Protein AF-A0A6P3XPX1-F1 (afdb_monomer_lite)

Organism: Dinoponera quadriceps (NCBI:txid609295)

Radius of gyration: 33.04 Å; chains: 1; bounding box: 102×82×77 Å

Structure (mmCIF, N/CA/C/O backbone):
data_AF-A0A6P3XPX1-F1
#
_entry.id   AF-A0A6P3XPX1-F1
#
loop_
_atom_site.group_PDB
_atom_site.id
_atom_site.type_symbol
_atom_site.label_atom_id
_atom_site.label_alt_id
_atom_site.label_comp_id
_atom_site.label_asym_id
_atom_site.label_entity_id
_atom_site.label_seq_id
_atom_site.pdbx_PDB_ins_code
_atom_site.Cartn_x
_atom_site.Cartn_y
_atom_site.Cartn_z
_atom_site.occupancy
_atom_site.B_iso_or_equiv
_atom_site.auth_seq_id
_atom_site.auth_comp_id
_atom_site.auth_asym_id
_atom_site.auth_atom_id
_atom_site.pdbx_PDB_model_num
ATOM 1 N N . MET A 1 1 ? -64.086 57.656 3.649 1.00 39.84 1 MET A N 1
ATOM 2 C CA . MET A 1 1 ? -63.961 57.169 5.040 1.00 39.84 1 MET A CA 1
ATOM 3 C C . MET A 1 1 ? -63.906 55.656 4.953 1.00 39.84 1 MET A C 1
ATOM 5 O O . MET A 1 1 ? -64.552 55.124 4.067 1.00 39.84 1 MET A O 1
ATOM 9 N N . ALA A 1 2 ? -63.006 55.047 5.718 1.00 39.31 2 ALA A N 1
ATOM 10 C CA . ALA A 1 2 ? -62.364 53.764 5.439 1.00 39.31 2 ALA A CA 1
ATOM 11 C C . ALA A 1 2 ? -63.326 52.572 5.277 1.00 39.31 2 ALA A C 1
ATOM 13 O O . ALA A 1 2 ? -64.105 52.302 6.184 1.00 39.31 2 ALA A O 1
ATOM 14 N N . ASP A 1 3 ? -63.198 51.849 4.161 1.00 38.69 3 ASP A N 1
ATOM 15 C CA . ASP A 1 3 ? -63.634 50.455 4.053 1.00 38.69 3 ASP A CA 1
ATOM 16 C C . ASP A 1 3 ? -62.487 49.577 4.567 1.00 38.69 3 ASP A C 1
ATOM 18 O O . ASP A 1 3 ? -61.410 49.504 3.967 1.00 38.69 3 ASP A O 1
ATOM 22 N N . GLU A 1 4 ? -62.695 48.962 5.729 1.00 43.81 4 GLU A N 1
ATOM 23 C CA . GLU A 1 4 ? -61.809 47.948 6.292 1.00 43.81 4 GLU A CA 1
ATOM 24 C C . GLU A 1 4 ? -61.907 46.672 5.447 1.00 43.81 4 GLU A C 1
ATOM 26 O O . GLU A 1 4 ? -62.901 45.947 5.480 1.00 43.81 4 GLU A O 1
ATOM 31 N N . HIS A 1 5 ? -60.852 46.377 4.689 1.00 47.28 5 HIS A N 1
ATOM 32 C CA . HIS A 1 5 ? -60.633 45.042 4.145 1.00 47.28 5 HIS A CA 1
ATOM 33 C C . HIS A 1 5 ? -60.427 44.071 5.317 1.00 47.28 5 HIS A C 1
ATOM 35 O O . HIS A 1 5 ? -59.368 44.058 5.947 1.00 47.28 5 HIS A O 1
ATOM 41 N N . ILE A 1 6 ? -61.440 43.255 5.608 1.00 50.34 6 ILE A N 1
ATOM 42 C CA . ILE A 1 6 ? -61.325 42.100 6.500 1.00 50.34 6 ILE A CA 1
ATOM 43 C C . ILE A 1 6 ? -60.354 41.121 5.833 1.00 50.34 6 ILE A C 1
ATOM 45 O O . ILE A 1 6 ? -60.691 40.454 4.858 1.00 50.34 6 ILE A O 1
ATOM 49 N N . ILE A 1 7 ? -59.118 41.076 6.327 1.00 49.97 7 ILE A N 1
ATOM 50 C CA . ILE A 1 7 ? -58.171 40.013 6.000 1.00 49.97 7 ILE A CA 1
ATOM 51 C C . ILE A 1 7 ? -58.629 38.794 6.800 1.00 49.97 7 ILE A C 1
ATOM 53 O O . ILE A 1 7 ? -58.529 38.793 8.028 1.00 49.97 7 ILE A O 1
ATOM 57 N N . GLU A 1 8 ? -59.158 37.780 6.114 1.00 48.81 8 GLU A N 1
ATOM 58 C CA . GLU A 1 8 ? -59.407 36.462 6.697 1.00 48.81 8 GLU A CA 1
ATOM 59 C C . GLU A 1 8 ? -58.105 35.957 7.335 1.00 48.81 8 GLU A C 1
ATOM 61 O O . GLU A 1 8 ? -57.132 35.617 6.657 1.00 48.81 8 GLU A O 1
ATOM 66 N N . ARG A 1 9 ? -58.055 35.960 8.671 1.00 51.62 9 ARG A N 1
ATOM 67 C CA . ARG A 1 9 ? -57.012 35.256 9.412 1.00 51.62 9 ARG A CA 1
ATOM 68 C C . ARG A 1 9 ? -57.258 33.774 9.189 1.00 51.62 9 ARG A C 1
ATOM 70 O O . ARG A 1 9 ? -58.214 33.229 9.726 1.00 51.62 9 ARG A O 1
ATOM 77 N N . ASN A 1 10 ? -56.388 33.140 8.411 1.00 54.56 10 ASN A N 1
ATOM 78 C CA . ASN A 1 10 ? -56.278 31.688 8.379 1.00 54.56 10 ASN A CA 1
ATOM 79 C C . ASN A 1 10 ? -55.960 31.198 9.799 1.00 54.56 10 ASN A C 1
ATOM 81 O O . ASN A 1 10 ? -54.792 31.181 10.197 1.00 54.56 10 ASN A O 1
ATOM 85 N N . GLU A 1 11 ? -56.994 30.837 10.558 1.00 59.00 11 GLU A N 1
ATOM 86 C CA . GLU A 1 11 ? -56.885 30.107 11.818 1.00 59.00 11 GLU A CA 1
ATOM 87 C C . GLU A 1 11 ? -56.297 28.729 11.505 1.00 59.00 11 GLU A C 1
ATOM 89 O O . GLU A 1 11 ? -57.001 27.768 11.199 1.00 59.00 11 GLU A O 1
ATOM 94 N N . HIS A 1 12 ? -54.968 28.650 11.508 1.00 63.09 12 HIS A N 1
ATOM 95 C CA . HIS A 1 12 ? -54.285 27.371 11.528 1.00 63.09 12 HIS A CA 1
ATOM 96 C C . HIS A 1 12 ? -54.570 26.755 12.895 1.00 63.09 12 HIS A C 1
ATOM 98 O O . HIS A 1 12 ? -54.398 27.403 13.926 1.00 63.09 12 HIS A O 1
ATOM 104 N N . LEU A 1 13 ? -55.074 25.524 12.894 1.00 65.81 13 LEU A N 1
ATOM 105 C CA . LEU A 1 13 ? -55.293 24.753 14.106 1.00 65.81 13 LEU A CA 1
ATOM 106 C C . LEU A 1 13 ? -53.914 24.466 14.723 1.00 65.81 13 LEU A C 1
ATOM 108 O O . LEU A 1 13 ? -53.250 23.506 14.333 1.00 65.81 13 LEU A O 1
ATOM 112 N N . ASP A 1 14 ? -53.452 25.334 15.623 1.00 66.06 14 ASP A N 1
ATOM 113 C CA . ASP A 1 14 ? -52.188 25.134 16.323 1.00 66.06 14 ASP A CA 1
ATOM 114 C C . ASP A 1 14 ? -52.307 23.868 17.173 1.00 66.06 14 ASP A C 1
ATOM 116 O O . ASP A 1 14 ? -53.146 23.761 18.074 1.00 66.06 14 ASP A O 1
ATOM 120 N N . MET A 1 15 ? -51.483 22.873 16.844 1.00 73.50 15 MET A N 1
ATOM 121 C CA . MET A 1 15 ? -51.370 21.662 17.646 1.00 73.50 15 MET A CA 1
ATOM 122 C C . MET A 1 15 ? -51.019 22.062 19.085 1.00 73.50 15 MET A C 1
ATOM 124 O O . MET A 1 15 ? -50.100 22.863 19.282 1.00 73.50 15 MET A O 1
ATOM 128 N N . PRO A 1 16 ? -51.718 21.519 20.098 1.00 78.06 16 PRO A N 1
ATOM 129 C CA . PRO A 1 16 ? -51.411 21.829 21.484 1.00 78.06 16 PRO A CA 1
ATOM 130 C C . PRO A 1 16 ? -49.951 21.482 21.784 1.00 78.06 16 PRO A C 1
ATOM 132 O O . PRO A 1 16 ? -49.431 20.465 21.317 1.00 78.06 16 PRO A O 1
ATOM 135 N N . THR A 1 17 ? -49.293 22.336 22.568 1.00 71.62 17 THR A N 1
ATOM 136 C CA . THR A 1 17 ? -47.915 22.114 23.013 1.00 71.62 17 THR A CA 1
ATOM 137 C C . THR A 1 17 ? -47.796 20.746 23.672 1.00 71.62 17 THR A C 1
ATOM 139 O O . THR A 1 17 ? -48.606 20.397 24.533 1.00 71.62 17 THR A O 1
ATOM 142 N N . SER A 1 18 ? -46.790 19.978 23.249 1.00 78.94 18 SER A N 1
ATOM 143 C CA . SER A 1 18 ? -46.455 18.678 23.832 1.00 78.94 18 SER A CA 1
ATOM 144 C C . SER A 1 18 ? -46.413 18.774 25.359 1.00 78.94 18 SER A C 1
ATOM 146 O O . SER A 1 18 ? -45.805 19.686 25.910 1.00 78.94 18 SER A O 1
ATOM 148 N N . TYR A 1 19 ? -47.032 17.812 26.046 1.00 82.38 19 TYR A N 1
ATOM 149 C CA . TYR A 1 19 ? -46.936 17.681 27.507 1.00 82.38 19 TYR A CA 1
ATOM 150 C C . TYR A 1 19 ? -45.531 17.291 27.986 1.00 82.38 19 TYR A C 1
ATOM 152 O O . TYR A 1 19 ? -45.285 17.257 29.189 1.00 82.38 19 TYR A O 1
ATOM 160 N N . MET A 1 20 ? -44.644 16.938 27.056 1.00 79.50 20 MET A N 1
ATOM 161 C CA . MET A 1 20 ? -43.271 16.534 27.318 1.00 79.50 20 MET A CA 1
ATOM 162 C C . MET A 1 20 ? -42.318 17.584 26.762 1.00 79.50 20 MET A C 1
ATOM 164 O O . MET A 1 20 ? -42.453 17.976 25.596 1.00 79.50 20 MET A O 1
ATOM 168 N N . ASP A 1 21 ? -41.352 17.974 27.589 1.00 79.19 21 ASP A N 1
ATOM 169 C CA . ASP A 1 21 ? -40.189 18.748 27.170 1.00 79.19 21 ASP A CA 1
ATOM 170 C C . ASP A 1 21 ? -39.358 17.964 26.142 1.00 79.19 21 ASP A C 1
ATOM 172 O O . ASP A 1 21 ? -39.430 16.733 26.049 1.00 79.19 21 ASP A O 1
ATOM 176 N N . GLU A 1 22 ? -38.560 18.684 25.356 1.00 79.94 22 GLU A N 1
ATOM 177 C CA . GLU A 1 22 ? -37.653 18.080 24.383 1.00 79.94 22 GLU A CA 1
ATOM 178 C C . GLU A 1 22 ? -36.675 17.123 25.083 1.00 79.94 22 GLU A C 1
ATOM 180 O O . GLU A 1 22 ? -35.972 17.495 26.025 1.00 79.94 22 GLU A O 1
ATOM 185 N N . ILE A 1 23 ? -36.626 15.869 24.623 1.00 81.69 23 ILE A N 1
ATOM 186 C CA . ILE A 1 23 ? -35.702 14.869 25.162 1.00 81.69 23 ILE A CA 1
ATOM 187 C C . ILE A 1 23 ? -34.288 15.237 24.705 1.00 81.69 23 ILE A C 1
ATOM 189 O O . ILE A 1 23 ? -33.912 14.985 23.562 1.00 81.69 23 ILE A O 1
ATOM 193 N N . GLN A 1 24 ? -33.494 15.801 25.612 1.00 77.38 24 GLN A N 1
ATOM 194 C CA . GLN A 1 24 ? -32.088 16.107 25.363 1.00 77.38 24 GLN A CA 1
ATOM 195 C C . GLN A 1 24 ? -31.200 14.970 25.870 1.00 77.38 24 GLN A C 1
ATOM 197 O O . GLN A 1 24 ? -31.033 14.775 27.074 1.00 77.38 24 GLN A O 1
ATOM 202 N N . ILE A 1 25 ? -30.624 14.209 24.941 1.00 76.00 25 ILE A N 1
ATOM 203 C CA . ILE A 1 25 ? -29.586 13.217 25.233 1.00 76.00 25 ILE A CA 1
ATOM 204 C C . ILE A 1 25 ? -28.253 13.849 24.841 1.00 76.00 25 ILE A C 1
ATOM 206 O O . ILE A 1 25 ? -28.073 14.219 23.685 1.00 76.00 25 ILE A O 1
ATOM 210 N N . ARG A 1 26 ? -27.329 13.986 25.797 1.00 69.31 26 ARG A N 1
ATOM 211 C CA . ARG A 1 26 ? -25.966 14.461 25.512 1.00 69.31 26 ARG A CA 1
ATOM 212 C C . ARG A 1 26 ? -25.208 13.410 24.706 1.00 69.31 26 ARG A C 1
ATOM 214 O O . ARG A 1 26 ? -25.363 12.217 24.971 1.00 69.31 26 ARG A O 1
ATOM 221 N N . ASP A 1 27 ? -24.337 13.839 23.798 1.00 69.50 27 ASP A N 1
ATOM 222 C CA . ASP A 1 27 ? -23.566 12.933 22.934 1.00 69.50 27 ASP A CA 1
ATOM 223 C C . ASP A 1 27 ? -22.726 11.944 23.759 1.00 69.50 27 ASP A C 1
ATOM 225 O O . ASP A 1 27 ? -22.711 10.741 23.494 1.00 69.50 27 ASP A O 1
ATOM 229 N N . ILE A 1 28 ? -22.125 12.419 24.856 1.00 69.88 28 ILE A N 1
ATOM 230 C CA . ILE A 1 28 ? -21.372 11.580 25.799 1.00 69.88 28 ILE A CA 1
ATOM 231 C C . ILE A 1 28 ? -22.252 10.483 26.420 1.00 69.88 28 ILE A C 1
ATOM 233 O O . ILE A 1 28 ? -21.803 9.345 26.574 1.00 69.88 28 ILE A O 1
ATOM 237 N N . ASP A 1 29 ? -23.492 10.811 26.789 1.00 73.31 29 ASP A N 1
ATOM 238 C CA . ASP A 1 29 ? -24.417 9.861 27.414 1.00 73.31 29 ASP A CA 1
ATOM 239 C C . ASP A 1 29 ? -24.940 8.848 26.381 1.00 73.31 29 ASP A C 1
ATOM 241 O O . ASP A 1 29 ? -25.078 7.664 26.694 1.00 73.31 29 ASP A O 1
ATOM 245 N N . PHE A 1 30 ? -25.154 9.282 25.134 1.00 73.75 30 PHE A N 1
ATOM 246 C CA . PHE A 1 30 ? -25.526 8.403 24.024 1.00 73.75 30 PHE A CA 1
ATOM 247 C C . PHE A 1 30 ? -24.414 7.412 23.663 1.00 73.75 30 PHE A C 1
ATOM 249 O O . PHE A 1 30 ? -24.690 6.244 23.387 1.00 73.75 30 PHE A O 1
ATOM 256 N N . GLU A 1 31 ? -23.154 7.846 23.677 1.00 69.69 31 GLU A N 1
ATOM 257 C CA . GLU A 1 31 ? -22.021 6.987 23.334 1.00 69.69 31 GLU A CA 1
ATOM 258 C C . GLU A 1 31 ? -21.627 6.020 24.456 1.00 69.69 31 GLU A C 1
ATOM 260 O O . GLU A 1 31 ? -21.132 4.923 24.182 1.00 69.69 31 GLU A O 1
ATOM 265 N N . ARG A 1 32 ? -21.906 6.362 25.721 1.00 72.44 32 ARG A N 1
ATOM 266 C CA . ARG A 1 32 ? -21.713 5.496 26.899 1.00 72.44 32 ARG A CA 1
ATOM 267 C C . ARG A 1 32 ? -22.773 4.388 27.007 1.00 72.44 32 ARG A C 1
ATOM 269 O O . ARG A 1 32 ? -23.221 4.054 28.100 1.00 72.44 32 ARG A O 1
ATOM 276 N N . GLN A 1 33 ? -23.126 3.744 25.892 1.00 69.12 33 GLN A N 1
ATOM 277 C CA . GLN A 1 33 ? -24.101 2.641 25.851 1.00 69.12 33 GLN A CA 1
ATOM 278 C C . GLN A 1 33 ? -23.725 1.471 26.779 1.00 69.12 33 GLN A C 1
ATOM 280 O O . GLN A 1 33 ? -24.601 0.761 27.272 1.00 69.12 33 GLN A O 1
ATOM 285 N N . TYR A 1 34 ? -22.421 1.263 27.018 1.00 74.00 34 TYR A N 1
ATOM 286 C CA . TYR A 1 34 ? -21.875 0.150 27.805 1.00 74.00 34 TYR A CA 1
ATOM 287 C C . TYR A 1 34 ? -20.809 0.634 28.809 1.00 74.00 34 TYR A C 1
ATOM 289 O O . TYR A 1 34 ? -19.623 0.424 28.570 1.00 74.00 34 TYR A O 1
ATOM 297 N N . PRO A 1 35 ? -21.172 1.266 29.939 1.00 65.56 35 PRO A N 1
ATOM 298 C CA . PRO A 1 35 ? -20.222 1.974 30.811 1.00 65.56 35 PRO A CA 1
ATOM 299 C C . PRO A 1 35 ? -19.035 1.133 31.320 1.00 65.56 35 PRO A C 1
ATOM 301 O O . PRO A 1 35 ? -17.958 1.683 31.515 1.00 65.56 35 PRO A O 1
ATOM 304 N N . ASN A 1 36 ? -19.197 -0.190 31.455 1.00 69.75 36 ASN A N 1
ATOM 305 C CA . ASN A 1 36 ? -18.133 -1.128 31.854 1.00 69.75 36 ASN A CA 1
ATOM 306 C C . ASN A 1 36 ? -17.762 -2.133 30.740 1.00 69.75 36 ASN A C 1
ATOM 308 O O . ASN A 1 36 ? -17.168 -3.176 31.011 1.00 69.75 36 ASN A O 1
ATOM 312 N N . GLY A 1 37 ? -18.159 -1.849 29.497 1.00 78.69 37 GLY A N 1
ATOM 313 C CA . GLY A 1 37 ? -18.156 -2.805 28.393 1.00 78.69 37 GLY A CA 1
ATOM 314 C C . GLY A 1 37 ? -19.297 -3.827 28.480 1.00 78.69 37 GLY A C 1
ATOM 315 O O . GLY A 1 37 ? -19.957 -3.986 29.509 1.00 78.69 37 GLY A O 1
ATOM 316 N N . LYS A 1 38 ? -19.575 -4.510 27.367 1.00 89.19 38 LYS A N 1
ATOM 317 C CA . LYS A 1 38 ? -20.595 -5.566 27.281 1.00 89.19 38 LYS A CA 1
ATOM 318 C C . LYS A 1 38 ? -20.023 -6.796 26.597 1.00 89.19 38 LYS A C 1
ATOM 320 O O . LYS A 1 38 ? -19.534 -6.704 25.476 1.00 89.19 38 LYS A O 1
ATOM 325 N N . THR A 1 39 ? -20.173 -7.951 27.234 1.00 92.94 39 THR A N 1
ATOM 326 C CA . THR A 1 39 ? -19.769 -9.244 26.670 1.00 92.94 39 THR A CA 1
ATOM 327 C C . THR A 1 39 ? -20.997 -10.041 26.259 1.00 92.94 39 THR A C 1
ATOM 329 O O . THR A 1 39 ? -21.948 -10.175 27.028 1.00 92.94 39 THR A O 1
ATOM 332 N N . ILE A 1 40 ? -20.985 -10.568 25.039 1.00 93.81 40 ILE A N 1
ATOM 333 C CA . ILE A 1 40 ? -22.057 -11.371 24.455 1.00 93.81 40 ILE A CA 1
ATOM 334 C C . ILE A 1 40 ? -21.445 -12.670 23.938 1.00 93.81 40 ILE A C 1
ATOM 336 O O . ILE A 1 40 ? -20.470 -12.649 23.187 1.00 93.81 40 ILE A O 1
ATOM 340 N N . PHE A 1 41 ? -22.028 -13.799 24.328 1.00 94.88 41 PHE A N 1
ATOM 341 C CA . PHE A 1 41 ? -21.611 -15.118 23.868 1.00 94.88 41 PHE A CA 1
ATOM 342 C C . PHE A 1 41 ? -22.549 -15.606 22.764 1.00 94.88 41 PHE A C 1
ATOM 344 O O . PHE A 1 41 ? -23.766 -15.642 22.930 1.00 94.88 41 PHE A O 1
ATOM 351 N N . TYR A 1 42 ? -21.960 -15.992 21.639 1.00 94.12 42 TYR A N 1
ATOM 352 C CA . TYR A 1 42 ? -22.603 -16.681 20.527 1.00 94.12 42 TYR A CA 1
ATOM 353 C C . TYR A 1 42 ? -21.978 -18.063 20.375 1.00 94.12 42 TYR A C 1
ATOM 355 O O . TYR A 1 42 ? -20.918 -18.337 20.939 1.00 94.12 42 TYR A O 1
ATOM 363 N N . LYS A 1 43 ? -22.589 -18.940 19.577 1.00 92.69 43 LYS A N 1
ATOM 364 C CA . LYS A 1 43 ? -22.000 -20.247 19.269 1.00 92.69 43 LYS A CA 1
ATOM 365 C C . LYS A 1 43 ? -20.567 -20.068 18.742 1.00 92.69 43 LYS A C 1
ATOM 367 O O . LYS A 1 43 ? -20.385 -19.450 17.696 1.00 92.69 43 LYS A O 1
ATOM 372 N N . LYS A 1 44 ? -19.581 -20.583 19.488 1.00 93.62 44 LYS A N 1
ATOM 373 C CA . LYS A 1 44 ? -18.137 -20.488 19.200 1.00 93.62 44 LYS A CA 1
ATOM 374 C C . LYS A 1 44 ? -17.559 -19.073 19.059 1.00 93.62 44 LYS A C 1
ATOM 376 O O . LYS A 1 44 ? -16.468 -18.907 18.522 1.00 93.62 44 LYS A O 1
ATOM 381 N N . ALA A 1 45 ? -18.254 -18.035 19.519 1.00 95.94 45 ALA A N 1
ATOM 382 C CA . ALA A 1 45 ? -17.742 -16.670 19.454 1.00 95.94 45 ALA A CA 1
ATOM 383 C C . ALA A 1 45 ? -18.060 -15.873 20.720 1.00 95.94 45 ALA A C 1
ATOM 385 O O . ALA A 1 45 ? -19.181 -15.895 21.225 1.00 95.94 45 ALA A O 1
ATOM 386 N N . LYS A 1 46 ? -17.073 -15.126 21.210 1.00 96.69 46 LYS A N 1
ATOM 387 C CA . LYS A 1 46 ? -17.211 -14.159 22.301 1.00 96.69 46 LYS A CA 1
ATOM 388 C C . LYS A 1 46 ? -17.056 -12.759 21.719 1.00 96.69 46 LYS A C 1
ATOM 390 O O . LYS A 1 46 ? -16.036 -12.464 21.105 1.00 96.69 46 LYS A O 1
ATOM 395 N N . VAL A 1 47 ? -18.058 -11.907 21.904 1.00 96.19 47 VAL A N 1
ATOM 396 C CA . VAL A 1 47 ? -18.057 -10.517 21.436 1.00 96.19 47 VAL A CA 1
ATOM 397 C C . VAL A 1 47 ? -17.990 -9.592 22.639 1.00 96.19 47 VAL A C 1
ATOM 399 O O . VAL A 1 47 ? -18.874 -9.618 23.488 1.00 96.19 47 VAL A O 1
ATOM 402 N N . GLU A 1 48 ? -16.959 -8.765 22.696 1.00 93.62 48 GLU A N 1
ATOM 403 C CA . GLU A 1 48 ? -16.764 -7.719 23.694 1.00 93.62 48 GLU A CA 1
ATOM 404 C C . GLU A 1 48 ? -16.970 -6.366 23.010 1.00 93.62 48 GLU A C 1
ATOM 406 O O . GLU A 1 48 ? -16.381 -6.095 21.963 1.00 93.62 48 GLU A O 1
ATOM 411 N N . LEU A 1 49 ? -17.848 -5.538 23.568 1.00 91.12 49 LEU A N 1
ATOM 412 C CA . LEU A 1 49 ? -18.174 -4.200 23.085 1.00 91.12 49 LEU A CA 1
ATOM 413 C C . LEU A 1 49 ? -17.695 -3.176 24.105 1.00 91.12 49 LEU A C 1
ATOM 415 O O . LEU A 1 49 ? -17.998 -3.301 25.293 1.00 91.12 49 LEU A O 1
ATOM 419 N N . PHE A 1 50 ? -16.999 -2.156 23.625 1.00 87.75 50 PHE A N 1
ATOM 420 C CA . PHE A 1 50 ? -16.464 -1.063 24.422 1.00 87.75 50 PHE A CA 1
ATOM 421 C C . PHE A 1 50 ? -17.013 0.261 23.879 1.00 87.75 50 PHE A C 1
ATOM 423 O O . PHE A 1 50 ? -17.116 0.421 22.659 1.00 87.75 50 PHE A O 1
ATOM 430 N N . PRO A 1 51 ? -17.400 1.211 24.742 1.00 82.44 51 PRO A N 1
ATOM 431 C CA . PRO A 1 51 ? -17.790 2.536 24.284 1.00 82.44 51 PRO A CA 1
ATOM 432 C C . PRO A 1 51 ? -16.625 3.291 23.651 1.00 82.44 51 PRO A C 1
ATOM 434 O O . PRO A 1 51 ? -15.467 3.143 24.052 1.00 82.44 51 PRO A O 1
ATOM 437 N N . SER A 1 52 ? -16.956 4.162 22.703 1.00 82.25 52 SER A N 1
ATOM 438 C CA . SER A 1 52 ? -15.996 5.054 22.059 1.00 82.25 52 SER A CA 1
ATOM 439 C C . SER A 1 52 ? -15.244 5.905 23.092 1.00 82.25 52 SER A C 1
ATOM 441 O O . SER A 1 52 ? -15.833 6.392 24.059 1.00 82.25 52 SER A O 1
ATOM 443 N N . TYR A 1 53 ? -13.940 6.100 22.867 1.00 76.44 53 TYR A N 1
ATOM 444 C CA . TYR A 1 53 ? -13.035 6.921 23.690 1.00 76.44 53 TYR A CA 1
ATOM 445 C C . TYR A 1 53 ? -12.781 6.443 25.131 1.00 76.44 53 TYR A C 1
ATOM 447 O O . TYR A 1 53 ? -12.052 7.112 25.858 1.00 76.44 53 TYR A O 1
ATOM 455 N N . ILE A 1 54 ? -13.333 5.301 25.560 1.00 78.31 54 ILE A N 1
ATOM 456 C CA . ILE A 1 54 ? -12.997 4.720 26.874 1.00 78.31 54 ILE A CA 1
ATOM 457 C C . ILE A 1 54 ? -11.657 3.991 26.815 1.00 78.31 54 ILE A C 1
ATOM 459 O O . ILE A 1 54 ? -10.817 4.148 27.700 1.00 78.31 54 ILE A O 1
ATOM 463 N N . CYS A 1 55 ? -11.446 3.194 25.771 1.00 80.88 55 CYS A N 1
ATOM 464 C CA . CYS A 1 55 ? -10.174 2.529 25.551 1.00 80.88 55 CYS A CA 1
ATOM 465 C C . CYS A 1 55 ? -9.199 3.515 24.897 1.00 80.88 55 CYS A C 1
ATOM 467 O O . CYS A 1 55 ? -9.497 4.076 23.841 1.00 80.88 55 CYS A O 1
ATOM 469 N N . SER A 1 56 ? -8.034 3.728 25.516 1.00 81.62 56 SER A N 1
ATOM 470 C CA . SER A 1 56 ? -7.001 4.650 25.016 1.00 81.62 56 SER A CA 1
ATOM 471 C C . SER A 1 56 ? -6.454 4.255 23.643 1.00 81.62 56 SER A C 1
ATOM 473 O O . SER A 1 56 ? -5.940 5.101 22.917 1.00 81.62 56 SER A O 1
ATOM 475 N N . ASP A 1 57 ? -6.598 2.983 23.271 1.00 84.62 57 ASP A N 1
ATOM 476 C CA . ASP A 1 57 ? -6.214 2.433 21.974 1.00 84.62 57 ASP A CA 1
ATOM 477 C C . ASP A 1 57 ? -7.300 2.550 20.886 1.00 84.62 57 ASP A C 1
ATOM 479 O O . ASP A 1 57 ? -7.083 2.153 19.735 1.00 84.62 57 ASP A O 1
ATOM 483 N N . GLY A 1 58 ? -8.466 3.098 21.241 1.00 87.62 58 GLY A N 1
ATOM 484 C CA . GLY A 1 58 ? -9.610 3.270 20.351 1.00 87.62 58 GLY A CA 1
ATOM 485 C C . GLY A 1 58 ? -10.399 1.989 20.095 1.00 87.62 58 GLY A C 1
ATOM 486 O O . GLY A 1 58 ? -11.228 1.976 19.185 1.00 87.62 58 GLY A O 1
ATOM 487 N N . LEU A 1 59 ? -10.153 0.907 20.844 1.00 91.56 59 LEU A N 1
ATOM 488 C CA . LEU A 1 59 ? -10.880 -0.353 20.694 1.00 91.56 59 LEU A CA 1
ATOM 489 C C . LEU A 1 59 ? -12.357 -0.163 21.055 1.00 91.56 59 LEU A C 1
ATOM 491 O O . LEU A 1 59 ? -12.688 0.269 22.154 1.00 91.56 59 LEU A O 1
ATOM 495 N N . VAL A 1 60 ? -13.251 -0.534 20.138 1.00 91.88 60 VAL A N 1
ATOM 496 C CA . VAL A 1 60 ? -14.710 -0.479 20.361 1.00 91.88 60 VAL A CA 1
ATOM 497 C C . VAL A 1 60 ? -15.370 -1.848 20.300 1.00 91.88 60 VAL A C 1
ATOM 499 O O . VAL A 1 60 ? -16.471 -2.050 20.814 1.00 91.88 60 VAL A O 1
ATOM 502 N N . ARG A 1 61 ? -14.712 -2.823 19.670 1.00 94.00 61 ARG A N 1
ATOM 503 C CA . ARG A 1 61 ? -15.218 -4.190 19.590 1.00 94.00 61 ARG A CA 1
ATOM 504 C C . ARG A 1 61 ? -14.080 -5.184 19.450 1.00 94.00 61 ARG A C 1
ATOM 506 O O . ARG A 1 61 ? -13.254 -5.031 18.560 1.00 94.00 61 ARG A O 1
ATOM 513 N N . ARG A 1 62 ? -14.115 -6.255 20.236 1.00 95.81 62 ARG A N 1
ATOM 514 C CA . ARG A 1 62 ? -13.273 -7.442 20.066 1.00 95.81 62 ARG A CA 1
ATOM 515 C C . ARG A 1 62 ? -14.159 -8.664 19.867 1.00 95.81 62 ARG A C 1
ATOM 517 O O . ARG A 1 62 ? -15.119 -8.869 20.602 1.00 95.81 62 ARG A O 1
ATOM 524 N N . ILE A 1 63 ? -13.854 -9.468 18.860 1.00 97.19 63 ILE A N 1
ATOM 525 C CA . ILE A 1 63 ? -14.509 -10.747 18.597 1.00 97.19 63 ILE A CA 1
ATOM 526 C C . ILE A 1 63 ? -13.443 -11.829 18.688 1.00 97.19 63 ILE A C 1
ATOM 528 O O . ILE A 1 63 ? -12.495 -11.823 17.907 1.00 97.19 63 ILE A O 1
ATOM 532 N N . THR A 1 64 ? -13.621 -12.764 19.612 1.00 96.88 64 THR A N 1
ATOM 533 C CA . THR A 1 64 ? -12.798 -13.970 19.710 1.00 96.88 64 THR A CA 1
ATOM 534 C C . THR A 1 64 ? -13.598 -15.149 19.188 1.00 96.88 64 THR A C 1
ATOM 536 O O . THR A 1 64 ? -14.677 -15.441 19.706 1.00 96.88 64 THR A O 1
ATOM 539 N N . ILE A 1 65 ? -13.081 -15.812 18.162 1.00 96.19 65 ILE A N 1
ATOM 540 C CA . ILE A 1 65 ? -13.656 -17.026 17.581 1.00 96.19 65 ILE A CA 1
ATOM 541 C C . ILE A 1 65 ? -12.908 -18.223 18.159 1.00 96.19 65 ILE A C 1
ATOM 543 O O . ILE A 1 65 ? -11.679 -18.204 18.218 1.00 96.19 65 ILE A O 1
ATOM 547 N N . TYR A 1 66 ? -13.650 -19.247 18.566 1.00 96.25 66 TYR A N 1
ATOM 548 C CA . TYR A 1 66 ? -13.138 -20.454 19.204 1.00 96.25 66 TYR A CA 1
ATOM 549 C C . TYR A 1 66 ? -13.404 -21.689 18.347 1.00 96.25 66 TYR A C 1
ATOM 551 O O . TYR A 1 66 ? -14.346 -21.727 17.553 1.00 96.25 66 TYR A O 1
ATOM 559 N N . GLU A 1 67 ? -12.585 -22.718 18.520 1.00 94.56 67 GLU A N 1
ATOM 560 C CA . GLU A 1 67 ? -12.802 -24.018 17.885 1.00 94.56 67 GLU A CA 1
ATOM 561 C C . GLU A 1 67 ? -13.983 -24.759 18.516 1.00 94.56 67 GLU A C 1
ATOM 563 O O . GLU A 1 67 ? -14.780 -25.417 17.837 1.00 94.56 67 GLU A O 1
ATOM 568 N N . ASP A 1 68 ? -14.107 -24.623 19.830 1.00 91.88 68 ASP A N 1
ATOM 569 C CA . ASP A 1 68 ? -15.000 -25.373 20.688 1.00 91.88 68 ASP A CA 1
ATOM 570 C C . ASP A 1 68 ? -16.174 -24.524 21.192 1.00 91.88 68 ASP A C 1
ATOM 572 O O . ASP A 1 68 ? -16.113 -23.299 21.295 1.00 91.88 68 ASP A O 1
ATOM 576 N N . ASP A 1 69 ? -17.272 -25.195 21.546 1.00 90.69 69 ASP A N 1
ATOM 577 C CA . ASP A 1 69 ? -18.444 -24.532 22.130 1.00 90.69 69 ASP A CA 1
ATOM 578 C C . ASP A 1 69 ? -18.220 -24.138 23.609 1.00 90.69 69 ASP A C 1
ATOM 580 O O . ASP A 1 69 ? -19.046 -23.423 24.174 1.00 90.69 69 ASP A O 1
ATOM 584 N N . GLN A 1 70 ? -17.122 -24.585 24.242 1.00 91.19 70 GLN A N 1
ATOM 585 C CA . GLN A 1 70 ? -16.763 -24.239 25.627 1.00 91.19 70 GLN A CA 1
ATOM 586 C C . GLN A 1 70 ? -15.853 -23.002 25.732 1.00 91.19 70 GLN A C 1
ATOM 588 O O . GLN A 1 70 ? -15.539 -22.583 26.846 1.00 91.19 70 GLN A O 1
ATOM 593 N N . TYR A 1 71 ? -15.492 -22.374 24.606 1.00 90.94 71 TYR A N 1
ATOM 594 C CA . TYR A 1 71 ? -14.646 -21.177 24.543 1.00 90.94 71 TYR A CA 1
ATOM 595 C C . TYR A 1 71 ? -13.242 -21.373 25.147 1.00 90.94 71 TYR A C 1
ATOM 597 O O . TYR A 1 71 ? -12.713 -20.476 25.808 1.00 90.94 71 TYR A O 1
ATOM 605 N N . THR A 1 72 ? -12.636 -22.543 24.936 1.00 90.88 72 THR A N 1
ATOM 606 C CA . THR A 1 72 ? -11.314 -22.887 25.484 1.00 90.88 72 THR A CA 1
ATOM 607 C C . THR A 1 72 ? -10.177 -22.641 24.496 1.00 90.88 72 THR A C 1
ATOM 609 O O . THR A 1 72 ? -9.134 -22.127 24.902 1.00 90.88 72 THR A O 1
ATOM 612 N N . THR A 1 73 ? -10.387 -22.911 23.205 1.00 93.06 73 THR A N 1
ATOM 613 C CA . THR A 1 73 ? -9.342 -22.819 22.173 1.00 93.06 73 THR A CA 1
ATOM 614 C C . THR A 1 73 ? -9.657 -21.688 21.194 1.00 93.06 73 THR A C 1
ATOM 616 O O . THR A 1 73 ? -10.472 -21.879 20.287 1.00 93.06 73 THR A O 1
ATOM 619 N N . PRO A 1 74 ? -9.078 -20.482 21.359 1.00 94.50 74 PRO A N 1
ATOM 620 C CA . PRO A 1 74 ? -9.272 -19.396 20.406 1.00 94.50 74 PRO A CA 1
ATOM 621 C C . PRO A 1 74 ? -8.523 -19.693 19.098 1.00 94.50 74 PRO A C 1
ATOM 623 O O . PRO A 1 74 ? -7.371 -20.112 19.132 1.00 94.50 74 PRO A O 1
ATOM 626 N N . ILE A 1 75 ? -9.163 -19.418 17.960 1.00 95.81 75 ILE A N 1
ATOM 627 C CA . ILE A 1 75 ? -8.577 -19.543 16.611 1.00 95.81 75 ILE A CA 1
ATOM 628 C C . ILE A 1 75 ? -8.299 -18.161 16.010 1.00 95.81 75 ILE A C 1
ATOM 630 O O . ILE A 1 75 ? -7.334 -17.964 15.279 1.00 95.81 75 ILE A O 1
ATOM 634 N N . ARG A 1 76 ? -9.145 -17.164 16.298 1.00 96.12 76 ARG A N 1
ATOM 635 C CA . ARG A 1 76 ? -9.044 -15.854 15.643 1.00 96.12 76 ARG A CA 1
ATOM 636 C C . ARG A 1 76 ? -9.531 -14.721 16.530 1.00 96.12 76 ARG A C 1
ATOM 638 O O . ARG A 1 76 ? -10.594 -14.819 17.142 1.00 96.12 76 ARG A O 1
ATOM 645 N N . TYR A 1 77 ? -8.792 -13.619 16.518 1.00 96.06 77 TYR A N 1
ATOM 646 C CA . TYR A 1 77 ? -9.193 -12.344 17.103 1.00 96.06 77 TYR A CA 1
ATOM 647 C C . TYR A 1 77 ? -9.530 -11.354 15.990 1.00 96.06 77 TYR A C 1
ATOM 649 O O . TYR A 1 77 ? -8.762 -11.204 15.045 1.00 96.06 77 TYR A O 1
ATOM 657 N N . CYS A 1 78 ? -10.670 -10.676 16.092 1.00 97.00 78 CYS A N 1
ATOM 658 C CA . CYS A 1 78 ? -11.031 -9.555 15.224 1.00 97.00 78 CYS A CA 1
ATOM 659 C C . CYS A 1 78 ? -11.323 -8.339 16.101 1.00 97.00 78 CYS A C 1
ATOM 661 O O . CYS A 1 78 ? -12.292 -8.330 16.862 1.00 97.00 78 CYS A O 1
ATOM 663 N N . GLU A 1 79 ? -10.486 -7.321 16.003 1.00 97.19 79 GLU A N 1
ATOM 664 C CA . GLU A 1 79 ? -10.584 -6.080 16.757 1.00 97.19 79 GLU A CA 1
ATOM 665 C C . GLU A 1 79 ? -10.999 -4.955 15.821 1.00 97.19 79 GLU A C 1
ATOM 667 O O . GLU A 1 79 ? -10.447 -4.806 14.736 1.00 97.19 79 GLU A O 1
ATOM 672 N N . LYS A 1 80 ? -11.988 -4.167 16.235 1.00 96.50 80 LYS A N 1
ATOM 673 C CA . LYS A 1 80 ? -12.429 -2.973 15.525 1.00 96.50 80 LYS A CA 1
ATOM 674 C C . LYS A 1 80 ? -12.113 -1.756 16.371 1.00 96.50 80 LYS A C 1
ATOM 676 O O . LYS A 1 80 ? -12.471 -1.713 17.553 1.00 96.50 80 LYS A O 1
ATOM 681 N N . TYR A 1 81 ? -11.520 -0.766 15.730 1.00 94.75 81 TYR A N 1
ATOM 682 C CA . TYR A 1 81 ? -11.142 0.490 16.343 1.00 94.75 81 TYR A CA 1
ATOM 683 C C . TYR A 1 81 ? -11.902 1.648 15.710 1.00 94.75 81 TYR A C 1
ATOM 685 O O . TYR A 1 81 ? -12.362 1.566 14.568 1.00 94.75 81 TYR A O 1
ATOM 693 N N . LEU A 1 82 ? -12.035 2.728 16.469 1.00 90.69 82 LEU A N 1
ATOM 694 C CA . LEU A 1 82 ? -12.557 3.997 15.990 1.00 90.69 82 LEU A CA 1
ATOM 695 C C . LEU A 1 82 ? -11.663 5.135 16.455 1.00 90.69 82 LEU A C 1
ATOM 697 O O . LEU A 1 82 ? -10.981 5.043 17.475 1.00 90.69 82 LEU A O 1
ATOM 701 N N . ASN A 1 83 ? -11.725 6.230 15.701 1.00 87.69 83 ASN A N 1
ATOM 702 C CA . ASN A 1 83 ? -11.151 7.513 16.075 1.00 87.69 83 ASN A CA 1
ATOM 703 C C . ASN A 1 83 ? -9.632 7.498 16.248 1.00 87.69 83 ASN A C 1
ATOM 705 O O . ASN A 1 83 ? -9.103 8.402 16.877 1.00 87.69 83 ASN A O 1
ATOM 709 N N . ARG A 1 84 ? -8.899 6.529 15.701 1.00 90.75 84 ARG A N 1
ATOM 710 C CA . ARG A 1 84 ? -7.435 6.520 15.784 1.00 90.75 84 ARG A CA 1
ATOM 711 C C . ARG A 1 84 ? -6.820 7.479 14.765 1.00 90.75 84 ARG A C 1
ATOM 713 O O . ARG A 1 84 ? -7.236 7.507 13.609 1.00 90.75 84 ARG A O 1
ATOM 720 N N . ASN A 1 85 ? -5.801 8.232 15.174 1.00 88.94 85 ASN A N 1
ATOM 721 C CA . ASN A 1 85 ? -5.051 9.136 14.291 1.00 88.94 85 ASN A CA 1
ATOM 722 C C . ASN A 1 85 ? -4.312 8.409 13.154 1.00 88.94 85 ASN A C 1
ATOM 724 O O . ASN A 1 85 ? -4.067 8.999 12.104 1.00 88.94 85 ASN A O 1
ATOM 728 N N . ASP A 1 86 ? -3.987 7.131 13.353 1.00 91.00 86 ASP A N 1
ATOM 729 C CA . ASP A 1 86 ? -3.377 6.253 12.360 1.00 91.00 86 ASP A CA 1
ATOM 730 C C . ASP A 1 86 ? -4.404 5.632 11.396 1.00 91.00 86 ASP A C 1
ATOM 732 O O . ASP A 1 86 ? -4.035 4.822 10.551 1.00 91.00 86 ASP A O 1
ATOM 736 N N . TYR A 1 87 ? -5.688 5.996 11.470 1.00 92.56 87 TYR A N 1
ATOM 737 C CA . TYR A 1 87 ? -6.743 5.471 10.593 1.00 92.56 87 TYR A CA 1
ATOM 738 C C . TYR A 1 87 ? -6.869 3.934 10.606 1.00 92.56 87 TYR A C 1
ATOM 740 O O . TYR A 1 87 ? -7.434 3.361 9.672 1.00 92.56 87 TYR A O 1
ATOM 748 N N . LEU A 1 88 ? -6.338 3.236 11.618 1.00 95.25 88 LEU A N 1
ATOM 749 C CA . LEU A 1 88 ? -6.554 1.799 11.772 1.00 95.25 88 LEU A CA 1
ATOM 750 C C . LEU A 1 88 ? -8.014 1.566 12.174 1.00 95.25 88 LEU A C 1
ATOM 752 O O . LEU A 1 88 ? -8.470 2.084 13.192 1.00 95.25 88 LEU A O 1
ATOM 756 N N . VAL A 1 89 ? -8.740 0.776 11.385 1.00 95.88 89 VAL A N 1
ATOM 757 C CA . VAL A 1 89 ? -10.172 0.506 11.611 1.00 95.88 89 VAL A CA 1
ATOM 758 C C . VAL A 1 89 ? -10.398 -0.911 12.105 1.00 95.88 89 VAL A C 1
ATOM 760 O O . VAL A 1 89 ? -11.282 -1.154 12.923 1.00 95.88 89 VAL A O 1
ATOM 763 N N . GLU A 1 90 ? -9.609 -1.863 11.619 1.00 96.94 90 GLU A N 1
ATOM 764 C CA . GLU A 1 90 ? -9.755 -3.269 11.973 1.00 96.94 90 GLU A CA 1
ATOM 765 C C . GLU A 1 90 ? -8.386 -3.939 12.028 1.00 96.94 90 GLU A C 1
ATOM 767 O O . GLU A 1 90 ? -7.555 -3.722 11.150 1.00 96.94 90 GLU A O 1
ATOM 772 N N . SER A 1 91 ? -8.156 -4.767 13.043 1.00 97.12 91 SER A N 1
ATOM 773 C CA . SER A 1 91 ? -7.023 -5.686 13.090 1.00 97.12 91 SER A CA 1
ATOM 774 C C . SER A 1 91 ? -7.544 -7.095 13.317 1.00 97.12 91 SER A C 1
ATOM 776 O O . SER A 1 91 ? -8.338 -7.353 14.221 1.00 97.12 91 SER A O 1
ATOM 778 N N . THR A 1 92 ? -7.134 -8.020 12.461 1.00 97.19 92 THR A N 1
ATOM 779 C CA . THR A 1 92 ? -7.446 -9.439 12.610 1.00 97.19 92 THR A CA 1
ATOM 780 C C . THR A 1 92 ? -6.170 -10.202 12.902 1.00 97.19 92 THR A C 1
ATOM 782 O O . THR A 1 92 ? -5.222 -10.089 12.133 1.00 97.19 92 THR A O 1
ATOM 785 N N . ARG A 1 93 ? -6.171 -11.047 13.932 1.00 96.75 93 ARG A N 1
ATOM 786 C CA . ARG A 1 93 ? -5.108 -12.020 14.183 1.00 96.75 93 ARG A CA 1
ATOM 787 C C . ARG A 1 93 ? -5.645 -13.434 14.030 1.00 96.75 93 ARG A C 1
ATOM 789 O O . ARG A 1 93 ? -6.547 -13.829 14.766 1.00 96.75 93 ARG A O 1
ATOM 796 N N . ASP A 1 94 ? -5.083 -14.168 13.086 1.00 95.31 94 ASP A N 1
ATOM 797 C CA . ASP A 1 94 ? -5.265 -15.610 12.950 1.00 95.31 94 ASP A CA 1
ATOM 798 C C . ASP A 1 94 ? -4.222 -16.315 13.826 1.00 95.31 94 ASP A C 1
ATOM 800 O O . ASP A 1 94 ? -3.043 -15.979 13.741 1.00 95.31 94 ASP A O 1
ATOM 804 N N . LEU A 1 95 ? -4.644 -17.214 14.716 1.00 93.44 95 LEU A N 1
ATOM 805 C CA . LEU A 1 95 ? -3.751 -17.897 15.656 1.00 93.44 95 LEU A CA 1
ATOM 806 C C . LEU A 1 95 ? -3.150 -19.178 15.086 1.00 93.44 95 LEU A C 1
ATOM 808 O O . LEU A 1 95 ? -2.100 -19.593 15.571 1.00 93.44 95 LEU A O 1
ATOM 812 N N . ASP A 1 96 ? -3.756 -19.761 14.051 1.00 90.81 96 ASP A N 1
ATOM 813 C CA . ASP A 1 96 ? -3.220 -20.962 13.409 1.00 90.81 96 ASP A CA 1
ATOM 814 C C . ASP A 1 96 ? -1.996 -20.607 12.557 1.00 90.81 96 ASP A C 1
ATOM 816 O O . ASP A 1 96 ? -0.987 -21.313 12.565 1.00 90.81 96 ASP A O 1
ATOM 820 N N . THR A 1 97 ? -2.064 -19.478 11.842 1.00 91.50 97 THR A N 1
ATOM 821 C CA . THR A 1 97 ? -0.962 -18.970 11.007 1.00 91.50 97 THR A CA 1
ATOM 822 C C . THR A 1 97 ? -0.151 -17.854 11.672 1.00 91.50 97 THR A C 1
ATOM 824 O O . THR A 1 97 ? 0.764 -17.314 11.053 1.00 91.50 97 THR A O 1
ATOM 827 N N . ASP A 1 98 ? -0.522 -17.458 12.893 1.00 93.38 98 ASP A N 1
ATOM 828 C CA . ASP A 1 98 ? 0.004 -16.301 13.637 1.00 93.38 98 ASP A CA 1
ATOM 829 C C . ASP A 1 98 ? 0.110 -15.012 12.797 1.00 93.38 98 ASP A C 1
ATOM 831 O O . ASP A 1 98 ? 1.024 -14.199 12.945 1.00 93.38 98 ASP A O 1
ATOM 835 N N . THR A 1 99 ? -0.825 -14.828 11.863 1.00 95.19 99 THR A N 1
ATOM 836 C CA . THR A 1 99 ? -0.820 -13.713 10.911 1.00 95.19 99 THR A CA 1
ATOM 837 C C . THR A 1 99 ? -1.723 -12.593 11.404 1.00 95.19 99 THR A C 1
ATOM 839 O O . THR A 1 99 ? -2.901 -12.808 11.695 1.00 95.19 99 THR A O 1
ATOM 842 N N . ILE A 1 100 ? -1.190 -11.374 11.441 1.00 96.81 100 ILE A N 1
ATOM 843 C CA . ILE A 1 100 ? -1.936 -10.152 11.737 1.00 96.81 100 ILE A CA 1
ATOM 844 C C . ILE A 1 100 ? -2.258 -9.440 10.426 1.00 96.81 100 ILE A C 1
ATOM 846 O O . ILE A 1 100 ? -1.398 -9.301 9.562 1.00 96.81 100 ILE A O 1
ATOM 850 N N . THR A 1 101 ? -3.500 -8.989 10.275 1.00 97.31 101 THR A N 1
ATOM 851 C CA . THR A 1 101 ? -3.981 -8.161 9.167 1.00 97.31 101 THR A CA 1
ATOM 852 C C . THR A 1 101 ? -4.566 -6.872 9.724 1.00 97.31 101 THR A C 1
ATOM 854 O O . THR A 1 101 ? -5.697 -6.865 10.208 1.00 97.31 101 THR A O 1
ATOM 857 N N . ASP A 1 102 ? -3.807 -5.789 9.617 1.00 96.94 102 ASP A N 1
ATOM 858 C CA . ASP A 1 102 ? -4.247 -4.435 9.944 1.00 96.94 102 ASP A CA 1
ATOM 859 C C . ASP A 1 102 ? -4.899 -3.803 8.711 1.00 96.94 102 ASP A C 1
ATOM 861 O O . ASP A 1 102 ? -4.295 -3.792 7.641 1.00 96.94 102 ASP A O 1
ATOM 865 N N . SER A 1 103 ? -6.110 -3.267 8.843 1.00 97.50 103 SER A N 1
ATOM 866 C CA . SER A 1 103 ? -6.862 -2.599 7.775 1.00 97.50 103 SER A CA 1
ATOM 867 C C . SER A 1 103 ? -7.098 -1.130 8.106 1.00 97.50 103 SER A C 1
ATOM 869 O O . SER A 1 103 ? -7.574 -0.789 9.193 1.00 97.50 103 SER A O 1
ATOM 871 N N . PHE A 1 104 ? -6.801 -0.264 7.140 1.00 95.88 104 PHE A N 1
ATOM 872 C CA . PHE A 1 104 ? -6.793 1.184 7.301 1.00 95.88 104 PHE A CA 1
ATOM 873 C C . PHE A 1 104 ? -7.842 1.877 6.431 1.00 95.88 104 PHE A C 1
ATOM 875 O O . PHE A 1 104 ? -8.146 1.470 5.299 1.00 95.88 104 PHE A O 1
ATOM 882 N N . GLU A 1 105 ? -8.378 2.972 6.959 1.00 92.25 105 GLU A N 1
ATOM 883 C CA . GLU A 1 105 ? -9.277 3.851 6.226 1.00 92.25 105 GLU A CA 1
ATOM 884 C C . GLU A 1 105 ? -8.530 4.699 5.184 1.00 92.25 105 GLU A C 1
ATOM 886 O O . GLU A 1 105 ? -7.315 4.902 5.235 1.00 92.25 105 GLU A O 1
ATOM 891 N N . LYS A 1 106 ? -9.276 5.209 4.202 1.00 89.69 106 LYS A N 1
ATOM 892 C CA . LYS A 1 106 ? -8.754 6.175 3.231 1.00 89.69 106 LYS A CA 1
ATOM 893 C C . LYS A 1 106 ? -8.422 7.492 3.936 1.00 89.69 106 LYS A C 1
ATOM 895 O O . LYS A 1 106 ? -9.187 7.951 4.772 1.00 89.69 106 LYS A O 1
ATOM 900 N N . GLY A 1 107 ? -7.335 8.139 3.521 1.00 83.94 107 GLY A N 1
ATOM 901 C CA . GLY A 1 107 ? -6.906 9.436 4.064 1.00 83.94 107 GLY A CA 1
ATOM 902 C C . GLY A 1 107 ? -5.488 9.426 4.629 1.00 83.94 107 GLY A C 1
ATOM 903 O O . GLY A 1 107 ? -4.890 10.488 4.778 1.00 83.94 107 GLY A O 1
ATOM 904 N N . ARG A 1 108 ? -4.911 8.238 4.857 1.00 86.31 108 ARG A N 1
ATOM 905 C CA . ARG A 1 108 ? -3.488 8.107 5.180 1.00 86.31 108 ARG A CA 1
ATOM 906 C C . ARG A 1 108 ? -2.609 8.652 4.053 1.00 86.31 108 ARG A C 1
ATOM 908 O O . ARG A 1 108 ? -2.874 8.409 2.875 1.00 86.31 108 ARG A O 1
ATOM 915 N N . SER A 1 109 ? -1.527 9.329 4.428 1.00 87.06 109 SER A N 1
ATOM 916 C CA . SER A 1 109 ? -0.550 9.903 3.494 1.00 87.06 109 SER A CA 1
ATOM 917 C C . SER A 1 109 ? 0.247 8.853 2.714 1.00 87.06 109 SER A C 1
ATOM 919 O O . SER A 1 109 ? 0.737 9.147 1.631 1.00 87.06 109 SER A O 1
ATOM 921 N N . ASP A 1 110 ? 0.360 7.634 3.247 1.00 88.06 110 ASP A N 1
ATOM 922 C CA . ASP A 1 110 ? 1.029 6.495 2.608 1.00 88.06 110 ASP A CA 1
ATOM 923 C C . ASP A 1 110 ? 0.081 5.612 1.779 1.00 88.06 110 ASP A C 1
ATOM 925 O O . ASP A 1 110 ? 0.508 4.600 1.228 1.00 88.06 110 ASP A O 1
ATOM 929 N N . TYR A 1 111 ? -1.203 5.982 1.682 1.00 91.12 111 TYR A N 1
ATOM 930 C CA . TYR A 1 111 ? -2.235 5.273 0.913 1.00 91.12 111 TYR A CA 1
ATOM 931 C C . TYR A 1 111 ? -2.405 3.788 1.276 1.00 91.12 111 TYR A C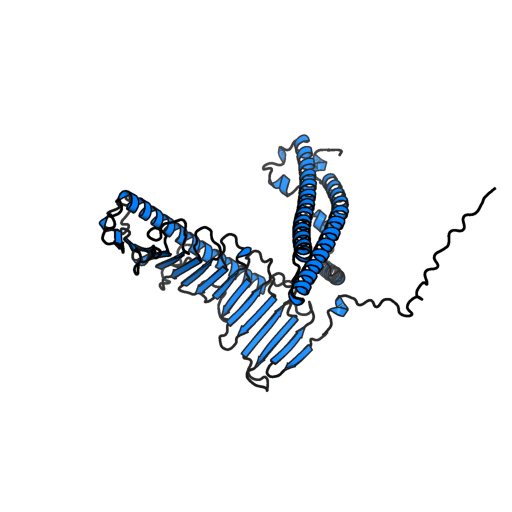 1
ATOM 933 O O . TYR A 1 111 ? -3.025 3.034 0.513 1.00 91.12 111 TYR A O 1
ATOM 941 N N . CYS A 1 112 ? -1.876 3.362 2.427 1.00 94.56 112 CYS A N 1
ATOM 942 C CA . CYS A 1 112 ? -1.967 1.990 2.897 1.00 94.56 112 CYS A CA 1
ATOM 943 C C . CYS A 1 112 ? -3.433 1.632 3.158 1.00 94.56 112 CYS A C 1
ATOM 945 O O . CYS A 1 112 ? -4.167 2.370 3.814 1.00 94.56 112 CYS A O 1
ATOM 947 N N . LYS A 1 113 ? -3.858 0.495 2.614 1.00 95.69 113 LYS A N 1
ATOM 948 C CA . LYS A 1 113 ? -5.186 -0.090 2.794 1.00 95.69 113 LYS A CA 1
ATOM 949 C C . LYS A 1 113 ? -5.138 -1.242 3.784 1.00 95.69 113 LYS A C 1
ATOM 951 O O . LYS A 1 113 ? -6.016 -1.338 4.634 1.00 95.69 113 LYS A O 1
ATOM 956 N N . ALA A 1 114 ? -4.155 -2.129 3.652 1.00 97.38 114 ALA A N 1
ATOM 957 C CA . ALA A 1 114 ? -3.971 -3.225 4.589 1.00 97.38 114 ALA A CA 1
ATOM 958 C C . ALA A 1 114 ? -2.497 -3.609 4.719 1.00 97.38 114 ALA A C 1
ATOM 960 O O . ALA A 1 114 ? -1.759 -3.580 3.739 1.00 97.38 114 ALA A O 1
ATOM 961 N N . HIS A 1 115 ? -2.082 -4.007 5.916 1.00 97.19 115 HIS A N 1
ATOM 962 C CA . HIS A 1 115 ? -0.749 -4.523 6.205 1.00 97.19 115 HIS A CA 1
ATOM 963 C C . HIS A 1 115 ? -0.878 -5.890 6.875 1.00 97.19 115 HIS A C 1
ATOM 965 O O . HIS A 1 115 ? -1.455 -6.009 7.955 1.00 97.19 115 HIS A O 1
ATOM 971 N N . ARG A 1 116 ? -0.350 -6.922 6.216 1.00 96.94 116 ARG A N 1
ATOM 972 C CA . ARG A 1 116 ? -0.342 -8.309 6.684 1.00 96.94 116 ARG A CA 1
ATOM 973 C C . ARG A 1 116 ? 1.070 -8.742 7.019 1.00 96.94 116 ARG A C 1
ATOM 975 O O . ARG A 1 116 ? 1.941 -8.590 6.169 1.00 96.94 116 ARG A O 1
ATOM 982 N N . TYR A 1 117 ? 1.286 -9.263 8.217 1.00 95.62 117 TYR A N 1
ATOM 983 C CA . TYR A 1 117 ? 2.604 -9.647 8.728 1.00 95.62 117 TYR A CA 1
ATOM 984 C C . TYR A 1 117 ? 2.461 -10.707 9.829 1.00 95.62 117 TYR A C 1
ATOM 986 O O . TYR A 1 117 ? 1.368 -10.882 10.375 1.00 95.62 117 TYR A O 1
ATOM 994 N N . LEU A 1 118 ? 3.534 -11.427 10.162 1.00 93.50 118 LEU A N 1
ATOM 995 C CA . LEU A 1 118 ? 3.501 -12.424 11.239 1.00 93.50 118 LEU A CA 1
ATOM 996 C C . LEU A 1 118 ? 3.645 -11.737 12.601 1.00 93.50 118 LEU A C 1
ATOM 998 O O . LEU A 1 118 ? 4.398 -10.777 12.744 1.00 93.50 118 LEU A O 1
ATOM 1002 N N . ALA A 1 119 ? 2.941 -12.207 13.630 1.00 88.56 119 ALA A N 1
ATOM 1003 C CA . ALA A 1 119 ? 2.895 -11.504 14.914 1.00 88.56 119 ALA A CA 1
ATOM 1004 C C . ALA A 1 119 ? 4.259 -11.424 15.625 1.00 88.56 119 ALA A C 1
ATOM 1006 O O . ALA A 1 119 ? 4.496 -10.488 16.388 1.00 88.56 119 ALA A O 1
ATOM 1007 N N . TYR A 1 120 ? 5.149 -12.388 15.374 1.00 85.50 120 TYR A N 1
ATOM 1008 C CA . TYR A 1 120 ? 6.514 -12.413 15.904 1.00 85.50 120 TYR A CA 1
ATOM 1009 C C . TYR A 1 120 ? 7.537 -11.678 15.025 1.00 85.50 120 TYR A C 1
ATOM 1011 O O . TYR A 1 120 ? 8.711 -11.592 15.405 1.00 85.50 120 TYR A O 1
ATOM 1019 N N . ASP A 1 121 ? 7.131 -11.170 13.857 1.00 83.38 121 ASP A N 1
ATOM 1020 C CA . ASP A 1 121 ? 8.040 -10.453 12.974 1.00 83.38 121 ASP A CA 1
ATOM 1021 C C . ASP A 1 121 ? 8.487 -9.135 13.595 1.00 83.38 121 ASP A C 1
ATOM 1023 O O . ASP A 1 121 ? 7.734 -8.402 14.237 1.00 83.38 121 ASP A O 1
ATOM 1027 N N . LYS A 1 122 ? 9.753 -8.809 13.350 1.00 78.50 122 LYS A N 1
ATOM 1028 C CA . LYS A 1 122 ? 10.284 -7.486 13.656 1.00 78.50 122 LYS A CA 1
ATOM 1029 C C . LYS A 1 122 ? 9.812 -6.510 12.582 1.00 78.50 122 LYS A C 1
ATOM 1031 O O . LYS A 1 122 ? 9.560 -6.892 11.437 1.00 78.50 122 LYS A O 1
ATOM 1036 N N . ASP A 1 123 ? 9.773 -5.225 12.913 1.00 81.38 123 ASP A N 1
ATOM 1037 C CA . ASP A 1 123 ? 9.493 -4.143 11.959 1.00 81.38 123 ASP A CA 1
ATOM 1038 C C . ASP A 1 123 ? 10.705 -3.879 11.033 1.00 81.38 123 ASP A C 1
ATOM 1040 O O . ASP A 1 123 ? 11.199 -2.764 10.899 1.00 81.38 123 ASP A O 1
ATOM 1044 N N . THR A 1 124 ? 11.217 -4.942 10.404 1.00 84.12 124 THR A N 1
ATOM 1045 C CA . THR A 1 124 ? 12.357 -4.955 9.481 1.00 84.12 124 THR A CA 1
ATOM 1046 C C . THR A 1 124 ? 11.947 -5.435 8.090 1.00 84.12 124 THR A C 1
ATOM 1048 O O . THR A 1 124 ? 11.027 -6.239 7.939 1.00 84.12 124 THR A O 1
ATOM 1051 N N . ILE A 1 125 ? 12.676 -4.985 7.068 1.00 84.81 125 ILE A N 1
ATOM 1052 C CA . ILE A 1 125 ? 12.402 -5.256 5.643 1.00 84.81 125 ILE A CA 1
ATOM 1053 C C . ILE A 1 125 ? 12.558 -6.751 5.286 1.00 84.81 125 ILE A C 1
ATOM 1055 O O . ILE A 1 125 ? 11.953 -7.230 4.333 1.00 84.81 125 ILE A O 1
ATOM 1059 N N . ASP A 1 126 ? 13.333 -7.504 6.071 1.00 85.06 126 ASP A N 1
ATOM 1060 C CA . ASP A 1 126 ? 13.636 -8.921 5.816 1.00 85.06 126 ASP A CA 1
ATOM 1061 C C . ASP A 1 126 ? 12.519 -9.897 6.228 1.00 85.06 126 ASP A C 1
ATOM 1063 O O . ASP A 1 126 ? 12.655 -11.103 6.026 1.00 85.06 126 ASP A O 1
ATOM 1067 N N . CYS A 1 127 ? 11.439 -9.403 6.830 1.00 88.94 127 CYS A N 1
ATOM 1068 C CA . CYS A 1 127 ? 10.315 -10.221 7.287 1.00 88.94 127 CYS A CA 1
ATOM 1069 C C . CYS A 1 127 ? 9.236 -10.359 6.210 1.00 88.94 127 CYS A C 1
ATOM 1071 O O . CYS A 1 127 ? 9.057 -9.463 5.380 1.00 88.94 127 CYS A O 1
ATOM 1073 N N . GLU A 1 128 ? 8.498 -11.468 6.254 1.00 93.25 128 GLU A N 1
ATOM 1074 C CA . GLU A 1 128 ? 7.402 -11.715 5.321 1.00 93.25 128 GLU A CA 1
ATOM 1075 C C . GLU A 1 128 ? 6.220 -10.794 5.617 1.00 93.25 128 GLU A C 1
ATOM 1077 O O . GLU A 1 128 ? 5.638 -10.807 6.701 1.00 93.25 128 GLU A O 1
ATOM 1082 N N . ARG A 1 129 ? 5.848 -9.970 4.638 1.00 95.19 129 ARG A N 1
ATOM 1083 C CA . ARG A 1 129 ? 4.692 -9.085 4.766 1.00 95.19 129 ARG A CA 1
ATOM 1084 C C . ARG A 1 129 ? 4.079 -8.736 3.425 1.00 95.19 129 ARG A C 1
ATOM 1086 O O . ARG A 1 129 ? 4.739 -8.726 2.386 1.00 95.19 129 ARG A O 1
ATOM 1093 N N . VAL A 1 130 ? 2.801 -8.386 3.472 1.00 97.31 130 VAL A N 1
ATOM 1094 C CA . VAL A 1 130 ? 2.050 -7.885 2.324 1.00 97.31 130 VAL A CA 1
ATOM 1095 C C . VAL A 1 130 ? 1.416 -6.553 2.683 1.00 97.31 130 VAL A C 1
ATOM 1097 O O . VAL A 1 130 ? 0.707 -6.451 3.681 1.00 97.31 130 VAL A O 1
ATOM 1100 N N . ILE A 1 131 ? 1.654 -5.540 1.857 1.00 96.81 131 ILE A N 1
ATOM 1101 C CA . ILE A 1 131 ? 1.078 -4.206 1.996 1.00 96.81 131 ILE A CA 1
ATOM 1102 C C . ILE A 1 131 ? 0.189 -3.955 0.781 1.00 96.81 131 ILE A C 1
ATOM 1104 O O . ILE A 1 131 ? 0.663 -3.922 -0.352 1.00 96.81 131 ILE A O 1
ATOM 1108 N N . ASP A 1 132 ? -1.107 -3.805 1.019 1.00 96.94 132 ASP A N 1
ATOM 1109 C CA . ASP A 1 132 ? -2.100 -3.423 0.022 1.00 96.94 132 ASP A CA 1
ATOM 1110 C C . ASP A 1 132 ? -2.311 -1.908 0.062 1.00 96.94 132 ASP A C 1
ATOM 1112 O O . ASP A 1 132 ? -2.413 -1.321 1.139 1.00 96.94 132 ASP A O 1
ATOM 1116 N N . PHE A 1 133 ? -2.456 -1.283 -1.104 1.00 95.12 133 PHE A N 1
ATOM 1117 C CA . PHE A 1 133 ? -2.622 0.161 -1.258 1.00 95.12 133 PHE A CA 1
ATOM 1118 C C . PHE A 1 133 ? -3.938 0.510 -1.955 1.00 95.12 133 PHE A C 1
ATOM 1120 O O . PHE A 1 133 ? -4.484 -0.249 -2.765 1.00 95.12 133 PHE A O 1
ATOM 1127 N N . TYR A 1 134 ? -4.448 1.709 -1.686 1.00 90.69 134 TYR A N 1
ATOM 1128 C CA . TYR A 1 134 ? -5.511 2.303 -2.492 1.00 90.69 134 TYR A CA 1
ATOM 1129 C C . TYR A 1 134 ? -4.937 2.809 -3.826 1.00 90.69 134 TYR A C 1
ATOM 1131 O O . TYR A 1 134 ? -4.642 3.992 -3.964 1.00 90.69 134 TYR A O 1
ATOM 1139 N N . TYR A 1 135 ? -4.819 1.923 -4.822 1.00 85.38 135 TYR A N 1
ATOM 1140 C CA . TYR A 1 135 ? -4.139 2.204 -6.101 1.00 85.38 135 TYR A CA 1
ATOM 1141 C C . TYR A 1 135 ? -4.597 3.491 -6.812 1.00 85.38 135 TYR A C 1
ATOM 1143 O O . TYR A 1 135 ? -3.775 4.192 -7.381 1.00 85.38 135 TYR A O 1
ATOM 1151 N N . LYS A 1 136 ? -5.884 3.864 -6.721 1.00 81.44 136 LYS A N 1
ATOM 1152 C CA . LYS A 1 136 ? -6.418 5.109 -7.316 1.00 81.44 136 LYS A CA 1
ATOM 1153 C C . LYS A 1 136 ? -5.871 6.393 -6.686 1.00 81.44 136 LYS A C 1
ATOM 1155 O O . LYS A 1 136 ? -5.972 7.452 -7.293 1.00 81.44 136 LYS A O 1
ATOM 1160 N N . ALA A 1 137 ? -5.380 6.317 -5.452 1.00 77.12 137 ALA A N 1
ATOM 1161 C CA . ALA A 1 137 ? -4.755 7.441 -4.763 1.00 77.12 137 ALA A CA 1
ATOM 1162 C C . ALA A 1 137 ? -3.238 7.493 -5.012 1.00 77.12 137 ALA A C 1
ATOM 1164 O O . ALA A 1 137 ? -2.623 8.538 -4.817 1.00 77.12 137 ALA A O 1
ATOM 1165 N N . HIS A 1 138 ? -2.645 6.384 -5.462 1.00 74.06 138 HIS A N 1
ATOM 1166 C CA . HIS A 1 138 ? -1.221 6.275 -5.736 1.00 74.06 138 HIS A CA 1
ATOM 1167 C C . HIS A 1 138 ? -0.927 6.683 -7.187 1.00 74.06 138 HIS A C 1
ATOM 1169 O O . HIS A 1 138 ? -1.402 6.041 -8.119 1.00 74.06 138 HIS A O 1
ATOM 1175 N N . PHE A 1 139 ? -0.102 7.712 -7.397 1.00 75.00 139 PHE A N 1
ATOM 1176 C CA . PHE A 1 139 ? 0.180 8.251 -8.739 1.00 75.00 139 PHE A CA 1
ATOM 1177 C C . PHE A 1 139 ? 0.749 7.204 -9.719 1.00 75.00 139 PHE A C 1
ATOM 1179 O O . PHE A 1 139 ? 0.420 7.207 -10.895 1.00 75.00 139 PHE A O 1
ATOM 1186 N N . ASP A 1 140 ? 1.572 6.279 -9.217 1.00 81.44 140 ASP A N 1
ATOM 1187 C CA . ASP A 1 140 ? 2.236 5.228 -10.014 1.00 81.44 140 ASP A CA 1
ATOM 1188 C C . ASP A 1 140 ? 1.402 3.931 -10.173 1.00 81.44 140 ASP A C 1
ATOM 1190 O O . ASP A 1 140 ? 1.925 2.892 -10.574 1.00 81.44 140 ASP A O 1
ATOM 1194 N N . GLY A 1 141 ? 0.127 3.931 -9.758 1.00 84.44 141 GLY A N 1
ATOM 1195 C CA . GLY A 1 141 ? -0.762 2.764 -9.878 1.00 84.44 141 GLY A CA 1
ATOM 1196 C C . GLY A 1 141 ? -0.385 1.553 -9.009 1.00 84.44 141 GLY A C 1
ATOM 1197 O O . GLY A 1 141 ? -0.886 0.449 -9.229 1.00 84.44 141 GLY A O 1
ATOM 1198 N N . LEU A 1 142 ? 0.506 1.715 -8.022 1.00 92.56 142 LEU A N 1
ATOM 1199 C CA . LEU A 1 142 ? 0.921 0.642 -7.116 1.00 92.56 142 LEU A CA 1
ATOM 1200 C C . LEU A 1 142 ? -0.268 0.175 -6.266 1.00 92.56 142 LEU A C 1
ATOM 1202 O O . LEU A 1 142 ? -0.907 0.959 -5.566 1.00 92.56 142 LEU A O 1
ATOM 1206 N N . SER A 1 143 ? -0.554 -1.123 -6.327 1.00 94.38 143 SER A N 1
ATOM 1207 C CA . SER A 1 143 ? -1.707 -1.738 -5.660 1.00 94.38 143 SER A CA 1
ATOM 1208 C C . SER A 1 143 ? -1.311 -2.651 -4.507 1.00 94.38 143 SER A C 1
ATOM 1210 O O . SER A 1 143 ? -2.031 -2.722 -3.512 1.00 94.38 143 SER A O 1
ATOM 1212 N N . ARG A 1 144 ? -0.168 -3.334 -4.622 1.00 97.12 144 ARG A N 1
ATOM 1213 C CA . ARG A 1 144 ? 0.319 -4.272 -3.613 1.00 97.12 144 ARG A CA 1
ATOM 1214 C C . ARG A 1 144 ? 1.835 -4.402 -3.661 1.00 97.12 144 ARG A C 1
ATOM 1216 O O . ARG A 1 144 ? 2.416 -4.484 -4.743 1.00 97.12 144 ARG A O 1
ATOM 1223 N N . ILE A 1 145 ? 2.441 -4.498 -2.483 1.00 97.12 145 ILE A N 1
ATOM 1224 C CA . ILE A 1 145 ? 3.805 -4.978 -2.274 1.00 97.12 145 ILE A CA 1
ATOM 1225 C C . ILE A 1 145 ? 3.739 -6.276 -1.471 1.00 97.12 145 ILE A C 1
ATOM 1227 O O . ILE A 1 145 ? 3.116 -6.317 -0.415 1.00 97.12 145 ILE A O 1
ATOM 1231 N N . GLU A 1 146 ? 4.405 -7.319 -1.948 1.00 96.81 146 GLU A N 1
ATOM 1232 C CA . GLU A 1 146 ? 4.693 -8.537 -1.190 1.00 96.81 146 GLU A CA 1
ATOM 1233 C C . GLU A 1 146 ? 6.203 -8.591 -0.991 1.00 96.81 146 GLU A C 1
ATOM 1235 O O . GLU A 1 146 ? 6.961 -8.408 -1.941 1.00 96.81 146 GLU A O 1
ATOM 1240 N N . MET A 1 147 ? 6.666 -8.789 0.233 1.00 93.94 147 MET A N 1
ATOM 1241 C CA . MET A 1 147 ? 8.094 -8.857 0.506 1.00 93.94 147 MET A CA 1
ATOM 1242 C C . MET A 1 147 ? 8.406 -9.967 1.486 1.00 93.94 147 MET A C 1
ATOM 1244 O O . MET A 1 147 ? 7.586 -10.324 2.327 1.00 93.94 147 MET A O 1
ATOM 1248 N N . GLY A 1 148 ? 9.630 -10.456 1.390 1.00 91.81 148 GLY A N 1
ATOM 1249 C CA . GLY A 1 148 ? 10.230 -11.355 2.354 1.00 91.81 148 GLY A CA 1
ATOM 1250 C C . GLY A 1 148 ? 11.748 -11.197 2.337 1.00 91.81 148 GLY A C 1
ATOM 1251 O O . GLY A 1 148 ? 12.267 -10.269 1.710 1.00 91.81 148 GLY A O 1
ATOM 1252 N N . PRO A 1 149 ? 12.491 -12.115 2.969 1.00 90.38 149 PRO A N 1
ATOM 1253 C CA . PRO A 1 149 ? 13.946 -12.002 3.091 1.00 90.38 149 PRO A CA 1
ATOM 1254 C C . PRO A 1 149 ? 14.669 -12.052 1.740 1.00 90.38 149 PRO A C 1
ATOM 1256 O O . PRO A 1 149 ? 15.689 -11.393 1.557 1.00 90.38 149 PRO A O 1
ATOM 1259 N N . PHE A 1 150 ? 14.128 -12.812 0.784 1.00 92.19 150 PHE A N 1
ATOM 1260 C CA . PHE A 1 150 ? 14.777 -13.091 -0.502 1.00 92.19 150 PHE A CA 1
ATOM 1261 C C . PHE A 1 150 ? 14.013 -12.553 -1.708 1.00 92.19 150 PHE A C 1
ATOM 1263 O O . PHE A 1 150 ? 14.452 -12.762 -2.837 1.00 92.19 150 PHE A O 1
ATOM 1270 N N . HIS A 1 151 ? 12.879 -11.880 -1.497 1.00 94.50 151 HIS A N 1
ATOM 1271 C CA . HIS A 1 151 ? 12.076 -11.377 -2.601 1.00 94.50 151 HIS A CA 1
ATOM 1272 C C . HIS A 1 151 ? 11.342 -10.073 -2.283 1.00 94.50 151 HIS A C 1
ATOM 1274 O O . HIS A 1 151 ? 11.022 -9.774 -1.132 1.00 94.50 151 HIS A O 1
ATOM 1280 N N . LEU A 1 152 ? 11.049 -9.319 -3.339 1.00 96.25 152 LEU A N 1
ATOM 1281 C CA . LEU A 1 152 ? 10.156 -8.164 -3.341 1.00 96.25 152 LEU A CA 1
ATOM 1282 C C . LEU A 1 152 ? 9.313 -8.219 -4.615 1.00 96.25 152 LEU A C 1
ATOM 1284 O O . LEU A 1 152 ? 9.847 -8.177 -5.720 1.00 96.25 152 LEU A O 1
ATOM 1288 N N . THR A 1 153 ? 8.000 -8.284 -4.469 1.00 97.88 153 THR A N 1
ATOM 1289 C CA . THR A 1 153 ? 7.036 -8.296 -5.567 1.00 97.88 153 THR A CA 1
ATOM 1290 C C . THR A 1 153 ? 6.168 -7.049 -5.492 1.00 97.88 153 THR A C 1
ATOM 1292 O O . THR A 1 153 ? 5.620 -6.726 -4.443 1.00 97.88 153 THR A O 1
ATOM 1295 N N . GLN A 1 154 ? 6.019 -6.351 -6.611 1.00 97.25 154 GLN A N 1
ATOM 1296 C CA . GLN A 1 154 ? 5.189 -5.161 -6.758 1.00 97.25 154 GLN A CA 1
ATOM 1297 C C . GLN A 1 154 ? 4.119 -5.434 -7.816 1.00 97.25 154 GLN A C 1
ATOM 1299 O O . GLN A 1 154 ? 4.427 -5.876 -8.927 1.00 97.25 154 GLN A O 1
ATOM 1304 N N . HIS A 1 155 ? 2.865 -5.154 -7.475 1.00 97.44 155 HIS A N 1
ATOM 1305 C CA . HIS A 1 155 ? 1.725 -5.260 -8.378 1.00 97.44 155 HIS A CA 1
ATOM 1306 C C . HIS A 1 155 ? 1.186 -3.874 -8.703 1.00 97.44 155 HIS A C 1
ATOM 1308 O O . HIS A 1 155 ? 0.876 -3.090 -7.800 1.00 97.44 155 HIS A O 1
ATOM 1314 N N . TYR A 1 156 ? 0.998 -3.606 -9.988 1.00 95.12 156 TYR A N 1
ATOM 1315 C CA . TYR A 1 156 ? 0.531 -2.322 -10.493 1.00 95.12 156 TYR A CA 1
ATOM 1316 C C . TYR A 1 156 ? -0.779 -2.481 -11.263 1.00 95.12 156 TYR A C 1
ATOM 1318 O O . TYR A 1 156 ? -1.047 -3.530 -11.849 1.00 95.12 156 TYR A O 1
ATOM 1326 N N . VAL A 1 157 ? -1.586 -1.427 -11.247 1.00 91.56 157 VAL A N 1
ATOM 1327 C CA . VAL A 1 157 ? -2.876 -1.330 -11.929 1.00 91.56 157 VAL A CA 1
ATOM 1328 C C . VAL A 1 157 ? -2.909 -0.007 -12.691 1.00 91.56 157 VAL A C 1
ATOM 1330 O O . VAL A 1 157 ? -2.496 1.015 -12.152 1.00 91.56 157 VAL A O 1
ATOM 1333 N N . ASP A 1 158 ? -3.405 -0.037 -13.929 1.00 86.81 158 ASP A N 1
ATOM 1334 C CA . ASP A 1 158 ? -3.647 1.144 -14.773 1.00 86.81 158 ASP A CA 1
ATOM 1335 C C . ASP A 1 158 ? -2.414 2.042 -15.027 1.00 86.81 158 ASP A C 1
ATOM 1337 O O . ASP A 1 158 ? -2.534 3.262 -15.103 1.00 86.81 158 ASP A O 1
ATOM 1341 N N . ARG A 1 159 ? -1.217 1.456 -15.186 1.00 86.81 159 ARG A N 1
ATOM 1342 C CA . ARG A 1 159 ? -0.017 2.204 -15.601 1.00 86.81 159 ARG A CA 1
ATOM 1343 C C . ARG A 1 159 ? 0.021 2.465 -17.107 1.00 86.81 159 ARG A C 1
ATOM 1345 O O . ARG A 1 159 ? -0.254 1.570 -17.907 1.00 86.81 159 ARG A O 1
ATOM 1352 N N . ASP A 1 160 ? 0.498 3.650 -17.484 1.00 87.19 160 ASP A N 1
ATOM 1353 C CA . ASP A 1 160 ? 0.649 4.078 -18.884 1.00 87.19 160 ASP A CA 1
ATOM 1354 C C . ASP A 1 160 ? 1.665 3.241 -19.679 1.00 87.19 160 ASP A C 1
ATOM 1356 O O . ASP A 1 160 ? 1.535 3.068 -20.892 1.00 87.19 160 ASP A O 1
ATOM 1360 N N . ASP A 1 161 ? 2.684 2.710 -19.001 1.00 88.50 161 ASP A N 1
ATOM 1361 C CA . ASP A 1 161 ? 3.713 1.846 -19.587 1.00 88.50 161 ASP A CA 1
ATOM 1362 C C . ASP A 1 161 ? 3.318 0.361 -19.619 1.00 88.50 161 ASP A C 1
ATOM 1364 O O . ASP A 1 161 ? 4.126 -0.477 -20.017 1.00 88.50 161 ASP A O 1
ATOM 1368 N N . PHE A 1 162 ? 2.078 0.032 -19.234 1.00 91.25 162 PHE A N 1
ATOM 1369 C CA . PHE A 1 162 ? 1.519 -1.321 -19.188 1.00 91.25 162 PHE A CA 1
ATOM 1370 C C . PHE A 1 162 ? 2.230 -2.289 -18.227 1.00 91.25 162 PHE A C 1
ATOM 1372 O O . PHE A 1 162 ? 1.902 -3.480 -18.224 1.00 91.25 162 PHE A O 1
ATOM 1379 N N . LEU A 1 163 ? 3.169 -1.827 -17.392 1.00 94.12 163 LEU A N 1
ATOM 1380 C CA . LEU A 1 163 ? 3.781 -2.653 -16.352 1.00 94.12 163 LEU A CA 1
ATOM 1381 C C . LEU A 1 163 ? 2.719 -3.000 -15.304 1.00 94.12 163 LEU A C 1
ATOM 1383 O O . LEU A 1 163 ? 2.108 -2.111 -14.721 1.00 94.12 163 LEU A O 1
ATOM 1387 N N . TYR A 1 164 ? 2.516 -4.288 -15.029 1.00 95.12 164 TYR A N 1
ATOM 1388 C CA . TYR A 1 164 ? 1.552 -4.730 -14.007 1.00 95.12 164 TYR A CA 1
ATOM 1389 C C . TYR A 1 164 ? 2.191 -5.554 -12.893 1.00 95.12 164 TYR A C 1
ATOM 1391 O O . TYR A 1 164 ? 1.587 -5.773 -11.842 1.00 95.12 164 TYR A O 1
ATOM 1399 N N . TYR A 1 165 ? 3.413 -6.036 -13.111 1.00 97.69 165 TYR A N 1
ATOM 1400 C CA . TYR A 1 165 ? 4.089 -6.926 -12.182 1.00 97.69 165 TYR A CA 1
ATOM 1401 C C . TYR A 1 165 ? 5.598 -6.748 -12.273 1.00 97.69 165 TYR A C 1
ATOM 1403 O O . TYR A 1 165 ? 6.176 -6.879 -13.355 1.00 97.69 165 TYR A O 1
ATOM 1411 N N . ARG A 1 166 ? 6.235 -6.536 -11.124 1.00 97.50 166 ARG A N 1
ATOM 1412 C CA . ARG A 1 166 ? 7.687 -6.599 -10.956 1.00 97.50 166 ARG A CA 1
ATOM 1413 C C . ARG A 1 166 ? 8.011 -7.542 -9.809 1.00 97.50 166 ARG A C 1
ATOM 1415 O O . ARG A 1 166 ? 7.400 -7.452 -8.754 1.00 97.50 166 ARG A O 1
ATOM 1422 N N . HIS A 1 167 ? 8.971 -8.430 -10.006 1.00 97.88 167 HIS A N 1
ATOM 1423 C CA . HIS A 1 167 ? 9.460 -9.334 -8.978 1.00 97.88 167 HIS A CA 1
ATOM 1424 C C . HIS A 1 167 ? 10.974 -9.303 -8.934 1.00 97.88 167 HIS A C 1
ATOM 1426 O O . HIS A 1 167 ? 11.633 -9.511 -9.947 1.00 97.88 167 HIS A O 1
ATOM 1432 N N . THR A 1 168 ? 11.507 -9.073 -7.751 1.00 96.81 168 THR A N 1
ATOM 1433 C CA . THR A 1 168 ? 12.930 -8.971 -7.486 1.00 96.81 168 THR A CA 1
ATOM 1434 C C . THR A 1 168 ? 13.331 -10.100 -6.562 1.00 96.81 168 THR A C 1
ATOM 1436 O O . THR A 1 168 ? 12.673 -10.327 -5.549 1.00 96.81 168 THR A O 1
ATOM 1439 N N . GLU A 1 169 ? 14.424 -10.772 -6.893 1.00 95.56 169 GLU A N 1
ATOM 1440 C CA . GLU A 1 169 ? 15.079 -11.763 -6.048 1.00 95.56 169 GLU A CA 1
ATOM 1441 C C . GLU A 1 169 ? 16.364 -11.155 -5.474 1.00 95.56 169 GLU A C 1
ATOM 1443 O O . GLU A 1 169 ? 17.113 -10.457 -6.170 1.00 95.56 169 GLU A O 1
ATOM 1448 N N . PHE A 1 170 ? 16.621 -11.424 -4.197 1.00 92.94 170 PHE A N 1
ATOM 1449 C CA . PHE A 1 170 ? 17.812 -10.966 -3.487 1.00 92.94 170 PHE A CA 1
ATOM 1450 C C . PHE A 1 170 ? 18.762 -12.122 -3.182 1.00 92.94 170 PHE A C 1
ATOM 1452 O O . PHE A 1 170 ? 18.374 -13.290 -3.142 1.00 92.94 170 PHE A O 1
ATOM 1459 N N . SER A 1 171 ? 20.031 -11.788 -2.963 1.00 88.88 171 SER A N 1
ATOM 1460 C CA . SER A 1 171 ? 21.059 -12.760 -2.602 1.00 88.88 171 SER A CA 1
ATOM 1461 C C . SER A 1 171 ? 20.855 -13.270 -1.179 1.00 88.88 171 SER A C 1
ATOM 1463 O O . SER A 1 171 ? 20.484 -12.518 -0.278 1.00 88.88 171 SER A O 1
ATOM 1465 N N . THR A 1 172 ? 21.168 -14.545 -0.964 1.00 77.75 172 THR A N 1
ATOM 1466 C CA . THR A 1 172 ? 21.214 -15.164 0.365 1.00 77.75 172 THR A CA 1
ATOM 1467 C C . THR A 1 172 ? 22.452 -14.752 1.168 1.00 77.75 172 THR A C 1
ATOM 1469 O O . THR A 1 172 ? 22.457 -14.894 2.391 1.00 77.75 172 THR A O 1
ATOM 1472 N N . ASP A 1 173 ? 23.495 -14.235 0.506 1.00 67.00 173 ASP A N 1
ATOM 1473 C CA . ASP A 1 173 ? 24.755 -13.858 1.152 1.00 67.00 173 ASP A CA 1
ATOM 1474 C C . ASP A 1 173 ? 24.641 -12.518 1.886 1.00 67.00 173 ASP A C 1
ATOM 1476 O O . ASP A 1 173 ? 24.661 -11.437 1.296 1.00 67.00 173 ASP A O 1
ATOM 1480 N N . LYS A 1 174 ? 24.591 -12.594 3.218 1.00 57.91 174 LYS A N 1
ATOM 1481 C CA . LYS A 1 174 ? 24.584 -11.439 4.132 1.00 57.91 174 LYS A CA 1
ATOM 1482 C C . LYS A 1 174 ? 25.968 -10.791 4.324 1.00 57.91 174 LYS A C 1
ATOM 1484 O O . LYS A 1 174 ? 26.119 -9.940 5.195 1.00 57.91 174 LYS A O 1
ATOM 1489 N N . SER A 1 175 ? 26.999 -11.193 3.571 1.00 47.91 175 SER A N 1
ATOM 1490 C CA . SER A 1 175 ? 28.396 -10.844 3.885 1.00 47.91 175 SER A CA 1
ATOM 1491 C C . SER A 1 175 ? 28.806 -9.411 3.528 1.00 47.91 175 SER A C 1
ATOM 1493 O O . SER A 1 175 ? 29.828 -8.951 4.027 1.00 47.91 175 SER A O 1
ATOM 1495 N N . ASN A 1 176 ? 28.041 -8.694 2.695 1.00 45.44 176 ASN A N 1
ATOM 1496 C CA . ASN A 1 176 ? 28.486 -7.415 2.118 1.00 45.44 176 ASN A CA 1
ATOM 1497 C C . ASN A 1 176 ? 27.582 -6.210 2.452 1.00 45.44 176 ASN A C 1
ATOM 1499 O O . ASN A 1 176 ? 27.797 -5.126 1.919 1.00 45.44 176 ASN A O 1
ATOM 1503 N N . SER A 1 177 ? 26.571 -6.358 3.315 1.00 47.31 177 SER A N 1
ATOM 1504 C CA . SER A 1 177 ? 25.531 -5.333 3.531 1.00 47.31 177 SER A CA 1
ATOM 1505 C C . SER A 1 177 ? 25.864 -4.261 4.584 1.00 47.31 177 SER A C 1
ATOM 1507 O O . SER A 1 177 ? 24.959 -3.581 5.063 1.00 47.31 177 SER A O 1
ATOM 1509 N N . THR A 1 178 ? 27.128 -4.112 4.989 1.00 43.88 178 THR A N 1
ATOM 1510 C CA . THR A 1 178 ? 27.557 -3.159 6.039 1.00 43.88 178 THR A CA 1
ATOM 1511 C C . THR A 1 178 ? 28.510 -2.070 5.556 1.00 43.88 178 THR A C 1
ATOM 1513 O O . THR A 1 178 ? 29.083 -1.346 6.369 1.00 43.88 178 THR A O 1
ATOM 1516 N N . THR A 1 179 ? 28.653 -1.873 4.247 1.00 43.00 179 THR A N 1
ATOM 1517 C CA . THR A 1 179 ? 29.297 -0.669 3.718 1.00 43.00 179 THR A CA 1
ATOM 1518 C C . THR A 1 179 ? 28.218 0.369 3.405 1.00 43.00 179 THR A C 1
ATOM 1520 O O . THR A 1 179 ? 27.526 0.285 2.399 1.00 43.00 179 THR A O 1
ATOM 1523 N N . ASN A 1 180 ? 28.090 1.366 4.290 1.00 39.00 180 ASN A N 1
ATOM 1524 C CA . ASN A 1 180 ? 27.323 2.614 4.117 1.00 39.00 180 ASN A CA 1
ATOM 1525 C C . ASN A 1 180 ? 25.872 2.655 4.621 1.00 39.00 180 ASN A C 1
ATOM 1527 O O . ASN A 1 180 ? 25.042 3.194 3.910 1.00 39.00 180 ASN A O 1
ATOM 1531 N N . ASN A 1 181 ? 25.562 2.190 5.841 1.00 43.84 181 ASN A N 1
ATOM 1532 C CA . ASN A 1 181 ? 24.370 2.598 6.634 1.00 43.84 181 ASN A CA 1
ATOM 1533 C C . ASN A 1 181 ? 22.974 2.565 5.949 1.00 43.84 181 ASN A C 1
ATOM 1535 O O . ASN A 1 181 ? 21.991 3.027 6.523 1.00 43.84 181 ASN A O 1
ATOM 1539 N N . ILE A 1 182 ? 22.878 2.009 4.746 1.00 52.09 182 ILE A N 1
ATOM 1540 C CA . ILE A 1 182 ? 21.699 1.846 3.911 1.00 52.09 182 ILE A CA 1
ATOM 1541 C C . ILE A 1 182 ? 21.641 0.344 3.688 1.00 52.09 182 ILE A C 1
ATOM 1543 O O . ILE A 1 182 ? 22.476 -0.225 2.986 1.00 52.09 182 ILE A O 1
ATOM 1547 N N . HIS A 1 183 ? 20.696 -0.315 4.349 1.00 56.41 183 HIS A N 1
ATOM 1548 C CA . HIS A 1 183 ? 20.449 -1.742 4.188 1.00 56.41 183 HIS A CA 1
ATOM 1549 C C . HIS A 1 183 ? 19.862 -2.016 2.793 1.00 56.41 183 HIS A C 1
ATOM 1551 O O . HIS A 1 183 ? 18.675 -2.285 2.672 1.00 56.41 183 HIS A O 1
ATOM 1557 N N . SER A 1 184 ? 20.664 -1.914 1.728 1.00 67.25 184 SER A N 1
ATOM 1558 C CA . SER A 1 184 ? 20.241 -2.321 0.385 1.00 67.25 184 SER A CA 1
ATOM 1559 C C . SER A 1 184 ? 20.656 -3.766 0.145 1.00 67.25 184 SER A C 1
ATOM 1561 O O . SER A 1 184 ? 21.854 -4.078 0.156 1.00 67.25 184 SER A O 1
ATOM 1563 N N . ARG A 1 185 ? 19.685 -4.651 -0.076 1.00 85.56 185 ARG A N 1
ATOM 1564 C CA . ARG A 1 185 ? 19.960 -6.061 -0.371 1.00 85.56 185 ARG A CA 1
ATOM 1565 C C . ARG A 1 185 ? 20.546 -6.197 -1.773 1.00 85.56 185 ARG A C 1
ATOM 1567 O O . ARG A 1 185 ? 20.188 -5.464 -2.694 1.00 85.56 185 ARG A O 1
ATOM 1574 N N . HIS A 1 186 ? 21.469 -7.141 -1.948 1.00 88.81 186 HIS A N 1
ATOM 1575 C CA . HIS A 1 186 ? 22.065 -7.386 -3.259 1.00 88.81 186 HIS A CA 1
ATOM 1576 C C . HIS A 1 186 ? 21.038 -8.055 -4.179 1.00 88.81 186 HIS A C 1
ATOM 1578 O O . HIS A 1 186 ? 20.629 -9.189 -3.926 1.00 88.81 186 HIS A O 1
ATOM 1584 N N . ILE A 1 187 ? 20.642 -7.367 -5.247 1.00 92.75 187 ILE A N 1
ATOM 1585 C CA . ILE A 1 187 ? 19.671 -7.866 -6.223 1.00 92.75 187 ILE A CA 1
ATOM 1586 C C . ILE A 1 187 ? 20.347 -8.890 -7.133 1.00 92.75 187 ILE A C 1
ATOM 1588 O O . ILE A 1 187 ? 21.397 -8.618 -7.711 1.00 92.75 187 ILE A O 1
ATOM 1592 N N . THR A 1 188 ? 19.745 -10.067 -7.275 1.00 94.31 188 THR A N 1
ATOM 1593 C CA . THR A 1 188 ? 20.261 -11.136 -8.142 1.00 94.31 188 THR A CA 1
ATOM 1594 C C . THR A 1 188 ? 19.525 -11.196 -9.469 1.00 94.31 188 THR A C 1
ATOM 1596 O O . THR A 1 188 ? 20.132 -11.464 -10.513 1.00 94.31 188 THR A O 1
ATOM 1599 N N . LYS A 1 189 ? 18.215 -10.943 -9.431 1.00 96.31 189 LYS A N 1
ATOM 1600 C CA . LYS A 1 189 ? 17.328 -11.048 -10.581 1.00 96.31 189 LYS A CA 1
ATOM 1601 C C . LYS A 1 189 ? 16.124 -10.123 -10.440 1.00 96.31 189 LYS A C 1
ATOM 1603 O O . LYS A 1 189 ? 15.583 -9.970 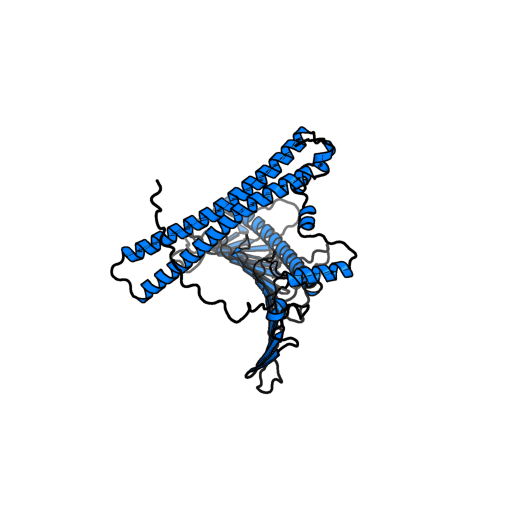-9.351 1.00 96.31 189 LYS A O 1
ATOM 1608 N N . ILE A 1 190 ? 15.690 -9.544 -11.555 1.00 97.44 190 ILE A N 1
ATOM 1609 C CA . ILE A 1 190 ? 14.480 -8.722 -11.657 1.00 97.44 190 ILE A CA 1
ATOM 1610 C C . ILE A 1 190 ? 13.648 -9.252 -12.826 1.00 97.44 190 ILE A C 1
ATOM 1612 O O . ILE A 1 190 ? 14.143 -9.353 -13.943 1.00 97.44 190 ILE A O 1
ATOM 1616 N N . ASP A 1 191 ? 12.388 -9.581 -12.580 1.00 97.50 191 ASP A N 1
ATOM 1617 C CA . ASP A 1 191 ? 11.402 -10.023 -13.560 1.00 97.50 191 ASP A CA 1
ATOM 1618 C C . ASP A 1 191 ? 10.279 -8.978 -13.666 1.00 97.50 191 ASP A C 1
ATOM 1620 O O . ASP A 1 191 ? 9.521 -8.774 -12.721 1.00 97.50 191 ASP A O 1
ATOM 1624 N N . GLU A 1 192 ? 10.108 -8.371 -14.833 1.00 97.81 192 GLU A N 1
ATOM 1625 C CA . GLU A 1 192 ? 9.015 -7.448 -15.145 1.00 97.81 192 GLU A CA 1
ATOM 1626 C C . GLU A 1 192 ? 8.054 -8.068 -16.156 1.00 97.81 192 GLU A C 1
ATOM 1628 O O . GLU A 1 192 ? 8.477 -8.740 -17.104 1.00 97.81 192 GLU A O 1
ATOM 1633 N N . LYS A 1 193 ? 6.752 -7.846 -15.972 1.00 97.44 193 LYS A N 1
ATOM 1634 C CA . LYS A 1 193 ? 5.711 -8.302 -16.897 1.00 97.44 193 LYS A CA 1
ATOM 1635 C C . LYS A 1 193 ? 4.778 -7.157 -17.263 1.00 97.44 193 LYS A C 1
ATOM 1637 O O . LYS A 1 193 ? 4.357 -6.383 -16.402 1.00 97.44 193 LYS A O 1
ATOM 1642 N N . TYR A 1 194 ? 4.418 -7.129 -18.536 1.00 96.50 194 TYR A N 1
ATOM 1643 C CA . TYR A 1 194 ? 3.683 -6.040 -19.160 1.00 96.50 194 TYR A CA 1
ATOM 1644 C C . TYR A 1 194 ? 2.405 -6.556 -19.835 1.00 96.50 194 TYR A C 1
ATOM 1646 O O . TYR A 1 194 ? 2.330 -7.711 -20.276 1.00 96.50 194 TYR A O 1
ATOM 1654 N N . HIS A 1 195 ? 1.371 -5.720 -19.866 1.00 94.25 195 HIS A N 1
ATOM 1655 C CA . HIS A 1 195 ? 0.152 -5.972 -20.628 1.00 94.25 195 HIS A CA 1
ATOM 1656 C C . HIS A 1 195 ? 0.366 -5.674 -22.117 1.00 94.25 195 HIS A C 1
ATOM 1658 O O . HIS A 1 195 ? 1.204 -4.859 -22.489 1.00 94.25 195 HIS A O 1
ATOM 1664 N N . ARG A 1 196 ? -0.430 -6.328 -22.973 1.00 92.31 196 ARG A N 1
ATOM 1665 C CA . ARG A 1 196 ? -0.350 -6.166 -24.428 1.00 92.31 196 ARG A CA 1
ATOM 1666 C C . ARG A 1 196 ? -0.745 -4.745 -24.827 1.00 92.31 196 ARG A C 1
ATOM 1668 O O . ARG A 1 196 ? -1.876 -4.333 -24.582 1.00 92.31 196 ARG A O 1
ATOM 1675 N N . ASN A 1 197 ? 0.132 -4.060 -25.552 1.00 92.25 197 ASN A N 1
ATOM 1676 C CA . ASN A 1 197 ? -0.172 -2.783 -26.180 1.00 92.25 197 ASN A CA 1
ATOM 1677 C C . ASN A 1 197 ? -0.539 -2.973 -27.658 1.00 92.25 197 ASN A C 1
ATOM 1679 O O . ASN A 1 197 ? 0.326 -3.111 -28.525 1.00 92.25 197 ASN A O 1
ATOM 1683 N N . GLU A 1 198 ? -1.832 -2.919 -27.979 1.00 90.56 198 GLU A N 1
ATOM 1684 C CA . GLU A 1 198 ? -2.333 -3.142 -29.345 1.00 90.56 198 GLU A CA 1
ATOM 1685 C C . GLU A 1 198 ? -1.799 -2.150 -30.394 1.00 90.56 198 GLU A C 1
ATOM 1687 O O . GLU A 1 198 ? -1.830 -2.455 -31.586 1.00 90.56 198 GLU A O 1
ATOM 1692 N N . LYS A 1 199 ? -1.257 -0.996 -29.977 1.00 90.38 199 LYS A N 1
ATOM 1693 C CA . LYS A 1 199 ? -0.665 0.003 -30.884 1.00 90.38 199 LYS A CA 1
ATOM 1694 C C . LYS A 1 199 ? 0.687 -0.438 -31.457 1.00 90.38 199 LYS A C 1
ATOM 1696 O O . LYS A 1 199 ? 1.107 0.080 -32.489 1.00 90.38 199 LYS A O 1
ATOM 1701 N N . VAL A 1 200 ? 1.377 -1.368 -30.795 1.00 88.81 200 VAL A N 1
ATOM 1702 C CA . VAL A 1 200 ? 2.694 -1.887 -31.199 1.00 88.81 200 VAL A CA 1
ATOM 1703 C C . VAL A 1 200 ? 2.531 -3.290 -31.779 1.00 88.81 200 VAL A C 1
ATOM 1705 O O . VAL A 1 200 ? 1.664 -4.051 -31.353 1.00 88.81 200 VAL A O 1
ATOM 1708 N N . LEU A 1 201 ? 3.359 -3.668 -32.754 1.00 87.69 201 LEU A N 1
ATOM 1709 C CA . LEU A 1 201 ? 3.372 -5.034 -33.291 1.00 87.69 201 LEU A CA 1
ATOM 1710 C C . LEU A 1 201 ? 3.793 -6.034 -32.206 1.00 87.69 201 LEU A C 1
ATOM 1712 O O . LEU A 1 201 ? 4.725 -5.767 -31.454 1.00 87.69 201 LEU A O 1
ATOM 1716 N N . ALA A 1 202 ? 3.147 -7.200 -32.148 1.00 88.25 202 ALA A N 1
ATOM 1717 C CA . ALA A 1 202 ? 3.349 -8.162 -31.060 1.00 88.25 202 ALA A CA 1
ATOM 1718 C C . ALA A 1 202 ? 4.810 -8.619 -30.913 1.00 88.25 202 ALA A C 1
ATOM 1720 O O . ALA A 1 202 ? 5.308 -8.723 -29.799 1.00 88.25 202 ALA A O 1
ATOM 1721 N N . HIS A 1 203 ? 5.522 -8.791 -32.031 1.00 84.88 203 HIS A N 1
ATOM 1722 C CA . HIS A 1 203 ? 6.934 -9.180 -32.048 1.00 84.88 203 HIS A CA 1
ATOM 1723 C C . HIS A 1 203 ? 7.906 -8.087 -31.561 1.00 84.88 203 HIS A C 1
ATOM 1725 O O . HIS A 1 203 ? 9.080 -8.380 -31.364 1.00 84.88 203 HIS A O 1
ATOM 1731 N N . ARG A 1 204 ? 7.437 -6.843 -31.372 1.00 86.56 204 ARG A N 1
ATOM 1732 C CA . ARG A 1 204 ? 8.198 -5.720 -30.784 1.00 86.56 204 ARG A CA 1
ATOM 1733 C C . ARG A 1 204 ? 7.660 -5.271 -29.430 1.00 86.56 204 ARG A C 1
ATOM 1735 O O . ARG A 1 204 ? 8.277 -4.436 -28.777 1.00 86.56 204 ARG A O 1
ATOM 1742 N N . ASP A 1 205 ? 6.517 -5.803 -29.017 1.00 92.50 205 ASP A N 1
ATOM 1743 C CA . ASP A 1 205 ? 5.877 -5.459 -27.757 1.00 92.50 205 ASP A CA 1
ATOM 1744 C C . ASP A 1 205 ? 6.359 -6.396 -26.651 1.00 92.50 205 ASP A C 1
ATOM 1746 O O . ASP A 1 205 ? 6.206 -7.617 -26.743 1.00 92.50 205 ASP A O 1
ATOM 1750 N N . ILE A 1 206 ? 6.998 -5.838 -25.629 1.00 94.25 206 ILE A N 1
ATOM 1751 C CA . ILE A 1 206 ? 7.659 -6.613 -24.578 1.00 94.25 206 ILE A CA 1
ATOM 1752 C C . ILE A 1 206 ? 6.588 -7.162 -23.644 1.00 94.25 206 ILE A C 1
ATOM 1754 O O . ILE A 1 206 ? 5.886 -6.393 -23.012 1.00 94.25 206 ILE A O 1
ATOM 1758 N N . ALA A 1 207 ? 6.506 -8.485 -23.508 1.00 95.56 207 ALA A N 1
ATOM 1759 C CA . ALA A 1 207 ? 5.599 -9.128 -22.559 1.00 95.56 207 ALA A CA 1
ATOM 1760 C C . ALA A 1 207 ? 6.273 -9.389 -21.213 1.00 95.56 207 ALA A C 1
ATOM 1762 O O . ALA A 1 207 ? 5.666 -9.251 -20.152 1.00 95.56 207 ALA A O 1
ATOM 1763 N N . VAL A 1 208 ? 7.530 -9.835 -21.259 1.00 96.81 208 VAL A N 1
ATOM 1764 C CA . VAL A 1 208 ? 8.327 -10.146 -20.075 1.00 96.81 208 VAL A CA 1
ATOM 1765 C C . VAL A 1 208 ? 9.753 -9.691 -20.309 1.00 96.81 208 VAL A C 1
ATOM 1767 O O . VAL A 1 208 ? 10.358 -10.037 -21.326 1.00 96.81 208 VAL A O 1
ATOM 1770 N N . ARG A 1 209 ? 10.305 -8.982 -19.333 1.00 96.88 209 ARG A N 1
ATOM 1771 C CA . ARG A 1 209 ? 11.710 -8.594 -19.290 1.00 96.88 209 ARG A CA 1
ATOM 1772 C C . ARG A 1 209 ? 12.340 -9.169 -18.033 1.00 96.88 209 ARG A C 1
ATOM 1774 O O . ARG A 1 209 ? 11.748 -9.089 -16.965 1.00 96.88 209 ARG A O 1
ATOM 1781 N N . LYS A 1 210 ? 13.505 -9.789 -18.164 1.00 97.31 210 LYS A N 1
ATOM 1782 C CA . LYS A 1 210 ? 14.229 -10.391 -17.046 1.00 97.31 210 LYS A CA 1
ATOM 1783 C C . LYS A 1 210 ? 15.659 -9.890 -17.044 1.00 97.31 210 LYS A C 1
ATOM 1785 O O . LYS A 1 210 ? 16.388 -10.140 -17.999 1.00 97.31 210 LYS A O 1
ATOM 1790 N N . PHE A 1 211 ? 16.060 -9.235 -15.971 1.00 96.19 211 PHE A N 1
ATOM 1791 C CA . PHE A 1 211 ? 17.440 -8.855 -15.717 1.00 96.19 211 PHE A CA 1
ATOM 1792 C C . PHE A 1 211 ? 18.047 -9.895 -14.781 1.00 96.19 211 PHE A C 1
ATOM 1794 O O . PHE A 1 211 ? 17.629 -10.012 -13.632 1.00 96.19 211 PHE A O 1
ATOM 1801 N N . ILE A 1 212 ? 18.994 -10.693 -15.271 1.00 94.62 212 ILE A N 1
ATOM 1802 C CA . ILE A 1 212 ? 19.725 -11.682 -14.475 1.00 94.62 212 ILE A CA 1
ATOM 1803 C C . ILE A 1 212 ? 21.093 -11.079 -14.162 1.00 94.62 212 ILE A C 1
ATOM 1805 O O . ILE A 1 212 ? 22.077 -11.325 -14.863 1.00 94.62 212 ILE A O 1
ATOM 1809 N N . ILE A 1 213 ? 21.140 -10.271 -13.102 1.00 91.12 213 ILE A N 1
ATOM 1810 C CA . ILE A 1 213 ? 22.308 -9.461 -12.734 1.00 91.12 213 ILE A CA 1
ATOM 1811 C C . ILE A 1 213 ? 23.513 -10.361 -12.444 1.00 91.12 213 ILE A C 1
ATOM 1813 O O . ILE A 1 213 ? 24.588 -10.141 -12.989 1.00 91.12 213 ILE A O 1
ATOM 1817 N N . ASN A 1 214 ? 23.316 -11.456 -11.704 1.00 88.38 214 ASN A N 1
ATOM 1818 C CA . ASN A 1 214 ? 24.399 -12.387 -11.354 1.00 88.38 214 ASN A CA 1
ATOM 1819 C C . ASN A 1 214 ? 25.073 -13.054 -12.563 1.00 88.38 214 ASN A C 1
ATOM 1821 O O . ASN A 1 214 ? 26.227 -13.464 -12.468 1.00 88.38 214 ASN A O 1
ATOM 1825 N N . LYS A 1 215 ? 24.347 -13.219 -13.675 1.00 89.19 215 LYS A N 1
ATOM 1826 C CA . LYS A 1 215 ? 24.873 -13.825 -14.909 1.00 89.19 215 LYS A CA 1
ATOM 1827 C C . LYS A 1 215 ? 25.221 -12.791 -15.971 1.00 89.19 215 LYS A C 1
ATOM 1829 O O . LYS A 1 215 ? 25.694 -13.169 -17.035 1.00 89.19 215 LYS A O 1
ATOM 1834 N N . ASN A 1 216 ? 24.997 -11.507 -15.691 1.00 90.12 216 ASN A N 1
ATOM 1835 C CA . ASN A 1 216 ? 25.140 -10.439 -16.666 1.00 90.12 216 ASN A CA 1
ATOM 1836 C C . ASN A 1 216 ? 24.280 -10.658 -17.927 1.00 90.12 216 ASN A C 1
ATOM 1838 O O . ASN A 1 216 ? 24.700 -10.322 -19.026 1.00 90.12 216 ASN A O 1
ATOM 1842 N N . GLU A 1 217 ? 23.060 -11.184 -17.784 1.00 93.56 217 GLU A N 1
ATOM 1843 C CA . GLU A 1 217 ? 22.166 -11.468 -18.921 1.00 93.56 217 GLU A CA 1
ATOM 1844 C C . GLU A 1 217 ? 20.866 -10.664 -18.837 1.00 93.56 217 GLU A C 1
ATOM 1846 O O . GLU A 1 217 ? 20.304 -10.482 -17.755 1.00 93.56 217 GLU A O 1
ATOM 1851 N N . ILE A 1 218 ? 20.338 -10.249 -19.988 1.00 95.06 218 ILE A N 1
ATOM 1852 C CA . ILE A 1 218 ? 19.007 -9.643 -20.112 1.00 95.06 218 ILE A CA 1
ATOM 1853 C C . ILE A 1 218 ? 18.175 -10.514 -21.046 1.00 95.06 218 ILE A C 1
ATOM 1855 O O . ILE A 1 218 ? 18.519 -10.667 -22.215 1.00 95.06 218 ILE A O 1
ATOM 1859 N N . HIS A 1 219 ? 17.086 -11.102 -20.550 1.00 96.19 219 HIS A N 1
ATOM 1860 C CA . HIS A 1 219 ? 16.174 -11.922 -21.354 1.00 96.19 219 HIS A CA 1
ATOM 1861 C C . HIS A 1 219 ? 14.874 -11.176 -21.604 1.00 96.19 219 HIS A C 1
ATOM 1863 O O . HIS A 1 219 ? 14.188 -10.745 -20.677 1.00 96.19 219 HIS A O 1
ATOM 1869 N N . ILE A 1 220 ? 14.479 -11.110 -22.863 1.00 96.25 220 ILE A N 1
ATOM 1870 C CA . ILE A 1 220 ? 13.282 -10.418 -23.317 1.00 96.25 220 ILE A CA 1
ATOM 1871 C C . ILE A 1 220 ? 12.405 -11.415 -24.046 1.00 96.25 220 ILE A C 1
ATOM 1873 O O . ILE A 1 220 ? 12.850 -12.166 -24.916 1.00 96.25 220 ILE A O 1
ATOM 1877 N N . LYS A 1 221 ? 11.133 -11.431 -23.670 1.00 95.50 221 LYS A N 1
ATOM 1878 C CA . LYS A 1 221 ? 10.098 -12.211 -24.335 1.00 95.50 221 LYS A CA 1
ATOM 1879 C C . LYS A 1 221 ? 9.024 -11.246 -24.791 1.00 95.50 221 LYS A C 1
ATOM 1881 O O . LYS A 1 221 ? 8.445 -10.539 -23.968 1.00 95.50 221 LYS A O 1
ATOM 1886 N N . TYR A 1 222 ? 8.753 -11.243 -26.084 1.00 94.50 222 TYR A N 1
ATOM 1887 C CA . TYR A 1 222 ? 7.722 -10.397 -26.666 1.00 94.50 222 TYR A CA 1
ATOM 1888 C C . TYR A 1 222 ? 6.348 -11.079 -26.591 1.00 94.50 222 TYR A C 1
ATOM 1890 O O . TYR A 1 222 ? 6.236 -12.260 -26.225 1.00 94.50 222 TYR A O 1
ATOM 1898 N N . HIS A 1 223 ? 5.291 -10.329 -26.888 1.00 93.88 223 HIS A N 1
ATOM 1899 C CA . HIS A 1 223 ? 3.934 -10.859 -26.958 1.00 93.88 223 HIS A CA 1
ATOM 1900 C C . HIS A 1 223 ? 3.760 -11.824 -28.142 1.00 93.88 223 HIS A C 1
ATOM 1902 O O . HIS A 1 223 ? 4.480 -11.772 -29.137 1.00 93.88 223 HIS A O 1
ATOM 1908 N N . TYR A 1 224 ? 2.787 -12.731 -28.025 1.00 89.25 224 TYR A N 1
ATOM 1909 C CA . TYR A 1 224 ? 2.431 -13.641 -29.113 1.00 89.25 224 TYR A CA 1
ATOM 1910 C C . TYR A 1 224 ? 1.821 -12.868 -30.278 1.00 89.25 224 TYR A C 1
ATOM 1912 O O . TYR A 1 224 ? 0.925 -12.043 -30.082 1.00 89.25 224 TYR A O 1
ATOM 1920 N N . ASP A 1 225 ? 2.289 -13.169 -31.485 1.00 85.25 225 ASP A N 1
ATOM 1921 C CA . ASP A 1 225 ? 1.689 -12.647 -32.705 1.00 85.25 225 ASP A CA 1
ATOM 1922 C C . ASP A 1 225 ? 0.456 -13.472 -33.104 1.00 85.25 225 ASP A C 1
ATOM 1924 O O . ASP A 1 225 ? 0.318 -14.646 -32.740 1.00 85.25 225 ASP A O 1
ATOM 1928 N N . LYS A 1 226 ? -0.472 -12.859 -33.842 1.00 83.50 226 LYS A N 1
ATOM 1929 C CA . LYS A 1 226 ? -1.722 -13.521 -34.236 1.00 83.50 226 LYS A CA 1
ATOM 1930 C C . LYS A 1 226 ? -1.410 -14.739 -35.112 1.00 83.50 226 LYS A C 1
ATOM 1932 O O . LYS A 1 226 ? -0.778 -14.617 -36.155 1.00 83.50 226 LYS A O 1
ATOM 1937 N N . GLY A 1 227 ? -1.890 -15.911 -34.693 1.00 81.25 227 GLY A N 1
ATOM 1938 C CA . GLY A 1 227 ? -1.713 -17.168 -35.427 1.00 81.25 227 GLY A CA 1
ATOM 1939 C C . GLY A 1 227 ? -0.372 -17.874 -35.202 1.00 81.25 227 GLY A C 1
ATOM 1940 O O . GLY A 1 227 ? -0.117 -18.875 -35.866 1.00 81.25 227 GLY A O 1
ATOM 1941 N N . GLN A 1 228 ? 0.469 -17.402 -34.274 1.00 80.25 228 GLN A N 1
ATOM 1942 C CA . GLN A 1 228 ? 1.757 -18.030 -33.964 1.00 80.25 228 GLN A CA 1
ATOM 1943 C C . GLN A 1 228 ? 1.733 -18.765 -32.621 1.00 80.25 228 GLN A C 1
ATOM 1945 O O . GLN A 1 228 ? 1.282 -18.231 -31.610 1.00 80.25 228 GLN A O 1
ATOM 1950 N N . SER A 1 229 ? 2.239 -20.002 -32.603 1.00 82.75 229 SER A N 1
ATOM 1951 C CA . SER A 1 229 ? 2.322 -20.821 -31.382 1.00 82.75 229 SER A CA 1
ATOM 1952 C C . SER A 1 229 ? 3.537 -20.485 -30.512 1.00 82.75 229 SER A C 1
ATOM 1954 O O . SER A 1 229 ? 3.529 -20.763 -29.314 1.00 82.75 229 SER A O 1
ATOM 1956 N N . THR A 1 230 ? 4.582 -19.890 -31.094 1.00 88.12 230 THR A N 1
ATOM 1957 C CA . THR A 1 230 ? 5.782 -19.434 -30.383 1.00 88.12 230 THR A CA 1
ATOM 1958 C C . THR A 1 230 ? 5.893 -17.911 -30.434 1.00 88.12 230 THR A C 1
ATOM 1960 O O . THR A 1 230 ? 5.253 -17.244 -31.245 1.00 88.12 230 THR A O 1
ATOM 1963 N N . ARG A 1 231 ? 6.682 -17.347 -29.517 1.00 90.12 231 ARG A N 1
ATOM 1964 C CA . ARG A 1 231 ? 6.906 -15.901 -29.379 1.00 90.12 231 ARG A CA 1
ATOM 1965 C C . ARG A 1 231 ? 8.349 -15.549 -29.686 1.00 90.12 231 ARG A C 1
ATOM 1967 O O . ARG A 1 231 ? 9.238 -16.374 -29.473 1.00 90.12 231 ARG A O 1
ATOM 1974 N N . ASN A 1 232 ? 8.575 -14.310 -30.098 1.00 91.00 232 ASN A N 1
ATOM 1975 C CA . ASN A 1 232 ? 9.917 -13.776 -30.249 1.00 91.00 232 ASN A CA 1
ATOM 1976 C C . ASN A 1 232 ? 10.613 -13.713 -28.889 1.00 91.00 232 ASN A C 1
ATOM 1978 O O . ASN A 1 232 ? 10.006 -13.346 -27.873 1.00 91.00 232 ASN A O 1
ATOM 1982 N N . THR A 1 233 ? 11.899 -14.047 -28.877 1.00 92.88 233 THR A N 1
ATOM 1983 C CA . THR A 1 233 ? 12.740 -13.898 -27.690 1.00 92.88 233 THR A CA 1
ATOM 1984 C C . THR A 1 233 ? 14.086 -13.320 -28.066 1.00 92.88 233 THR A C 1
ATOM 1986 O O . THR A 1 233 ? 14.642 -13.673 -29.104 1.00 92.88 233 THR A O 1
ATOM 1989 N N . ARG A 1 234 ? 14.620 -12.471 -27.195 1.00 92.88 234 ARG A N 1
ATOM 1990 C CA . ARG A 1 234 ? 15.932 -11.858 -27.357 1.00 92.88 234 ARG A CA 1
ATOM 1991 C C . ARG A 1 234 ? 16.694 -11.943 -26.048 1.00 92.88 234 ARG A C 1
ATOM 1993 O O . ARG A 1 234 ? 16.148 -11.614 -24.999 1.00 92.88 234 ARG A O 1
ATOM 2000 N N . THR A 1 235 ? 17.939 -12.380 -26.120 1.00 93.69 235 THR A N 1
ATOM 2001 C CA . THR A 1 235 ? 18.849 -12.441 -24.983 1.00 93.69 235 THR A CA 1
ATOM 2002 C C . THR A 1 235 ? 20.065 -11.589 -25.283 1.00 93.69 235 THR A C 1
ATOM 2004 O O . THR A 1 235 ? 20.687 -11.758 -26.329 1.00 93.69 235 THR A O 1
ATOM 2007 N N . PHE A 1 236 ? 20.397 -10.693 -24.362 1.00 91.69 236 PHE A N 1
ATOM 2008 C CA . PHE A 1 236 ? 21.621 -9.908 -24.397 1.00 91.69 236 PHE A CA 1
ATOM 2009 C C . PHE A 1 236 ? 22.585 -10.402 -23.322 1.00 91.69 236 PHE A C 1
ATOM 2011 O O . PHE A 1 236 ? 22.206 -10.512 -22.154 1.00 91.69 236 PHE A O 1
ATOM 2018 N N . MET A 1 237 ? 23.827 -10.660 -23.715 1.00 89.94 237 MET A N 1
ATOM 2019 C CA . MET A 1 237 ? 24.935 -10.981 -22.820 1.00 89.94 237 MET A CA 1
ATOM 2020 C C . MET A 1 237 ? 25.737 -9.703 -22.562 1.00 89.94 237 MET A C 1
ATOM 2022 O O . MET A 1 237 ? 26.327 -9.144 -23.486 1.00 89.94 237 MET A O 1
ATOM 2026 N N . LYS A 1 238 ? 25.761 -9.209 -21.323 1.00 86.38 238 LYS A N 1
ATOM 2027 C CA . LYS A 1 238 ? 26.551 -8.027 -20.966 1.00 86.38 238 LYS A CA 1
ATOM 2028 C C . LYS A 1 238 ? 28.028 -8.425 -20.848 1.00 86.38 238 LYS A C 1
ATOM 2030 O O . LYS A 1 238 ? 28.329 -9.433 -20.202 1.00 86.38 238 LYS A O 1
ATOM 2035 N N . PRO A 1 239 ? 28.961 -7.653 -21.430 1.00 76.94 239 PRO A N 1
ATOM 2036 C CA . PRO A 1 239 ? 30.381 -7.926 -21.273 1.00 76.94 239 PRO A CA 1
ATOM 2037 C C . PRO A 1 239 ? 30.780 -7.779 -19.801 1.00 76.94 239 PRO A C 1
ATOM 2039 O O . PRO A 1 239 ? 30.327 -6.867 -19.106 1.00 76.94 239 PRO A O 1
ATOM 2042 N N . THR A 1 240 ? 31.632 -8.677 -19.310 1.00 66.31 240 THR A N 1
ATOM 2043 C CA . THR A 1 240 ? 32.224 -8.562 -17.976 1.00 66.31 240 THR A CA 1
ATOM 2044 C C . THR A 1 240 ? 33.059 -7.285 -17.939 1.00 66.31 240 THR A C 1
ATOM 2046 O O . THR A 1 240 ? 34.021 -7.150 -18.691 1.00 66.31 240 THR A O 1
ATOM 2049 N N . ALA A 1 241 ? 32.652 -6.321 -17.112 1.00 56.75 241 ALA A N 1
ATOM 2050 C CA . ALA A 1 241 ? 33.274 -5.007 -17.025 1.00 56.75 241 ALA A CA 1
ATOM 2051 C C . ALA A 1 241 ? 34.669 -5.082 -16.380 1.00 56.75 241 ALA A C 1
ATOM 2053 O O . ALA A 1 241 ? 34.847 -4.724 -15.217 1.00 56.75 241 ALA A O 1
ATOM 2054 N N . ASP A 1 242 ? 35.678 -5.511 -17.136 1.00 46.34 242 ASP A N 1
ATOM 2055 C CA . ASP A 1 242 ? 37.069 -5.239 -16.789 1.00 46.34 242 ASP A CA 1
ATOM 2056 C C . ASP A 1 242 ? 37.402 -3.799 -17.213 1.00 46.34 242 ASP A C 1
ATOM 2058 O O . ASP A 1 242 ? 37.869 -3.520 -18.309 1.00 46.34 242 ASP A O 1
ATOM 2062 N N . ARG A 1 243 ? 37.094 -2.876 -16.293 1.00 40.16 243 ARG A N 1
ATOM 2063 C CA . ARG A 1 243 ? 37.716 -1.554 -16.107 1.00 40.16 243 ARG A CA 1
ATOM 2064 C C . ARG A 1 243 ? 37.695 -0.587 -17.307 1.00 40.16 243 ARG A C 1
ATOM 2066 O O . ARG A 1 243 ? 38.607 -0.540 -18.118 1.00 40.16 243 ARG A O 1
ATOM 2073 N N . GLY A 1 244 ? 36.748 0.351 -17.265 1.00 44.84 244 GLY A N 1
ATOM 2074 C CA . GLY A 1 244 ? 36.998 1.751 -17.643 1.00 44.84 244 GLY A CA 1
ATOM 2075 C C . GLY A 1 244 ? 36.896 2.151 -19.118 1.00 44.84 244 GLY A C 1
ATOM 2076 O O . GLY A 1 244 ? 36.874 3.352 -19.377 1.00 44.84 244 GLY A O 1
ATOM 2077 N N . ASP A 1 245 ? 36.765 1.217 -20.058 1.00 47.88 245 ASP A N 1
ATOM 2078 C CA . ASP A 1 245 ? 36.680 1.536 -21.488 1.00 47.88 245 ASP A CA 1
ATOM 2079 C C . ASP A 1 245 ? 35.287 1.285 -22.085 1.00 47.88 245 ASP A C 1
ATOM 2081 O O . ASP A 1 245 ? 34.531 0.417 -21.654 1.00 47.88 245 ASP A O 1
ATOM 2085 N N . ARG A 1 246 ? 34.937 2.123 -23.068 1.00 56.25 246 ARG A N 1
ATOM 2086 C CA . ARG A 1 246 ? 33.647 2.188 -23.781 1.00 56.25 246 ARG A CA 1
ATOM 2087 C C . ARG A 1 246 ? 33.077 0.788 -24.056 1.00 56.25 246 ARG A C 1
ATOM 2089 O O . ARG A 1 246 ? 33.763 -0.021 -24.669 1.00 56.25 246 ARG A O 1
ATOM 2096 N N . LEU A 1 247 ? 31.816 0.542 -23.676 1.00 62.91 247 LEU A N 1
ATOM 2097 C CA . LEU A 1 247 ? 31.067 -0.674 -24.030 1.00 62.91 247 LEU A CA 1
ATOM 2098 C C . LEU A 1 247 ? 31.190 -0.944 -25.540 1.00 62.91 247 LEU A C 1
ATOM 2100 O O . LEU A 1 247 ? 30.584 -0.245 -26.354 1.00 62.91 247 LEU A O 1
ATOM 2104 N N . VAL A 1 248 ? 31.994 -1.941 -25.918 1.00 68.75 248 VAL A N 1
ATOM 2105 C CA . VAL A 1 248 ? 32.107 -2.393 -27.307 1.00 68.75 248 VAL A CA 1
ATOM 2106 C C . VAL A 1 248 ? 31.004 -3.414 -27.542 1.00 68.75 248 VAL A C 1
ATOM 2108 O O . VAL A 1 248 ? 31.046 -4.519 -27.010 1.00 68.75 248 VAL A O 1
ATOM 2111 N N . PHE A 1 249 ? 29.992 -3.023 -28.314 1.00 75.81 249 PHE A N 1
ATOM 2112 C CA . PHE A 1 249 ? 28.905 -3.916 -28.695 1.00 75.81 249 PHE A CA 1
ATOM 2113 C C . PHE A 1 249 ? 29.352 -4.856 -29.812 1.00 75.81 249 PHE A C 1
ATOM 2115 O O . PHE A 1 249 ? 29.717 -4.408 -30.901 1.00 75.81 249 PHE A O 1
ATOM 2122 N N . ASP A 1 250 ? 29.279 -6.155 -29.543 1.00 80.12 250 ASP A N 1
ATOM 2123 C CA . ASP A 1 250 ? 29.506 -7.209 -30.523 1.00 80.12 250 ASP A CA 1
ATOM 2124 C C . ASP A 1 250 ? 28.166 -7.911 -30.821 1.00 80.12 250 ASP A C 1
ATOM 2126 O O . ASP A 1 250 ? 27.492 -8.347 -29.885 1.00 80.12 250 ASP A O 1
ATOM 2130 N N . PRO A 1 251 ? 27.753 -8.056 -32.096 1.00 80.06 251 PRO A N 1
ATOM 2131 C CA . PRO A 1 251 ? 26.543 -8.794 -32.461 1.00 80.06 251 PRO A CA 1
ATOM 2132 C C . PRO A 1 251 ? 26.473 -10.226 -31.907 1.00 80.06 251 PRO A C 1
ATOM 2134 O O . PRO A 1 251 ? 25.375 -10.740 -31.708 1.00 80.06 251 PRO A O 1
ATOM 2137 N N . SER A 1 252 ? 27.610 -10.871 -31.622 1.00 82.50 252 SER A N 1
ATOM 2138 C CA . SER A 1 252 ? 27.658 -12.203 -30.997 1.00 82.50 252 SER A CA 1
ATOM 2139 C C . SER A 1 252 ? 27.113 -12.241 -29.563 1.00 82.50 252 SER A C 1
ATOM 2141 O O . SER A 1 252 ? 26.753 -13.312 -29.078 1.00 82.50 252 SER A O 1
ATOM 2143 N N . MET A 1 253 ? 26.990 -11.083 -28.904 1.00 83.75 253 MET A N 1
ATOM 2144 C CA . MET A 1 253 ? 26.395 -10.935 -27.571 1.00 83.75 253 MET A CA 1
ATOM 2145 C C . MET A 1 253 ? 24.863 -11.004 -27.584 1.00 83.75 253 MET A C 1
ATOM 2147 O O . MET A 1 253 ? 24.242 -11.005 -26.519 1.00 83.75 253 MET A O 1
ATOM 2151 N N . VAL A 1 254 ? 24.242 -11.031 -28.767 1.00 87.69 254 VAL A N 1
ATOM 2152 C CA . VAL A 1 254 ? 22.788 -11.069 -28.924 1.00 87.69 254 VAL A CA 1
ATOM 2153 C C . VAL A 1 254 ? 22.359 -12.422 -29.471 1.00 87.69 254 VAL A C 1
ATOM 2155 O O . VAL A 1 254 ? 22.805 -12.872 -30.525 1.00 87.69 254 VAL A O 1
ATOM 2158 N N . HIS A 1 255 ? 21.436 -13.067 -28.768 1.00 88.38 255 HIS A N 1
ATOM 2159 C CA . HIS A 1 255 ? 20.763 -14.269 -29.240 1.00 88.38 255 HIS A CA 1
ATOM 2160 C C . HIS A 1 255 ? 19.292 -13.958 -29.475 1.00 88.38 255 HIS A C 1
ATOM 2162 O O . HIS A 1 255 ? 18.544 -13.677 -28.539 1.00 88.38 255 HIS A O 1
ATOM 2168 N N . GLU A 1 256 ? 18.877 -14.001 -30.738 1.00 88.06 256 GLU A N 1
ATOM 2169 C CA . GLU A 1 256 ? 17.507 -13.729 -31.154 1.00 88.06 256 GLU A CA 1
ATOM 2170 C C . GLU A 1 256 ? 16.851 -14.991 -31.714 1.00 88.06 256 GLU A C 1
ATOM 2172 O O . GLU A 1 256 ? 17.441 -15.739 -32.492 1.00 88.06 256 GLU A O 1
ATOM 2177 N N . TYR A 1 257 ? 15.601 -15.211 -31.322 1.00 88.62 257 TYR A N 1
ATOM 2178 C CA . TYR A 1 257 ? 14.729 -16.216 -31.905 1.00 88.62 257 TYR A CA 1
ATOM 2179 C C . TYR A 1 257 ? 13.486 -15.530 -32.461 1.00 88.62 257 TYR A C 1
ATOM 2181 O O . TYR A 1 257 ? 12.740 -14.870 -31.728 1.00 88.62 257 TYR A O 1
ATOM 2189 N N . HIS A 1 258 ? 13.258 -15.732 -33.757 1.00 85.19 258 HIS A N 1
ATOM 2190 C CA . HIS A 1 258 ? 12.076 -15.268 -34.462 1.00 85.19 258 HIS A CA 1
ATOM 2191 C C . HIS A 1 258 ? 11.225 -16.483 -34.889 1.00 85.19 258 HIS A C 1
ATOM 2193 O O . HIS A 1 258 ? 11.735 -17.365 -35.580 1.00 85.19 258 HIS A O 1
ATOM 2199 N N . PRO A 1 259 ? 9.932 -16.548 -34.520 1.00 84.62 259 PRO A N 1
ATOM 2200 C CA . PRO A 1 259 ? 9.018 -17.621 -34.919 1.00 84.62 259 PRO A CA 1
ATOM 2201 C C . PRO A 1 259 ? 8.876 -17.802 -36.437 1.00 84.62 259 PRO A C 1
ATOM 2203 O O . PRO A 1 259 ? 8.804 -18.925 -36.929 1.00 84.62 259 PRO A O 1
ATOM 2206 N N . ASN A 1 260 ? 8.869 -16.698 -37.192 1.00 81.94 260 ASN A N 1
ATOM 2207 C CA . ASN A 1 260 ? 8.942 -16.737 -38.654 1.00 81.94 260 ASN A CA 1
ATOM 2208 C C . ASN A 1 260 ? 10.399 -16.964 -39.114 1.00 81.94 260 ASN A C 1
ATOM 2210 O O . ASN A 1 260 ? 11.206 -16.049 -38.933 1.00 81.94 260 ASN A O 1
ATOM 2214 N N . PRO A 1 261 ? 10.729 -18.101 -39.756 1.00 78.62 261 PRO A N 1
ATOM 2215 C CA . PRO A 1 261 ? 12.085 -18.405 -40.223 1.00 78.62 261 PRO A CA 1
ATOM 2216 C C . PRO A 1 261 ? 12.542 -17.526 -41.398 1.00 78.62 261 PRO A C 1
ATOM 2218 O O . PRO A 1 261 ? 13.730 -17.479 -41.697 1.00 78.62 261 PRO A O 1
ATOM 2221 N N . MET A 1 262 ? 11.616 -16.827 -42.063 1.00 80.88 262 MET A N 1
ATOM 2222 C CA . MET A 1 262 ? 11.902 -15.912 -43.176 1.00 80.88 262 MET A CA 1
ATOM 2223 C C . MET A 1 262 ? 12.057 -14.451 -42.726 1.00 80.88 262 MET A C 1
ATOM 2225 O O . MET A 1 262 ? 12.171 -13.559 -43.567 1.00 80.88 262 MET A O 1
ATOM 2229 N N . ALA A 1 263 ? 12.002 -14.175 -41.419 1.00 79.06 263 ALA A N 1
ATOM 2230 C CA . ALA A 1 263 ? 12.187 -12.823 -40.910 1.00 79.06 263 ALA A CA 1
ATOM 2231 C C . ALA A 1 263 ? 13.620 -12.339 -41.169 1.00 79.06 263 ALA A C 1
ATOM 2233 O O . ALA A 1 263 ? 14.591 -13.057 -40.935 1.00 79.06 263 ALA A O 1
ATOM 2234 N N . LEU A 1 264 ? 13.745 -11.106 -41.663 1.00 77.31 264 LEU A N 1
ATOM 2235 C CA . LEU A 1 264 ? 15.044 -10.482 -41.886 1.00 77.31 264 LEU A CA 1
ATOM 2236 C C . LEU A 1 264 ? 15.695 -10.165 -40.531 1.00 77.31 264 LEU A C 1
ATOM 2238 O O . LEU A 1 264 ? 15.013 -9.601 -39.671 1.00 77.31 264 LEU A O 1
ATOM 2242 N N . PRO A 1 265 ? 16.992 -10.472 -40.345 1.00 76.25 265 PRO A N 1
ATOM 2243 C CA . PRO A 1 265 ? 17.699 -10.106 -39.125 1.00 76.25 265 PRO A CA 1
ATOM 2244 C C . PRO A 1 265 ? 17.712 -8.584 -38.955 1.00 76.25 265 PRO A C 1
ATOM 2246 O O . PRO A 1 265 ? 17.846 -7.831 -39.929 1.00 76.25 265 PRO A O 1
ATOM 2249 N N . GLU A 1 266 ? 17.561 -8.117 -37.716 1.00 78.19 266 GLU A N 1
ATOM 2250 C CA . GLU A 1 266 ? 17.603 -6.686 -37.427 1.00 78.19 266 GLU A CA 1
ATOM 2251 C C . GLU A 1 266 ? 18.995 -6.102 -37.693 1.00 78.19 266 GLU A C 1
ATOM 2253 O O . GLU A 1 266 ? 20.023 -6.764 -37.553 1.00 78.19 266 GLU A O 1
ATOM 2258 N N . LYS A 1 267 ? 19.050 -4.824 -38.094 1.00 83.12 267 LYS A N 1
ATOM 2259 C CA . LYS A 1 267 ? 20.342 -4.160 -38.317 1.00 83.12 267 LYS A CA 1
ATOM 2260 C C . LYS A 1 267 ? 21.062 -3.993 -36.979 1.00 83.12 267 LYS A C 1
ATOM 2262 O O . LYS A 1 267 ? 20.466 -3.489 -36.029 1.00 83.12 267 LYS A O 1
ATOM 2267 N N . ASN A 1 268 ? 22.367 -4.267 -36.957 1.00 83.50 268 ASN A N 1
ATOM 2268 C CA . ASN A 1 268 ? 23.217 -4.162 -35.761 1.00 83.50 268 ASN A CA 1
ATOM 2269 C C . ASN A 1 268 ? 23.075 -2.830 -35.005 1.00 83.50 268 ASN A C 1
ATOM 2271 O O . ASN A 1 268 ? 23.127 -2.813 -33.782 1.00 83.50 268 ASN A O 1
ATOM 2275 N N . ILE A 1 269 ? 22.854 -1.716 -35.713 1.00 84.69 269 ILE A N 1
ATOM 2276 C CA . ILE A 1 269 ? 22.686 -0.402 -35.080 1.00 84.69 269 ILE A CA 1
ATOM 2277 C C . ILE A 1 269 ? 21.422 -0.322 -34.210 1.00 84.69 269 ILE A C 1
ATOM 2279 O O . ILE A 1 269 ? 21.446 0.293 -33.151 1.00 84.69 269 ILE A O 1
ATOM 2283 N N . TYR A 1 270 ? 20.326 -0.968 -34.624 1.00 85.62 270 TYR A N 1
ATOM 2284 C CA . TYR A 1 270 ? 19.092 -1.005 -33.840 1.00 85.62 270 TYR A CA 1
ATOM 2285 C C . TYR A 1 270 ? 19.240 -1.924 -32.631 1.00 85.62 270 TYR A C 1
ATOM 2287 O O . TYR A 1 270 ? 18.792 -1.556 -31.552 1.00 85.62 270 TYR A O 1
ATOM 2295 N N . LEU A 1 271 ? 19.937 -3.056 -32.789 1.00 85.88 271 LEU A N 1
ATOM 2296 C CA . LEU A 1 271 ? 20.263 -3.950 -31.676 1.00 85.88 271 LEU A CA 1
ATOM 2297 C C . LEU A 1 271 ? 21.117 -3.244 -30.615 1.00 85.88 271 LEU A C 1
ATOM 2299 O O . LEU A 1 271 ? 20.875 -3.424 -29.426 1.00 85.88 271 LEU A O 1
ATOM 2303 N N . PHE A 1 272 ? 22.064 -2.400 -31.035 1.00 86.25 272 PHE A N 1
ATOM 2304 C CA . PHE A 1 272 ? 22.857 -1.580 -30.122 1.00 86.25 272 PHE A CA 1
ATOM 2305 C C . PHE A 1 272 ? 21.997 -0.585 -29.330 1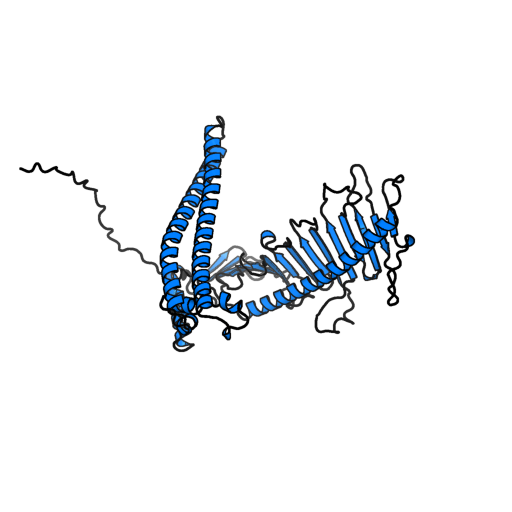.00 86.25 272 PHE A C 1
ATOM 2307 O O . PHE A 1 272 ? 22.119 -0.513 -28.111 1.00 86.25 272 PHE A O 1
ATOM 2314 N N . TYR A 1 273 ? 21.110 0.163 -29.999 1.00 88.25 273 TYR A N 1
ATOM 2315 C CA . TYR A 1 273 ? 20.224 1.111 -29.313 1.00 88.25 273 TYR A CA 1
ATOM 2316 C C . TYR A 1 273 ? 19.240 0.419 -28.364 1.00 88.25 273 TYR A C 1
ATOM 2318 O O . TYR A 1 273 ? 18.966 0.940 -27.285 1.00 88.25 273 TYR A O 1
ATOM 2326 N N . ASP A 1 274 ? 18.719 -0.745 -28.751 1.00 88.50 274 ASP A N 1
ATOM 2327 C CA . ASP A 1 274 ? 17.833 -1.548 -27.906 1.00 88.50 274 ASP A CA 1
ATOM 2328 C C . ASP A 1 274 ? 18.586 -2.080 -26.676 1.00 88.50 274 ASP A C 1
ATOM 2330 O O . ASP A 1 274 ? 18.101 -1.983 -25.550 1.00 88.50 274 ASP A O 1
ATOM 2334 N N . PHE A 1 275 ? 19.824 -2.543 -26.862 1.00 89.38 275 PHE A N 1
ATOM 2335 C CA . PHE A 1 275 ? 20.689 -2.967 -25.765 1.00 89.38 275 PHE A CA 1
ATOM 2336 C C . PHE A 1 275 ? 21.017 -1.822 -24.791 1.00 89.38 275 PHE A C 1
ATOM 2338 O O . PHE A 1 275 ? 20.830 -1.984 -23.587 1.00 89.38 275 PHE A O 1
ATOM 2345 N N . ASP A 1 276 ? 21.439 -0.654 -25.291 1.00 88.19 276 ASP A N 1
ATOM 2346 C CA . ASP A 1 276 ? 21.712 0.540 -24.470 1.00 88.19 276 ASP A CA 1
ATOM 2347 C C . ASP A 1 276 ? 20.472 0.986 -23.679 1.00 88.19 276 ASP A C 1
ATOM 2349 O O . ASP A 1 276 ? 20.560 1.314 -22.494 1.00 88.19 276 ASP A O 1
ATOM 2353 N N . LYS A 1 277 ? 19.292 0.929 -24.308 1.00 91.19 277 LYS A N 1
ATOM 2354 C CA . LYS A 1 277 ? 18.019 1.184 -23.630 1.00 91.19 277 LYS A CA 1
ATOM 2355 C C . LYS A 1 277 ? 17.794 0.200 -22.482 1.00 91.19 277 LYS A C 1
ATOM 2357 O O . LYS A 1 277 ? 17.443 0.623 -21.386 1.00 91.19 277 LYS A O 1
ATOM 2362 N N . HIS A 1 278 ? 18.014 -1.094 -22.703 1.00 91.75 278 HIS A N 1
ATOM 2363 C CA . HIS A 1 278 ? 17.815 -2.101 -21.663 1.00 91.75 278 HIS A CA 1
ATOM 2364 C C . HIS A 1 278 ? 18.826 -2.019 -20.519 1.00 91.75 278 HIS A C 1
ATOM 2366 O O . HIS A 1 278 ? 18.444 -2.303 -19.388 1.00 91.75 278 HIS A O 1
ATOM 2372 N N . LEU A 1 279 ? 20.059 -1.574 -20.773 1.00 90.88 279 LEU A N 1
ATOM 2373 C CA . LEU A 1 279 ? 21.021 -1.265 -19.711 1.00 90.88 279 LEU A CA 1
ATOM 2374 C C . LEU A 1 279 ? 20.532 -0.107 -18.830 1.00 90.88 279 LEU A C 1
ATOM 2376 O O . LEU A 1 279 ? 20.514 -0.227 -17.609 1.00 90.88 279 LEU A O 1
ATOM 2380 N N . LYS A 1 280 ? 20.055 0.984 -19.441 1.00 92.31 280 LYS A N 1
ATOM 2381 C CA . LYS A 1 280 ? 19.480 2.124 -18.703 1.00 92.31 280 LYS A CA 1
ATOM 2382 C C . LYS A 1 280 ? 18.234 1.733 -17.915 1.00 92.31 280 LYS A C 1
ATOM 2384 O O . LYS A 1 280 ? 18.057 2.172 -16.780 1.00 92.31 280 LYS A O 1
ATOM 2389 N N . ASP A 1 281 ? 17.379 0.905 -18.510 1.00 92.56 281 ASP A N 1
ATOM 2390 C CA . ASP A 1 281 ? 16.185 0.398 -17.842 1.00 92.56 281 ASP A CA 1
ATOM 2391 C C . ASP A 1 281 ? 16.559 -0.502 -16.646 1.00 92.56 281 ASP A C 1
ATOM 2393 O O . ASP A 1 281 ? 15.899 -0.423 -15.612 1.00 92.56 281 ASP A O 1
ATOM 2397 N N . GLU A 1 282 ? 17.621 -1.315 -16.740 1.00 93.44 282 GLU A N 1
ATOM 2398 C CA . GLU A 1 282 ? 18.139 -2.125 -15.623 1.00 93.44 282 GLU A CA 1
ATOM 2399 C C . GLU A 1 282 ? 18.588 -1.246 -14.445 1.00 93.44 282 GLU A C 1
ATOM 2401 O O . GLU A 1 282 ? 18.190 -1.493 -13.300 1.00 93.44 282 GLU A O 1
ATOM 2406 N N . ASP A 1 283 ? 19.368 -0.197 -14.723 1.00 91.50 283 ASP A N 1
ATOM 2407 C CA . ASP A 1 283 ? 19.835 0.761 -13.714 1.00 91.50 283 ASP A CA 1
ATOM 2408 C C . ASP A 1 283 ? 18.656 1.485 -13.048 1.00 91.50 283 ASP A C 1
ATOM 2410 O O . ASP A 1 283 ? 18.587 1.594 -11.818 1.00 91.50 283 ASP A O 1
ATOM 2414 N N . HIS A 1 284 ? 17.681 1.927 -13.850 1.00 92.81 284 HIS A N 1
ATOM 2415 C CA . HIS A 1 284 ? 16.480 2.590 -13.352 1.00 92.81 284 HIS A CA 1
ATOM 2416 C C . HIS A 1 284 ? 15.637 1.663 -12.466 1.00 92.81 284 HIS A C 1
ATOM 2418 O O . HIS A 1 284 ? 15.227 2.055 -11.371 1.00 92.81 284 HIS A O 1
ATOM 2424 N N . CYS A 1 285 ? 15.425 0.413 -12.892 1.00 92.44 285 CYS A N 1
ATOM 2425 C CA . CYS A 1 285 ? 14.705 -0.588 -12.104 1.00 92.44 285 CYS A CA 1
ATOM 2426 C C . CYS A 1 285 ? 15.416 -0.871 -10.780 1.00 92.44 285 CYS A C 1
ATOM 2428 O O . CYS A 1 285 ? 14.778 -0.918 -9.729 1.00 92.44 285 CYS A O 1
ATOM 2430 N N . THR A 1 286 ? 16.741 -1.005 -10.819 1.00 92.62 286 THR A N 1
ATOM 2431 C CA . THR A 1 286 ? 17.573 -1.234 -9.636 1.00 92.62 286 THR A CA 1
ATOM 2432 C C . THR A 1 286 ? 17.473 -0.079 -8.640 1.00 92.62 286 THR A C 1
ATOM 2434 O O . THR A 1 286 ? 17.308 -0.323 -7.444 1.00 92.62 286 THR A O 1
ATOM 2437 N N . SER A 1 287 ? 17.515 1.171 -9.113 1.00 92.69 287 SER A N 1
ATOM 2438 C CA . SER A 1 287 ? 17.289 2.349 -8.264 1.00 92.69 287 SER A CA 1
ATOM 2439 C C . SER A 1 287 ? 15.890 2.328 -7.651 1.00 92.69 287 SER A C 1
ATOM 2441 O O . SER A 1 287 ? 15.752 2.419 -6.435 1.00 92.69 287 SER A O 1
ATOM 2443 N N . ARG A 1 288 ? 14.854 2.097 -8.468 1.00 91.81 288 ARG A N 1
ATOM 2444 C CA . ARG A 1 288 ? 13.454 2.097 -8.021 1.00 91.81 288 ARG A CA 1
ATOM 2445 C C . ARG A 1 288 ? 13.170 1.031 -6.962 1.00 91.81 288 ARG A C 1
ATOM 2447 O O . ARG A 1 288 ? 12.382 1.268 -6.047 1.00 91.81 288 ARG A O 1
ATOM 2454 N N . ILE A 1 289 ? 13.803 -0.137 -7.069 1.00 93.31 289 ILE A N 1
ATOM 2455 C CA . ILE A 1 289 ? 13.714 -1.205 -6.064 1.00 93.31 289 ILE A CA 1
ATOM 2456 C C . ILE A 1 289 ? 14.308 -0.737 -4.731 1.00 93.31 289 ILE A C 1
ATOM 2458 O O . ILE A 1 289 ? 13.670 -0.915 -3.697 1.00 93.31 289 ILE A O 1
ATOM 2462 N N . LYS A 1 290 ? 15.485 -0.101 -4.744 1.00 91.75 290 LYS A N 1
ATOM 2463 C CA . LYS A 1 290 ? 16.123 0.430 -3.526 1.00 91.75 290 LYS A CA 1
ATOM 2464 C C . LYS A 1 290 ? 15.308 1.555 -2.884 1.00 91.75 290 LYS A C 1
ATOM 2466 O O . LYS A 1 290 ? 15.186 1.603 -1.659 1.00 91.75 290 LYS A O 1
ATOM 2471 N N . ASP A 1 291 ? 14.714 2.420 -3.703 1.00 91.75 291 ASP A N 1
ATOM 2472 C CA . ASP A 1 291 ? 13.794 3.459 -3.233 1.00 91.75 291 ASP A CA 1
ATOM 2473 C C . ASP A 1 291 ? 12.573 2.819 -2.561 1.00 91.75 291 ASP A C 1
ATOM 2475 O O . ASP A 1 291 ? 12.216 3.192 -1.448 1.00 91.75 291 ASP A O 1
ATOM 2479 N N . THR A 1 292 ? 12.011 1.767 -3.171 1.00 91.94 292 THR A N 1
ATOM 2480 C CA . THR A 1 292 ? 10.891 1.005 -2.593 1.00 91.94 292 THR A CA 1
ATOM 2481 C C . THR A 1 292 ? 11.272 0.375 -1.245 1.00 91.94 292 THR A C 1
ATOM 2483 O O . THR A 1 292 ? 10.499 0.455 -0.294 1.00 91.94 292 THR A O 1
ATOM 2486 N N . GLU A 1 293 ? 12.456 -0.239 -1.115 1.00 91.88 293 GLU A N 1
ATOM 2487 C CA . GLU A 1 293 ? 12.920 -0.783 0.175 1.00 91.88 293 GLU A CA 1
ATOM 2488 C C . GLU A 1 293 ? 13.007 0.307 1.251 1.00 91.88 293 GLU A C 1
ATOM 2490 O O . GLU A 1 293 ? 12.591 0.095 2.391 1.00 91.88 293 GLU A O 1
ATOM 2495 N N . SER A 1 294 ? 13.488 1.494 0.876 1.00 91.50 294 SER A N 1
ATOM 2496 C CA . SER A 1 294 ? 13.618 2.648 1.772 1.00 91.50 294 SER A CA 1
ATOM 2497 C C . SER A 1 294 ? 12.259 3.238 2.172 1.00 91.50 294 SER A C 1
ATOM 2499 O O . SER A 1 294 ? 12.050 3.602 3.336 1.00 91.50 294 SER A O 1
ATOM 2501 N N . GLU A 1 295 ? 11.308 3.296 1.237 1.00 91.56 295 GLU A N 1
ATOM 2502 C CA . GLU A 1 295 ? 9.918 3.686 1.489 1.00 91.56 295 GLU A CA 1
ATOM 2503 C C . GLU A 1 295 ? 9.245 2.717 2.471 1.00 91.56 295 GLU A C 1
ATOM 2505 O O . GLU A 1 295 ? 8.629 3.158 3.446 1.00 91.56 295 GLU A O 1
ATOM 2510 N N . VAL A 1 296 ? 9.424 1.402 2.283 1.00 93.00 296 VAL A N 1
ATOM 2511 C CA . VAL A 1 296 ? 8.869 0.396 3.200 1.00 93.00 296 VAL A CA 1
ATOM 2512 C C . VAL A 1 296 ? 9.536 0.469 4.573 1.00 93.00 296 VAL A C 1
ATOM 2514 O O . VAL A 1 296 ? 8.837 0.433 5.582 1.00 93.00 296 VAL A O 1
ATOM 2517 N N . ALA A 1 297 ? 10.854 0.655 4.653 1.00 92.38 297 ALA A N 1
ATOM 2518 C CA . ALA A 1 297 ? 11.542 0.860 5.931 1.00 92.38 297 ALA A CA 1
ATOM 2519 C C . ALA A 1 297 ? 10.968 2.061 6.703 1.00 92.38 297 ALA A C 1
ATOM 2521 O O . ALA A 1 297 ? 10.715 1.988 7.907 1.00 92.38 297 ALA A O 1
ATOM 2522 N N . SER A 1 298 ? 10.712 3.158 5.987 1.00 92.50 298 SER A N 1
ATOM 2523 C CA . SER A 1 298 ? 10.117 4.375 6.544 1.00 92.50 298 SER A CA 1
ATOM 2524 C C . SER A 1 298 ? 8.670 4.151 6.989 1.00 92.50 298 SER A C 1
ATOM 2526 O O . SER A 1 298 ? 8.266 4.648 8.041 1.00 92.50 298 SER A O 1
ATOM 2528 N N . PHE A 1 299 ? 7.895 3.375 6.225 1.00 93.56 299 PHE A N 1
ATOM 2529 C CA . PHE A 1 299 ? 6.551 2.941 6.605 1.00 93.56 299 PHE A CA 1
ATOM 2530 C C . PHE A 1 299 ? 6.563 2.108 7.892 1.00 93.56 299 PHE A C 1
ATOM 2532 O O . PHE A 1 299 ? 5.794 2.394 8.805 1.00 93.56 299 PHE A O 1
ATOM 2539 N N . LEU A 1 300 ? 7.461 1.126 8.007 1.00 93.62 300 LEU A N 1
ATOM 2540 C CA . LEU A 1 300 ? 7.570 0.277 9.197 1.00 93.62 300 LEU A CA 1
ATOM 2541 C C . LEU A 1 300 ? 7.973 1.077 10.435 1.00 93.62 300 LEU A C 1
ATOM 2543 O O . LEU A 1 300 ? 7.371 0.914 11.494 1.00 93.62 300 LEU A O 1
ATOM 2547 N N . LYS A 1 301 ? 8.919 2.010 10.289 1.00 92.62 301 LYS A N 1
ATOM 2548 C CA . LYS A 1 301 ? 9.282 2.932 11.367 1.00 92.62 301 LYS A CA 1
ATOM 2549 C C . LYS A 1 301 ? 8.081 3.770 11.813 1.00 92.62 301 LYS A C 1
ATOM 2551 O O . LYS A 1 301 ? 7.797 3.836 13.003 1.00 92.62 301 LYS A O 1
ATOM 2556 N N . ARG A 1 302 ? 7.328 4.335 10.862 1.00 92.12 302 ARG A N 1
ATOM 2557 C CA . ARG A 1 302 ? 6.101 5.086 11.160 1.00 92.12 302 ARG A CA 1
ATOM 2558 C C . ARG A 1 302 ? 5.066 4.218 11.875 1.00 92.12 302 ARG A C 1
ATOM 2560 O O . ARG A 1 302 ? 4.466 4.684 12.831 1.00 92.12 302 ARG A O 1
ATOM 2567 N N . ARG A 1 303 ? 4.885 2.955 11.471 1.00 92.75 303 ARG A N 1
ATOM 2568 C CA . ARG A 1 303 ? 3.989 2.006 12.158 1.00 92.75 303 ARG A CA 1
ATOM 2569 C C . ARG A 1 303 ? 4.426 1.734 13.596 1.00 92.75 303 ARG A C 1
ATOM 2571 O O . ARG A 1 303 ? 3.569 1.671 14.474 1.00 92.75 303 ARG A O 1
ATOM 2578 N N . ALA A 1 304 ? 5.724 1.583 13.847 1.00 91.38 304 ALA A N 1
ATOM 2579 C CA . ALA A 1 304 ? 6.247 1.434 15.203 1.00 91.38 304 ALA A CA 1
ATOM 2580 C C . ALA A 1 304 ? 5.981 2.697 16.042 1.00 91.38 304 ALA A C 1
ATOM 2582 O O . ALA A 1 304 ? 5.480 2.596 17.162 1.00 91.38 304 ALA A O 1
ATOM 2583 N N . ASP A 1 305 ? 6.217 3.881 15.471 1.00 91.38 305 ASP A N 1
ATOM 2584 C CA . ASP A 1 305 ? 5.952 5.167 16.125 1.00 91.38 305 ASP A CA 1
ATOM 2585 C C . ASP A 1 305 ? 4.449 5.378 16.401 1.00 91.38 305 ASP A C 1
ATOM 2587 O O . ASP A 1 305 ? 4.087 5.833 17.483 1.00 91.38 305 ASP A O 1
ATOM 2591 N N . GLU A 1 306 ? 3.568 5.001 15.466 1.00 90.88 306 GLU A N 1
ATOM 2592 C CA . GLU A 1 306 ? 2.102 5.038 15.610 1.00 90.88 306 GLU A CA 1
ATOM 2593 C C . GLU A 1 306 ? 1.610 4.103 16.725 1.00 90.88 306 GLU A C 1
ATOM 2595 O O . GLU A 1 306 ? 0.702 4.457 17.473 1.00 90.88 306 GLU A O 1
ATOM 2600 N N . LYS A 1 307 ? 2.216 2.916 16.869 1.00 87.62 307 LYS A N 1
ATOM 2601 C CA . LYS A 1 307 ? 1.895 1.975 17.955 1.00 87.62 307 LYS A CA 1
ATOM 2602 C C . LYS A 1 307 ? 2.337 2.497 19.324 1.00 87.62 307 LYS A C 1
ATOM 2604 O O . LYS A 1 307 ? 1.660 2.227 20.312 1.00 87.62 307 LYS A O 1
ATOM 2609 N N . LEU A 1 308 ? 3.455 3.223 19.388 1.00 88.75 308 LEU A N 1
ATOM 2610 C CA . LEU A 1 308 ? 3.980 3.800 20.629 1.00 88.75 308 LEU A CA 1
ATOM 2611 C C . LEU A 1 308 ? 3.253 5.092 21.032 1.00 88.75 308 LEU A C 1
ATOM 2613 O O . LEU A 1 308 ? 2.982 5.293 22.212 1.00 88.75 308 LEU A O 1
ATOM 2617 N N . ASN A 1 309 ? 2.926 5.950 20.062 1.00 87.81 309 ASN A N 1
ATOM 2618 C CA . ASN A 1 309 ? 2.348 7.283 20.267 1.00 87.81 309 ASN A CA 1
ATOM 2619 C C . ASN A 1 309 ? 0.929 7.377 19.697 1.00 87.81 309 ASN A C 1
ATOM 2621 O O . ASN A 1 309 ? 0.590 8.296 18.944 1.00 87.81 309 ASN A O 1
ATOM 2625 N N . LEU A 1 310 ? 0.100 6.399 20.039 1.00 87.81 310 LEU A N 1
ATOM 2626 C CA . LEU A 1 310 ? -1.275 6.350 19.577 1.00 87.81 310 LEU A CA 1
ATOM 2627 C C . LEU A 1 310 ? -2.105 7.477 20.202 1.00 87.81 310 LEU A C 1
ATOM 2629 O O . LEU A 1 310 ? -2.092 7.673 21.418 1.00 87.81 310 LEU A O 1
ATOM 2633 N N . GLN A 1 311 ? -2.854 8.197 19.366 1.00 86.19 311 GLN A N 1
ATOM 2634 C CA . GLN A 1 311 ? -3.766 9.249 19.810 1.00 86.19 311 GLN A CA 1
ATOM 2635 C C . GLN A 1 311 ? -5.137 9.079 19.169 1.00 86.19 311 GLN A C 1
ATOM 2637 O O . GLN A 1 311 ? -5.257 8.682 18.006 1.00 86.19 311 GLN A O 1
ATOM 2642 N N . LEU A 1 312 ? -6.174 9.436 19.923 1.00 86.12 312 LEU A N 1
ATOM 2643 C CA . LEU A 1 312 ? -7.534 9.460 19.413 1.00 86.12 312 LEU A CA 1
ATOM 2644 C C . LEU A 1 312 ? -7.875 10.847 18.861 1.00 86.12 312 LEU A C 1
ATOM 2646 O O . LEU A 1 312 ? -7.708 11.869 19.522 1.00 86.12 312 LEU A O 1
ATOM 2650 N N . THR A 1 313 ? -8.363 10.865 17.631 1.00 83.50 313 THR A N 1
ATOM 2651 C CA . THR A 1 313 ? -8.964 12.016 16.965 1.00 83.50 313 THR A CA 1
ATOM 2652 C C . THR A 1 313 ? -10.346 12.293 17.543 1.00 83.50 313 THR A C 1
ATOM 2654 O O . THR A 1 313 ? -11.181 11.400 17.687 1.00 83.50 313 THR A O 1
ATOM 2657 N N . ILE A 1 314 ? -10.601 13.547 17.892 1.00 76.31 314 ILE A N 1
ATOM 2658 C CA . ILE A 1 314 ? -11.916 13.992 18.349 1.00 76.31 314 ILE A CA 1
ATOM 2659 C C . ILE A 1 314 ? -12.612 14.633 17.157 1.00 76.31 314 ILE A C 1
ATOM 2661 O O . ILE A 1 314 ? -12.017 15.446 16.446 1.00 76.31 314 ILE A O 1
ATOM 2665 N N . SER A 1 315 ? -13.858 14.233 16.915 1.00 67.62 315 SER A N 1
ATOM 2666 C CA . SER A 1 315 ? -14.678 14.848 15.876 1.00 67.62 315 SER A CA 1
ATOM 2667 C C . SER A 1 315 ? -14.851 16.341 16.161 1.00 67.62 315 SER A C 1
ATOM 2669 O O . SER A 1 315 ? -15.127 16.735 17.289 1.00 67.62 315 SER A O 1
ATOM 2671 N N . LEU A 1 316 ? -14.771 17.180 15.125 1.00 60.50 316 LEU A N 1
ATOM 2672 C CA . LEU A 1 316 ? -15.023 18.625 15.242 1.00 60.50 316 LEU A CA 1
ATOM 2673 C C . LEU A 1 316 ? -16.452 18.953 15.708 1.00 60.50 316 LEU A C 1
ATOM 2675 O O . LEU A 1 316 ? -16.727 20.084 16.106 1.00 60.50 316 LEU A O 1
ATOM 2679 N N . PHE A 1 317 ? -17.359 17.982 15.613 1.00 54.03 317 PHE A N 1
ATOM 2680 C CA . PHE A 1 317 ? -18.757 18.120 16.003 1.00 54.03 317 PHE A CA 1
ATOM 2681 C C . PHE A 1 317 ? -19.020 17.695 17.454 1.00 54.03 317 PHE A C 1
ATOM 2683 O O . PHE A 1 317 ? -20.068 18.043 17.985 1.00 54.03 317 PHE A O 1
ATOM 2690 N N . ASP A 1 318 ? -18.070 17.018 18.106 1.00 62.78 318 ASP A N 1
ATOM 2691 C CA . ASP A 1 318 ? -18.177 16.600 19.507 1.00 62.78 318 ASP A CA 1
ATOM 2692 C C . ASP A 1 318 ? -17.729 17.749 20.423 1.00 62.78 318 ASP A C 1
ATOM 2694 O O . ASP A 1 318 ? -16.569 17.861 20.830 1.00 62.78 318 ASP A O 1
ATOM 2698 N N . ARG A 1 319 ? -18.658 18.677 20.676 1.00 58.34 319 ARG A N 1
ATOM 2699 C CA . ARG A 1 319 ? -18.384 19.889 21.460 1.00 58.34 319 ARG A CA 1
ATOM 2700 C C . ARG A 1 319 ? -17.989 19.570 22.894 1.00 58.34 319 ARG A C 1
ATOM 2702 O O . ARG A 1 319 ? -17.087 20.222 23.416 1.00 58.34 319 ARG A O 1
ATOM 2709 N N . ASP A 1 320 ? -18.628 18.577 23.500 1.00 63.47 320 ASP A N 1
ATOM 2710 C CA . ASP A 1 320 ? -18.418 18.248 24.906 1.00 63.47 320 ASP A CA 1
ATOM 2711 C C . ASP A 1 320 ? -16.990 17.730 25.130 1.00 63.47 320 ASP A C 1
ATOM 2713 O O . ASP A 1 320 ? -16.290 18.208 26.023 1.00 63.47 320 ASP A O 1
ATOM 2717 N N . ARG A 1 321 ? -16.481 16.846 24.257 1.00 63.44 321 ARG A N 1
ATOM 2718 C CA . ARG A 1 321 ? -15.100 16.349 24.383 1.00 63.44 321 ARG A CA 1
ATOM 2719 C C . ARG A 1 321 ? -14.039 17.339 23.952 1.00 63.44 321 ARG A C 1
ATOM 2721 O O . ARG A 1 321 ? -12.935 17.299 24.498 1.00 63.44 321 ARG A O 1
ATOM 2728 N N . VAL A 1 322 ? -14.332 18.216 22.991 1.00 60.69 322 VAL A N 1
ATOM 2729 C CA . VAL A 1 322 ? -13.434 19.332 22.660 1.00 60.69 322 VAL A CA 1
ATOM 2730 C C . VAL A 1 322 ? -13.254 20.225 23.886 1.00 60.69 322 VAL A C 1
ATOM 2732 O O . VAL A 1 322 ? -12.125 20.602 24.188 1.00 60.69 322 VAL A O 1
ATOM 2735 N N . VAL A 1 323 ? -14.332 20.508 24.623 1.00 59.62 323 VAL A N 1
ATOM 2736 C CA . VAL A 1 323 ? -14.274 21.273 25.874 1.00 59.62 323 VAL A CA 1
ATOM 2737 C C . VAL A 1 323 ? -13.527 20.494 26.958 1.00 59.62 323 VAL A C 1
ATOM 2739 O O . VAL A 1 323 ? -12.593 21.046 27.527 1.00 59.62 323 VAL A O 1
ATOM 2742 N N . ASP A 1 324 ? -13.834 19.217 27.194 1.00 59.22 324 ASP A N 1
ATOM 2743 C CA . ASP A 1 324 ? -13.157 18.420 28.231 1.00 59.22 324 ASP A CA 1
ATOM 2744 C C . ASP A 1 324 ? -11.655 18.247 27.955 1.00 59.22 324 ASP A C 1
ATOM 2746 O O . ASP A 1 324 ? -10.833 18.481 28.840 1.00 59.22 324 ASP A O 1
ATOM 2750 N N . THR A 1 325 ? -11.252 17.916 26.721 1.00 57.62 325 THR A N 1
ATOM 2751 C CA . THR A 1 325 ? -9.818 17.853 26.377 1.00 57.62 325 THR A CA 1
ATOM 2752 C C . THR A 1 325 ? -9.146 19.214 26.423 1.00 57.62 325 THR A C 1
ATOM 2754 O O . THR A 1 325 ? -7.968 19.284 26.770 1.00 57.62 325 THR A O 1
ATOM 2757 N N . ALA A 1 326 ? -9.858 20.294 26.104 1.00 54.47 326 ALA A N 1
ATOM 2758 C CA . ALA A 1 326 ? -9.358 21.641 26.315 1.00 54.47 326 ALA A CA 1
ATOM 2759 C C . ALA A 1 326 ? -9.137 21.891 27.824 1.00 54.47 326 ALA A C 1
ATOM 2761 O O . ALA A 1 326 ? -8.063 22.345 28.213 1.00 54.47 326 ALA A O 1
ATOM 2762 N N . VAL A 1 327 ? -10.087 21.547 28.695 1.00 54.06 327 VAL A N 1
ATOM 2763 C CA . VAL A 1 327 ? -9.971 21.664 30.164 1.00 54.06 327 VAL A CA 1
ATOM 2764 C C . VAL A 1 327 ? -8.792 20.857 30.708 1.00 54.06 327 VAL A C 1
ATOM 2766 O O . VAL A 1 327 ? -7.918 21.432 31.351 1.00 54.06 327 VAL A O 1
ATOM 2769 N N . THR A 1 328 ? -8.671 19.574 30.364 1.00 52.94 328 THR A N 1
ATOM 2770 C CA . THR A 1 328 ? -7.569 18.720 30.846 1.00 52.94 328 THR A CA 1
ATOM 2771 C C . THR A 1 328 ? -6.195 19.183 30.345 1.00 52.94 328 THR A C 1
ATOM 2773 O O . THR A 1 328 ? -5.212 19.144 31.090 1.00 52.94 328 THR A O 1
ATOM 2776 N N . LYS A 1 329 ? -6.095 19.664 29.096 1.00 50.06 329 LYS A N 1
ATOM 2777 C CA . LYS A 1 329 ? -4.844 20.236 28.568 1.00 50.06 329 LYS A CA 1
ATOM 2778 C C . LYS A 1 329 ? -4.438 21.502 29.320 1.00 50.06 329 LYS A C 1
ATOM 2780 O O . LYS A 1 329 ? -3.257 21.673 29.589 1.00 50.06 329 LYS A O 1
ATOM 2785 N N . LEU A 1 330 ? -5.400 22.327 29.729 1.00 44.94 330 LEU A N 1
ATOM 2786 C CA . LEU A 1 330 ? -5.143 23.546 30.498 1.00 44.94 330 LEU A CA 1
ATOM 2787 C C . LEU A 1 330 ? -4.695 23.295 31.942 1.00 44.94 330 LEU A C 1
ATOM 2789 O O . LEU A 1 330 ? -3.987 24.111 32.530 1.00 44.94 330 LEU A O 1
ATOM 2793 N N . GLU A 1 331 ? -5.142 22.187 32.530 1.00 48.78 331 GLU A N 1
ATOM 2794 C CA . GLU A 1 331 ? -4.754 21.779 33.882 1.00 48.78 331 GLU A CA 1
ATOM 2795 C C . GLU A 1 331 ? -3.342 21.174 33.919 1.00 48.78 331 GLU A C 1
ATOM 2797 O O . GLU A 1 331 ? -2.626 21.340 34.906 1.00 48.78 331 GLU A O 1
ATOM 2802 N N . THR A 1 332 ? -2.926 20.499 32.841 1.00 47.44 332 THR A N 1
ATOM 2803 C CA . THR A 1 332 ? -1.628 19.800 32.758 1.00 47.44 332 THR A CA 1
ATOM 2804 C C . THR A 1 332 ? -0.519 20.695 32.191 1.00 47.44 332 THR A C 1
ATOM 2806 O O . THR A 1 332 ? 0.638 20.608 32.603 1.00 47.44 332 THR A O 1
ATOM 2809 N N . GLU A 1 333 ? -0.875 21.596 31.279 1.00 42.34 333 GLU A N 1
ATOM 2810 C CA . GLU A 1 333 ? -0.013 22.609 30.682 1.00 42.34 333 GLU A CA 1
ATOM 2811 C C . GLU A 1 333 ? -0.656 23.961 31.012 1.00 42.34 333 GLU A C 1
ATOM 2813 O O . GLU A 1 333 ? -1.692 24.304 30.448 1.00 42.34 333 GLU A O 1
ATOM 2818 N N . GLY A 1 334 ? -0.101 24.696 31.988 1.00 39.62 334 GLY A N 1
ATOM 2819 C CA . GLY A 1 334 ? -0.684 25.947 32.505 1.00 39.62 334 GLY A CA 1
ATOM 2820 C C . GLY A 1 334 ? -1.163 26.925 31.416 1.00 39.62 334 GLY A C 1
ATOM 2821 O O . GLY A 1 334 ? -0.748 26.825 30.265 1.00 39.62 334 GLY A O 1
ATOM 2822 N N . PRO A 1 335 ? -2.001 27.917 31.769 1.00 37.31 335 PRO A N 1
ATOM 2823 C CA . PRO A 1 335 ? -3.018 28.507 30.901 1.00 37.31 335 PRO A CA 1
ATOM 2824 C C . PRO A 1 335 ? -2.460 28.955 29.547 1.00 37.31 335 PRO A C 1
ATOM 2826 O O . PRO A 1 335 ? -1.993 30.080 29.372 1.00 37.31 335 PRO A O 1
ATOM 2829 N N . ARG A 1 336 ? -2.552 28.058 28.568 1.00 39.09 336 ARG A N 1
ATOM 2830 C CA . ARG A 1 336 ? -2.435 28.348 27.145 1.00 39.09 336 ARG A CA 1
ATOM 2831 C C . ARG A 1 336 ? -3.586 27.655 26.442 1.00 39.09 336 ARG A C 1
ATOM 2833 O O . ARG A 1 336 ? -3.429 26.617 25.814 1.00 39.09 336 ARG A O 1
ATOM 2840 N N . TYR A 1 337 ? -4.761 28.263 26.540 1.00 43.88 337 TYR A N 1
ATOM 2841 C CA . TYR A 1 337 ? -5.736 28.067 25.484 1.00 43.88 337 TYR A CA 1
ATOM 2842 C C . TYR A 1 337 ? -5.282 28.866 24.281 1.00 43.88 337 TYR A C 1
ATOM 2844 O O . TYR A 1 337 ? -5.234 30.092 24.336 1.00 43.88 337 TYR A O 1
ATOM 2852 N N . LEU A 1 338 ? -5.002 28.162 23.194 1.00 36.41 338 LEU A N 1
ATOM 2853 C CA . LEU A 1 338 ? -5.297 28.711 21.890 1.00 36.41 338 LEU A CA 1
ATOM 2854 C C . LEU A 1 338 ? -6.769 28.365 21.621 1.00 36.41 338 LEU A C 1
ATOM 2856 O O . LEU A 1 338 ? -7.109 27.212 21.361 1.00 36.41 338 LEU A O 1
ATOM 2860 N N . SER A 1 339 ? -7.662 29.344 21.753 1.00 45.53 339 SER A N 1
ATOM 2861 C CA . SER A 1 339 ? -9.044 29.240 21.281 1.00 45.53 339 SER A CA 1
ATOM 2862 C C . SER A 1 339 ? -9.087 28.936 19.772 1.00 45.53 339 SER A C 1
ATOM 2864 O O . SER A 1 339 ? -8.090 29.060 19.060 1.00 45.53 339 SER A O 1
ATOM 2866 N N . GLN A 1 340 ? -10.253 28.587 19.223 1.00 37.53 340 GLN A N 1
ATOM 2867 C CA . GLN A 1 340 ? -10.433 28.494 17.766 1.00 37.53 340 GLN A CA 1
ATOM 2868 C C . GLN A 1 340 ? -10.067 29.815 17.050 1.00 37.53 340 GLN A C 1
ATOM 2870 O O . GLN A 1 340 ? -9.671 29.797 15.885 1.00 37.53 340 GLN A O 1
ATOM 2875 N N . GLU A 1 341 ? -10.135 30.953 17.749 1.00 37.84 341 GLU A N 1
ATOM 2876 C CA . GLU A 1 341 ? -9.628 32.233 17.252 1.00 37.84 341 GLU A CA 1
ATOM 2877 C C . GLU A 1 341 ? -8.097 32.285 17.248 1.00 37.84 341 GLU A C 1
ATOM 2879 O O . GLU A 1 341 ? -7.547 32.888 16.333 1.00 37.84 341 GLU A O 1
ATOM 2884 N N . ASP A 1 342 ? -7.429 31.600 18.181 1.00 37.12 342 ASP A N 1
ATOM 2885 C CA . ASP A 1 342 ? -5.974 31.559 18.351 1.00 37.12 342 ASP A CA 1
ATOM 2886 C C . ASP A 1 342 ? -5.255 30.520 17.471 1.00 37.12 342 ASP A C 1
ATOM 2888 O O . ASP A 1 342 ? -4.196 30.832 16.945 1.00 37.12 342 ASP A O 1
ATOM 2892 N N . VAL A 1 343 ? -5.832 29.344 17.182 1.00 39.91 343 VAL A N 1
ATOM 2893 C CA . VAL A 1 343 ? -5.287 28.429 16.142 1.00 39.91 343 VAL A CA 1
ATOM 2894 C C . VAL A 1 343 ? -5.342 29.095 14.766 1.00 39.91 343 VAL A C 1
ATOM 2896 O O . VAL A 1 343 ? -4.448 28.967 13.932 1.00 39.91 343 VAL A O 1
ATOM 2899 N N . MET A 1 344 ? -6.393 29.878 14.532 1.00 35.97 344 MET A N 1
ATOM 2900 C CA . MET A 1 344 ? -6.474 30.714 13.348 1.00 35.97 344 MET A CA 1
ATOM 2901 C C . MET A 1 344 ? -5.599 31.990 13.446 1.00 35.97 344 MET A C 1
ATOM 2903 O O . MET A 1 344 ? -5.381 32.636 12.423 1.00 35.97 344 MET A O 1
ATOM 2907 N N . ARG A 1 345 ? -5.117 32.359 14.641 1.00 41.66 345 ARG A N 1
ATOM 2908 C CA . ARG A 1 345 ? -4.136 33.434 14.906 1.00 41.66 345 ARG A CA 1
ATOM 2909 C C . ARG A 1 345 ? -2.694 32.928 14.726 1.00 41.66 345 ARG A C 1
ATOM 2911 O O . ARG A 1 345 ? -1.829 33.735 14.416 1.00 41.66 345 ARG A O 1
ATOM 2918 N N . GLU A 1 346 ? -2.455 31.618 14.860 1.00 42.31 346 GLU A N 1
ATOM 2919 C CA . GLU A 1 346 ? -1.149 30.964 14.651 1.00 42.31 346 GLU A CA 1
ATOM 2920 C C . GLU A 1 346 ? -0.815 30.653 13.183 1.00 42.31 346 GLU A C 1
ATOM 2922 O O . GLU A 1 346 ? 0.360 30.573 12.826 1.00 42.31 346 GLU A O 1
ATOM 2927 N N . LEU A 1 347 ? -1.808 30.515 12.301 1.00 48.25 347 LEU A N 1
ATOM 2928 C CA . LEU A 1 347 ? -1.569 30.498 10.855 1.00 48.25 347 LEU A CA 1
ATOM 2929 C C . LEU A 1 347 ? -1.391 31.937 10.372 1.00 48.25 347 LEU A C 1
ATOM 2931 O O . LEU A 1 347 ? -2.369 32.589 10.006 1.00 48.25 347 LEU A O 1
ATOM 2935 N N . ASP A 1 348 ? -0.150 32.429 10.386 1.00 62.16 348 ASP A N 1
ATOM 2936 C CA . ASP A 1 348 ? 0.194 33.711 9.772 1.00 62.16 348 ASP A CA 1
ATOM 2937 C C . ASP A 1 348 ? -0.259 33.691 8.298 1.00 62.16 348 ASP A C 1
ATOM 2939 O O . ASP A 1 348 ? 0.309 32.935 7.499 1.00 62.16 348 ASP A O 1
ATOM 2943 N N . PRO A 1 349 ? -1.284 34.476 7.906 1.00 62.19 349 PRO A N 1
ATOM 2944 C CA . PRO A 1 349 ? -1.799 34.469 6.539 1.00 62.19 349 PRO A CA 1
ATOM 2945 C C . PRO A 1 349 ? -0.733 34.886 5.515 1.00 62.19 349 PRO A C 1
ATOM 2947 O O . PRO A 1 349 ? -0.848 34.540 4.340 1.00 62.19 349 PRO A O 1
ATOM 2950 N N . LEU A 1 350 ? 0.321 35.585 5.957 1.00 66.88 350 LEU A N 1
ATOM 2951 C CA . LEU A 1 350 ? 1.449 35.993 5.122 1.00 66.88 350 LEU A CA 1
ATOM 2952 C C . LEU A 1 350 ? 2.597 34.977 5.106 1.00 66.88 350 LEU A C 1
ATOM 2954 O O . LEU A 1 350 ? 3.435 35.046 4.209 1.00 66.88 350 LEU A O 1
ATOM 2958 N N . GLY A 1 351 ? 2.624 34.007 6.023 1.00 67.19 351 GLY A N 1
ATOM 2959 C CA . GLY A 1 351 ? 3.682 32.999 6.152 1.00 67.19 351 GLY A CA 1
ATOM 2960 C C . GLY A 1 351 ? 4.117 32.327 4.835 1.00 67.19 351 GLY A C 1
ATOM 2961 O O . GLY A 1 351 ? 5.315 32.320 4.540 1.00 67.19 351 GLY A O 1
ATOM 2962 N N . PRO A 1 352 ? 3.198 31.812 3.990 1.00 66.06 352 PRO A N 1
ATOM 2963 C C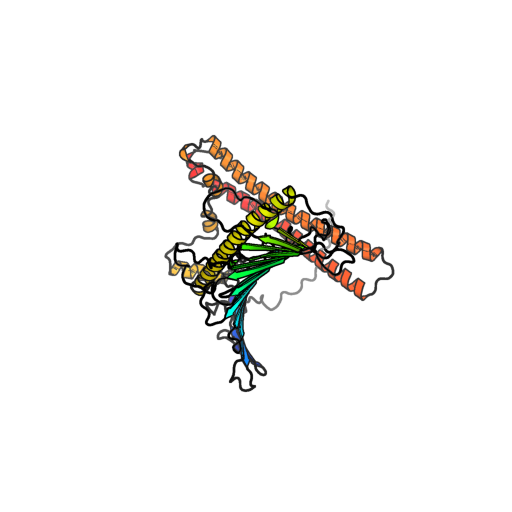A . PRO A 1 352 ? 3.577 31.191 2.718 1.00 66.06 352 PRO A CA 1
ATOM 2964 C C . PRO A 1 352 ? 4.108 32.182 1.669 1.00 66.06 352 PRO A C 1
ATOM 2966 O O . PRO A 1 352 ? 4.860 31.774 0.786 1.00 66.06 352 PRO A O 1
ATOM 2969 N N . TYR A 1 353 ? 3.752 33.466 1.756 1.00 69.88 353 TYR A N 1
ATOM 2970 C CA . TYR A 1 353 ? 4.236 34.507 0.842 1.00 69.88 353 TYR A CA 1
ATOM 2971 C C . TYR A 1 353 ? 5.597 35.049 1.291 1.00 69.88 353 TYR A C 1
ATOM 2973 O O . TYR A 1 353 ? 6.493 35.227 0.470 1.00 69.88 353 TYR A O 1
ATOM 2981 N N . LEU A 1 354 ? 5.792 35.218 2.601 1.00 66.94 354 LEU A N 1
ATOM 2982 C CA . LEU A 1 354 ? 7.068 35.619 3.196 1.00 66.94 354 LEU A CA 1
ATOM 2983 C C . LEU A 1 354 ? 8.151 34.553 2.994 1.00 66.94 354 LEU A C 1
ATOM 2985 O O . LEU A 1 354 ? 9.294 34.899 2.720 1.00 66.94 354 LEU A O 1
ATOM 2989 N N . ALA A 1 355 ? 7.790 33.265 3.026 1.00 67.19 355 ALA A N 1
ATOM 2990 C CA . ALA A 1 355 ? 8.714 32.163 2.745 1.00 67.19 355 ALA A CA 1
ATOM 2991 C C . ALA A 1 355 ? 9.258 32.153 1.300 1.00 67.19 355 ALA A C 1
ATOM 2993 O O . ALA A 1 355 ? 10.291 31.536 1.042 1.00 67.19 355 ALA A O 1
ATOM 2994 N N . ARG A 1 356 ? 8.585 32.826 0.351 1.00 65.69 356 ARG A N 1
ATOM 2995 C CA . ARG A 1 356 ? 9.056 32.973 -1.041 1.00 65.69 356 ARG A CA 1
ATOM 2996 C C . ARG A 1 356 ? 10.090 34.089 -1.202 1.00 65.69 356 ARG A C 1
ATOM 2998 O O . ARG A 1 356 ? 10.738 34.156 -2.244 1.00 65.69 356 ARG A O 1
ATOM 3005 N N . ILE A 1 357 ? 10.236 34.964 -0.206 1.00 67.88 357 ILE A N 1
ATOM 3006 C CA . ILE A 1 357 ? 11.124 36.124 -0.265 1.00 67.88 357 ILE A CA 1
ATOM 3007 C C . ILE A 1 357 ? 12.396 35.806 0.519 1.00 67.88 357 ILE A C 1
ATOM 3009 O O . ILE A 1 357 ? 12.370 35.655 1.736 1.00 67.88 357 ILE A O 1
ATOM 3013 N N . SER A 1 358 ? 13.521 35.716 -0.190 1.00 56.16 358 SER A N 1
ATOM 3014 C CA . SER A 1 358 ? 14.810 35.291 0.370 1.00 56.16 358 SER A CA 1
ATOM 3015 C C . SER A 1 358 ? 15.381 36.255 1.419 1.00 56.16 358 SER A C 1
ATOM 3017 O O . SER A 1 358 ? 16.051 35.803 2.339 1.00 56.16 358 SER A O 1
ATOM 3019 N N . ASP A 1 359 ? 15.097 37.559 1.296 1.00 63.41 359 ASP A N 1
ATOM 3020 C CA . ASP A 1 359 ? 15.562 38.614 2.208 1.00 63.41 359 ASP A CA 1
ATOM 3021 C C . ASP A 1 359 ? 14.421 39.586 2.559 1.00 63.41 359 ASP A C 1
ATOM 3023 O O . ASP A 1 359 ? 14.037 40.448 1.764 1.00 63.41 359 ASP A O 1
ATOM 3027 N N . LEU A 1 360 ? 13.896 39.491 3.786 1.00 59.94 360 LEU A N 1
ATOM 3028 C CA . LEU A 1 360 ? 12.805 40.349 4.281 1.00 59.94 360 LEU A CA 1
ATOM 3029 C C . LEU A 1 360 ? 13.217 41.824 4.486 1.00 59.94 360 LEU A C 1
ATOM 3031 O O . LEU A 1 360 ? 12.358 42.684 4.673 1.00 59.94 360 LEU A O 1
ATOM 3035 N N . SER A 1 361 ? 14.516 42.137 4.447 1.00 59.03 361 SER A N 1
ATOM 3036 C CA . SER A 1 361 ? 15.082 43.481 4.649 1.00 59.03 361 SER A CA 1
ATOM 3037 C C . SER A 1 361 ? 15.034 44.380 3.405 1.00 59.03 361 SER A C 1
ATOM 3039 O O . SER A 1 361 ? 15.244 45.587 3.521 1.00 59.03 361 SER A O 1
ATOM 3041 N N . LEU A 1 362 ? 14.745 43.814 2.226 1.00 58.81 362 LEU A N 1
ATOM 3042 C CA . LEU A 1 362 ? 14.676 44.528 0.942 1.00 58.81 362 LEU A CA 1
ATOM 3043 C C . LEU A 1 362 ? 13.249 44.942 0.546 1.00 58.81 362 LEU A C 1
ATOM 3045 O O . LEU A 1 362 ? 13.055 45.579 -0.490 1.00 58.81 362 LEU A O 1
ATOM 3049 N N . ILE A 1 363 ? 12.242 44.578 1.345 1.00 67.31 363 ILE A N 1
ATOM 3050 C CA . ILE A 1 363 ? 10.838 44.838 1.024 1.00 67.31 363 ILE A CA 1
ATOM 3051 C C . ILE A 1 363 ? 10.539 46.327 1.232 1.00 67.31 363 ILE A C 1
ATOM 3053 O O . ILE A 1 363 ? 10.642 46.863 2.334 1.00 67.31 363 ILE A O 1
ATOM 3057 N N . THR A 1 364 ? 10.163 47.009 0.151 1.00 75.12 364 THR A N 1
ATOM 3058 C CA . THR A 1 364 ? 9.669 48.389 0.186 1.00 75.12 364 THR A CA 1
ATOM 3059 C C . THR A 1 364 ? 8.188 48.424 0.575 1.00 75.12 364 THR A C 1
ATOM 3061 O O . THR A 1 364 ? 7.467 47.431 0.466 1.00 75.12 364 THR A O 1
ATOM 3064 N N . LYS A 1 365 ? 7.693 49.598 0.990 1.00 74.94 365 LYS A N 1
ATOM 3065 C CA . LYS A 1 365 ? 6.277 49.806 1.353 1.00 74.94 365 LYS A CA 1
ATOM 3066 C C . LYS A 1 365 ? 5.298 49.379 0.246 1.00 74.94 365 LYS A C 1
ATOM 3068 O O . LYS A 1 365 ? 4.215 48.885 0.540 1.00 74.94 365 LYS A O 1
ATOM 3073 N N . GLU A 1 366 ? 5.693 49.548 -1.012 1.00 73.31 366 GLU A N 1
ATOM 3074 C CA . GLU A 1 366 ? 4.923 49.132 -2.190 1.00 73.31 366 GLU A CA 1
ATOM 3075 C C . GLU A 1 366 ? 4.871 47.603 -2.326 1.00 73.31 366 GLU A C 1
ATOM 3077 O O . GLU A 1 366 ? 3.809 47.050 -2.598 1.00 73.31 366 GLU A O 1
ATOM 3082 N N . GLY A 1 367 ? 5.976 46.905 -2.041 1.00 75.00 367 GLY A N 1
ATOM 3083 C CA . GLY A 1 367 ? 6.015 45.440 -2.017 1.00 75.00 367 GLY A CA 1
ATOM 3084 C C . GLY A 1 367 ? 5.123 44.839 -0.928 1.00 75.00 367 GLY A C 1
ATOM 3085 O O . GLY A 1 367 ? 4.433 43.854 -1.168 1.00 75.00 367 GLY A O 1
ATOM 3086 N N . ALA A 1 368 ? 5.053 45.472 0.244 1.00 74.50 368 ALA A N 1
ATOM 3087 C CA . ALA A 1 368 ? 4.148 45.054 1.315 1.00 74.50 368 ALA A CA 1
ATOM 3088 C C . ALA A 1 368 ? 2.657 45.252 0.957 1.00 74.50 368 ALA A C 1
ATOM 3090 O O . ALA A 1 368 ? 1.824 44.434 1.346 1.00 74.50 368 ALA A O 1
ATOM 3091 N N . TYR A 1 369 ? 2.318 46.290 0.182 1.00 78.94 369 TYR A N 1
ATOM 3092 C CA . TYR A 1 369 ? 0.958 46.490 -0.339 1.00 78.94 369 TYR A CA 1
ATOM 3093 C C . TYR A 1 369 ? 0.586 45.433 -1.389 1.00 78.94 369 TYR A C 1
ATOM 3095 O O . TYR A 1 369 ? -0.513 44.887 -1.352 1.00 78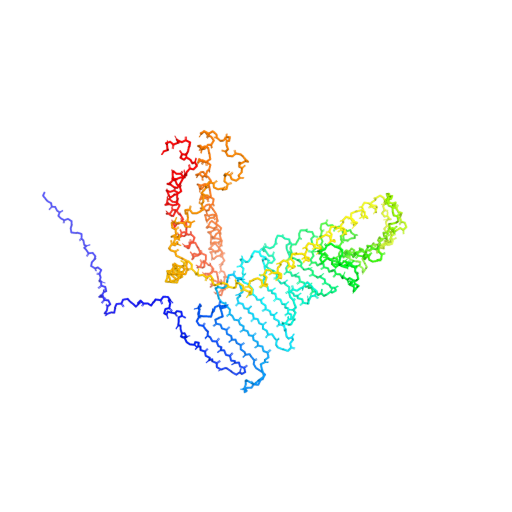.94 369 TYR A O 1
ATOM 3103 N N . LEU A 1 370 ? 1.520 45.084 -2.278 1.00 80.69 370 LEU A N 1
ATOM 3104 C CA . LEU A 1 370 ? 1.307 44.023 -3.265 1.00 80.69 370 LEU A CA 1
ATOM 3105 C C . LEU A 1 370 ? 1.081 42.657 -2.607 1.00 80.69 370 LEU A C 1
ATOM 3107 O O . LEU A 1 370 ? 0.174 41.944 -3.015 1.00 80.69 370 LEU A O 1
ATOM 3111 N N . LEU A 1 371 ? 1.834 42.323 -1.553 1.00 77.81 371 LEU A N 1
ATOM 3112 C CA . LEU A 1 371 ? 1.639 41.078 -0.795 1.00 77.81 371 LEU A CA 1
ATOM 3113 C C . LEU A 1 371 ? 0.276 41.025 -0.092 1.00 77.81 371 LEU A C 1
ATOM 3115 O O . LEU A 1 371 ? -0.356 39.971 -0.025 1.00 77.81 371 LEU A O 1
ATOM 3119 N N . TYR A 1 372 ? -0.185 42.167 0.422 1.00 81.88 372 TYR A N 1
ATOM 3120 C CA . TYR A 1 372 ? -1.518 42.294 1.002 1.00 81.88 372 TYR A CA 1
ATOM 3121 C C . TYR A 1 372 ? -2.612 42.020 -0.042 1.00 81.88 372 TYR A C 1
ATOM 3123 O O . TYR A 1 372 ? -3.515 41.215 0.203 1.00 81.88 372 TYR A O 1
ATOM 3131 N N . ASP A 1 373 ? -2.508 42.642 -1.219 1.00 81.56 373 ASP A N 1
ATOM 3132 C CA . ASP A 1 373 ? -3.470 42.454 -2.307 1.00 81.56 373 ASP A CA 1
ATOM 3133 C C . ASP A 1 373 ? -3.420 41.036 -2.895 1.00 81.56 373 ASP A C 1
ATOM 3135 O O . ASP A 1 373 ? -4.470 40.464 -3.191 1.00 81.56 373 ASP A O 1
ATOM 3139 N N . GLU A 1 374 ? -2.234 40.440 -3.024 1.00 80.12 374 GLU A N 1
ATOM 3140 C CA . GLU A 1 374 ? -2.044 39.064 -3.500 1.00 80.12 374 GLU A CA 1
ATOM 3141 C C . GLU A 1 374 ? -2.722 38.057 -2.560 1.00 80.12 374 GLU A C 1
ATOM 3143 O O . GLU A 1 374 ? -3.535 37.250 -3.006 1.00 80.12 374 GLU A O 1
ATOM 3148 N N . CYS A 1 375 ? -2.511 38.182 -1.245 1.00 79.44 375 CYS A N 1
ATOM 3149 C CA . CYS A 1 375 ? -3.156 37.328 -0.242 1.00 79.44 375 CYS A CA 1
ATOM 3150 C C . CYS A 1 375 ? -4.696 37.414 -0.299 1.00 79.44 375 CYS A C 1
ATOM 3152 O O . CYS A 1 375 ? -5.403 36.401 -0.238 1.00 79.44 375 CYS A O 1
ATOM 3154 N N . LEU A 1 376 ? -5.244 38.625 -0.456 1.00 82.38 376 LEU A N 1
ATOM 3155 C CA . LEU A 1 376 ? -6.692 38.817 -0.575 1.00 82.38 376 LEU A CA 1
ATOM 3156 C C . LEU A 1 376 ? -7.251 38.289 -1.898 1.00 82.38 376 LEU A C 1
ATOM 3158 O O . LEU A 1 376 ? -8.368 37.759 -1.921 1.00 82.38 376 LEU A O 1
ATOM 3162 N N . ASN A 1 377 ? -6.515 38.451 -2.995 1.00 84.19 377 ASN A N 1
ATOM 3163 C CA . ASN A 1 377 ? -6.931 37.968 -4.306 1.00 84.19 377 ASN A CA 1
ATOM 3164 C C . ASN A 1 377 ? -6.892 36.442 -4.380 1.00 84.19 377 ASN A C 1
ATOM 3166 O O . ASN A 1 377 ? -7.857 35.859 -4.872 1.00 84.19 377 ASN A O 1
ATOM 3170 N N . ASP A 1 378 ? -5.890 35.795 -3.791 1.00 80.19 378 ASP A N 1
ATOM 3171 C CA . ASP A 1 378 ? -5.812 34.335 -3.708 1.00 80.19 378 ASP A CA 1
ATOM 3172 C C . ASP A 1 378 ? -6.982 33.753 -2.908 1.00 80.19 378 ASP A C 1
ATOM 3174 O O . ASP A 1 378 ? -7.613 32.778 -3.327 1.00 80.19 378 ASP A O 1
ATOM 3178 N N . PHE A 1 379 ? -7.360 34.387 -1.791 1.00 80.38 379 PHE A N 1
ATOM 3179 C CA . PHE A 1 379 ? -8.539 33.968 -1.031 1.00 80.38 379 PHE A CA 1
ATOM 3180 C C . PHE A 1 379 ? -9.832 34.096 -1.850 1.00 80.38 379 PHE A C 1
ATOM 3182 O O . PHE A 1 379 ? -10.685 33.197 -1.824 1.00 80.38 379 PHE A O 1
ATOM 3189 N N . LYS A 1 380 ? -9.995 35.203 -2.590 1.00 84.19 380 LYS A N 1
ATOM 3190 C CA . LYS A 1 380 ? -11.149 35.408 -3.481 1.00 84.19 380 LYS A CA 1
ATOM 3191 C C . LYS A 1 380 ? -11.168 34.364 -4.592 1.00 84.19 380 LYS A C 1
ATOM 3193 O O . LYS A 1 380 ? -12.208 33.747 -4.810 1.00 84.19 380 LYS A O 1
ATOM 3198 N N . GLN A 1 381 ? -10.035 34.139 -5.253 1.00 81.25 381 GLN A N 1
ATOM 3199 C CA . GLN A 1 381 ? -9.912 33.179 -6.342 1.00 81.25 381 GLN A CA 1
ATOM 3200 C C . GLN A 1 381 ? -10.209 31.760 -5.855 1.00 81.25 381 GLN A C 1
ATOM 3202 O O . GLN A 1 381 ? -11.067 31.098 -6.428 1.00 81.25 381 GLN A O 1
ATOM 3207 N N . SER A 1 382 ? -9.614 31.331 -4.742 1.00 77.94 382 SER A N 1
ATOM 3208 C CA . SER A 1 382 ? -9.875 30.012 -4.156 1.00 77.94 382 SER A CA 1
ATOM 3209 C C . SER A 1 382 ? -11.347 29.830 -3.762 1.00 77.94 382 SER A C 1
ATOM 3211 O O . SER A 1 382 ? -11.945 28.778 -4.003 1.00 77.94 382 SER A O 1
ATOM 3213 N N . SER A 1 383 ? -11.976 30.876 -3.217 1.00 79.38 383 SER A N 1
ATOM 3214 C CA . SER A 1 383 ? -13.408 30.857 -2.897 1.00 79.38 383 SER A CA 1
ATOM 3215 C C . SER A 1 383 ? -14.275 30.715 -4.154 1.00 79.38 383 SER A C 1
ATOM 3217 O O . SER A 1 383 ? -15.250 29.961 -4.153 1.00 79.38 383 SER A O 1
ATOM 3219 N N . VAL A 1 384 ? -13.918 31.406 -5.240 1.00 86.38 384 VAL A N 1
ATOM 3220 C CA . VAL A 1 384 ? -14.607 31.307 -6.536 1.00 86.38 384 VAL A CA 1
ATOM 3221 C C . VAL A 1 384 ? -14.396 29.931 -7.167 1.00 86.38 384 VAL A C 1
ATOM 3223 O O . VAL A 1 384 ? -15.363 29.309 -7.595 1.00 86.38 384 VAL A O 1
ATOM 3226 N N . GLU A 1 385 ? -13.171 29.409 -7.175 1.00 82.81 385 GLU A N 1
ATOM 3227 C CA . GLU A 1 385 ? -12.846 28.074 -7.687 1.00 82.81 385 GLU A CA 1
ATOM 3228 C C . GLU A 1 385 ? -13.628 26.985 -6.952 1.00 82.81 385 GLU A C 1
ATOM 3230 O O . GLU A 1 385 ? -14.196 26.086 -7.578 1.00 82.81 385 GLU A O 1
ATOM 3235 N N . LYS A 1 386 ? -13.736 27.097 -5.624 1.00 80.06 386 LYS A N 1
ATOM 3236 C CA . LYS A 1 386 ? -14.529 26.172 -4.815 1.00 80.06 386 LYS A CA 1
ATOM 3237 C C . LYS A 1 386 ? -16.019 26.243 -5.156 1.00 80.06 386 LYS A C 1
ATOM 3239 O O . LYS A 1 386 ? -16.646 25.196 -5.312 1.00 80.06 386 LYS A O 1
ATOM 3244 N N . ALA A 1 387 ? -16.574 27.444 -5.324 1.00 87.56 387 ALA A N 1
ATOM 3245 C CA . ALA A 1 387 ? -17.963 27.622 -5.751 1.00 87.56 387 ALA A CA 1
ATOM 3246 C C . ALA A 1 387 ? -18.208 27.055 -7.161 1.00 87.56 387 ALA A C 1
ATOM 3248 O O . ALA A 1 387 ? -19.178 26.330 -7.374 1.00 87.56 387 ALA A O 1
ATOM 3249 N N . ASN A 1 388 ? -17.295 27.310 -8.099 1.00 89.06 388 ASN A N 1
ATOM 3250 C CA . ASN A 1 388 ? -17.366 26.801 -9.468 1.00 89.06 388 ASN A CA 1
ATOM 3251 C C . ASN A 1 388 ? -17.282 25.276 -9.516 1.00 89.06 388 ASN A C 1
ATOM 3253 O O . ASN A 1 388 ? -17.999 24.653 -10.292 1.00 89.06 388 ASN A O 1
ATOM 3257 N N . ARG A 1 389 ? -16.463 24.657 -8.660 1.00 88.12 389 ARG A N 1
ATOM 3258 C CA . ARG A 1 389 ? -16.393 23.197 -8.553 1.00 88.12 389 ARG A CA 1
ATOM 3259 C C . ARG A 1 389 ? -17.715 22.600 -8.076 1.00 88.12 389 ARG A C 1
ATOM 3261 O O . ARG A 1 389 ? -18.147 21.598 -8.633 1.00 88.12 389 ARG A O 1
ATOM 3268 N N . ILE A 1 390 ? -18.364 23.214 -7.084 1.00 87.88 390 ILE A N 1
ATOM 3269 C CA . ILE A 1 390 ? -19.690 22.778 -6.613 1.00 87.88 390 ILE A CA 1
ATOM 3270 C C . ILE A 1 390 ? -20.713 22.911 -7.746 1.00 87.88 390 ILE A C 1
ATOM 3272 O O . ILE A 1 390 ? -21.426 21.955 -8.038 1.00 87.88 390 ILE A O 1
ATOM 3276 N N . LEU A 1 391 ? -20.733 24.055 -8.436 1.00 91.56 391 LEU A N 1
ATOM 3277 C CA . LEU A 1 391 ? -21.628 24.292 -9.571 1.00 91.56 391 LEU A CA 1
ATOM 3278 C C . LEU A 1 391 ? -21.399 23.303 -10.720 1.00 91.56 391 LEU A C 1
ATOM 3280 O O . LEU A 1 391 ? -22.365 22.821 -11.302 1.00 91.56 391 LEU A O 1
ATOM 3284 N N . PHE A 1 392 ? -20.146 22.965 -11.027 1.00 93.25 392 PHE A N 1
ATOM 3285 C CA . PHE A 1 392 ? -19.810 21.976 -12.051 1.00 93.25 392 PHE A CA 1
ATOM 3286 C C . PHE A 1 392 ? -20.373 20.593 -11.706 1.00 93.25 392 PHE A C 1
ATOM 3288 O O . PHE A 1 392 ? -20.999 19.951 -12.546 1.00 93.25 392 PHE A O 1
ATOM 3295 N N . VAL A 1 393 ? -20.218 20.156 -10.451 1.00 89.75 393 VAL A N 1
ATOM 3296 C CA . VAL A 1 393 ? -20.799 18.888 -9.987 1.00 89.75 393 VAL A CA 1
ATOM 3297 C C . VAL A 1 393 ? -22.329 18.951 -10.052 1.00 89.75 393 VAL A C 1
ATOM 3299 O O . VAL A 1 393 ? -22.950 18.031 -10.575 1.00 89.75 393 VAL A O 1
ATOM 3302 N N . MET A 1 394 ? -22.955 20.055 -9.632 1.00 92.44 394 MET A N 1
ATOM 3303 C CA . MET A 1 394 ? -24.408 20.229 -9.773 1.00 92.44 394 MET A CA 1
ATOM 3304 C C . MET A 1 394 ? -24.867 20.143 -11.238 1.00 92.44 394 MET A C 1
ATOM 3306 O O . MET A 1 394 ? -25.875 19.505 -11.526 1.00 92.44 394 MET A O 1
ATOM 3310 N N . GLN A 1 395 ? -24.128 20.738 -12.181 1.00 92.88 395 GLN A N 1
ATOM 3311 C CA . GLN A 1 395 ? -24.420 20.637 -13.616 1.00 92.88 395 GLN A CA 1
ATOM 3312 C C . GLN A 1 395 ? -24.306 19.197 -14.127 1.00 92.88 395 GLN A C 1
ATOM 3314 O O . GLN A 1 395 ? -25.157 18.752 -14.896 1.00 92.88 395 GLN A O 1
ATOM 3319 N N . GLU A 1 396 ? -23.299 18.445 -13.678 1.00 93.44 396 GLU A N 1
ATOM 3320 C CA . GLU A 1 396 ? -23.138 17.035 -14.037 1.00 93.44 396 GLU A CA 1
ATOM 3321 C C . GLU A 1 396 ? -24.303 16.177 -13.513 1.00 93.44 396 GLU A C 1
ATOM 3323 O O . GLU A 1 396 ? -24.836 15.339 -14.245 1.00 93.44 396 GLU A O 1
ATOM 3328 N N . HIS A 1 397 ? -24.728 16.404 -12.265 1.00 90.31 397 HIS A N 1
ATOM 3329 C CA . HIS A 1 397 ? -25.877 15.720 -11.666 1.00 90.31 397 HIS A CA 1
ATOM 3330 C C . HIS A 1 397 ? -27.191 16.085 -12.377 1.00 90.31 397 HIS A C 1
ATOM 3332 O O . HIS A 1 397 ? -27.959 15.184 -12.715 1.00 90.31 397 HIS A O 1
ATOM 3338 N N . ASN A 1 398 ? -27.408 17.363 -12.711 1.00 91.38 398 ASN A N 1
ATOM 3339 C CA . ASN A 1 398 ? -28.567 17.805 -13.496 1.00 91.38 398 ASN A CA 1
ATOM 3340 C C . ASN A 1 398 ? -28.597 17.168 -14.894 1.00 91.38 398 ASN A C 1
ATOM 3342 O O . ASN A 1 398 ? -29.625 16.638 -15.304 1.00 91.38 398 ASN A O 1
ATOM 3346 N N . ALA A 1 399 ? -27.464 17.112 -15.600 1.00 93.44 399 ALA A N 1
ATOM 3347 C CA . ALA A 1 399 ? -27.393 16.477 -16.918 1.00 93.44 399 ALA A CA 1
ATOM 3348 C C . ALA A 1 399 ? -27.677 14.963 -16.866 1.00 93.44 399 ALA A C 1
ATOM 3350 O O . ALA A 1 399 ? -28.242 14.392 -17.803 1.00 93.44 399 ALA A O 1
ATOM 3351 N N . LYS A 1 400 ? -27.282 14.280 -15.782 1.00 91.94 400 LYS A N 1
ATOM 3352 C CA . LYS A 1 400 ? -27.631 12.867 -15.550 1.00 91.94 400 LYS A CA 1
ATOM 3353 C C . LYS A 1 400 ? -29.123 12.705 -15.271 1.00 91.94 400 LYS A C 1
ATOM 3355 O O . LYS A 1 400 ? -29.739 11.789 -15.813 1.00 91.94 400 LYS A O 1
ATOM 3360 N N . LEU A 1 401 ? -29.692 13.598 -14.470 1.00 91.62 401 LEU A N 1
ATOM 3361 C CA . LEU A 1 401 ? -31.108 13.605 -14.131 1.00 91.62 401 LEU A CA 1
ATOM 3362 C C . LEU A 1 401 ? -31.978 13.826 -15.378 1.00 91.62 401 LEU A C 1
ATOM 3364 O O . LEU A 1 401 ? -32.889 13.036 -15.616 1.00 91.62 401 LEU A O 1
ATOM 3368 N N . GLU A 1 402 ? -31.645 14.801 -16.230 1.00 91.06 402 GLU A N 1
ATOM 3369 C CA . GLU A 1 402 ? -32.341 15.048 -17.503 1.00 91.06 402 GLU A CA 1
ATOM 3370 C C . GLU A 1 402 ? -32.307 13.822 -18.428 1.00 91.06 402 GLU A C 1
ATOM 3372 O O . GLU A 1 402 ? -33.322 13.458 -19.022 1.00 91.06 402 GLU A O 1
ATOM 3377 N N . LYS A 1 403 ? -31.163 13.128 -18.519 1.00 91.31 403 LYS A N 1
ATOM 3378 C CA . LYS A 1 403 ? -31.038 11.886 -19.305 1.00 91.31 403 LYS A CA 1
ATOM 3379 C C . LYS A 1 403 ? -31.921 10.763 -18.763 1.00 91.31 403 LYS A C 1
ATOM 3381 O O . LYS A 1 403 ? -32.547 10.055 -19.550 1.00 91.31 403 LYS A O 1
ATOM 3386 N N . LEU A 1 404 ? -31.980 10.596 -17.440 1.00 88.19 404 LEU A N 1
ATOM 3387 C CA . LEU A 1 404 ? -32.827 9.582 -16.807 1.00 88.19 404 LEU A CA 1
ATOM 3388 C C . LEU A 1 404 ? -34.317 9.909 -16.985 1.00 88.19 404 LEU A C 1
ATOM 3390 O O . LEU A 1 404 ? -35.093 9.026 -17.345 1.00 88.19 404 LEU A O 1
ATOM 3394 N N . GLN A 1 405 ? -34.712 11.175 -16.844 1.00 85.75 405 GLN A N 1
ATOM 3395 C CA . GLN A 1 405 ? -36.083 11.619 -17.107 1.00 85.75 405 GLN A CA 1
ATOM 3396 C C . GLN A 1 405 ? -36.478 11.444 -18.580 1.00 85.75 405 GLN A C 1
ATOM 3398 O O . GLN A 1 405 ? -37.560 10.939 -18.870 1.00 85.75 405 GLN A O 1
ATOM 3403 N N . ALA A 1 406 ? -35.590 11.779 -19.520 1.00 85.69 406 ALA A N 1
ATOM 3404 C CA . ALA A 1 406 ? -35.823 11.542 -20.942 1.00 85.69 406 ALA A CA 1
ATOM 3405 C C . ALA A 1 406 ? -35.965 10.043 -21.259 1.00 85.69 406 ALA A C 1
ATOM 3407 O O . ALA A 1 406 ? -36.813 9.673 -22.070 1.00 85.69 406 ALA A O 1
ATOM 3408 N N . SER A 1 407 ? -35.189 9.178 -20.593 1.00 81.56 407 SER A N 1
ATOM 3409 C CA . SER A 1 407 ? -35.286 7.725 -20.775 1.00 81.56 407 SER A CA 1
ATOM 3410 C C . SER A 1 407 ? -36.639 7.159 -20.332 1.00 81.56 407 SER A C 1
ATOM 3412 O O . SER A 1 407 ? -37.181 6.311 -21.037 1.00 81.56 407 SER A O 1
ATOM 3414 N N . LEU A 1 408 ? -37.231 7.693 -19.254 1.00 80.75 408 LEU A N 1
ATOM 3415 C CA . LEU A 1 408 ? -38.576 7.322 -18.792 1.00 80.75 408 LEU A CA 1
ATOM 3416 C C . LEU A 1 408 ? -39.679 7.752 -19.768 1.00 80.75 408 LEU A C 1
ATOM 3418 O O . LEU A 1 408 ? -40.678 7.061 -19.908 1.00 80.75 408 LEU A O 1
ATOM 3422 N N . ILE A 1 409 ? -39.511 8.891 -20.445 1.00 79.94 409 ILE A N 1
ATOM 3423 C CA . ILE A 1 409 ? -40.517 9.425 -21.378 1.00 79.94 409 ILE A CA 1
ATOM 3424 C C . ILE A 1 409 ? -40.436 8.736 -22.751 1.00 79.94 409 ILE A C 1
ATOM 3426 O O . ILE A 1 409 ? -41.451 8.578 -23.426 1.00 79.94 409 ILE A O 1
ATOM 3430 N N . GLN A 1 410 ? -39.235 8.348 -23.194 1.00 76.62 410 GLN A N 1
ATOM 3431 C CA . GLN A 1 410 ? -39.002 7.819 -24.546 1.00 76.62 410 GLN A CA 1
ATOM 3432 C C . GLN A 1 410 ? -39.211 6.304 -24.682 1.00 76.62 410 GLN A C 1
ATOM 3434 O O . GLN A 1 410 ? -39.335 5.817 -25.806 1.00 76.62 410 GLN A O 1
ATOM 3439 N N . THR A 1 411 ? -39.246 5.547 -23.584 1.00 68.69 411 THR A N 1
ATOM 3440 C CA . THR A 1 411 ? -39.376 4.083 -23.627 1.00 68.69 411 THR A CA 1
ATOM 3441 C C . THR A 1 411 ? -40.792 3.650 -23.240 1.00 68.69 411 THR A C 1
ATOM 3443 O O . THR A 1 411 ? -41.240 3.856 -22.121 1.00 68.69 411 THR A O 1
ATOM 3446 N N . ALA A 1 412 ? -41.529 3.068 -24.193 1.00 61.03 412 ALA A N 1
ATOM 3447 C CA . ALA A 1 412 ? -42.937 2.690 -24.010 1.00 61.03 412 ALA A CA 1
ATOM 3448 C C . ALA A 1 412 ? -43.146 1.319 -23.325 1.00 61.03 412 ALA A C 1
ATOM 3450 O O . ALA A 1 412 ? -44.275 0.980 -22.984 1.00 61.03 412 ALA A O 1
ATOM 3451 N N . GLU A 1 413 ? -42.084 0.530 -23.122 1.00 63.59 413 GLU A N 1
ATOM 3452 C CA . GLU A 1 413 ? -42.137 -0.828 -22.553 1.00 63.59 413 GLU A CA 1
ATOM 3453 C C . GLU A 1 413 ? -40.966 -1.065 -21.576 1.00 63.59 413 GLU A C 1
ATOM 3455 O O . GLU A 1 413 ? -40.119 -1.929 -21.800 1.00 63.59 413 GLU A O 1
ATOM 3460 N N . LEU A 1 414 ? -40.872 -0.277 -20.501 1.00 70.94 414 LEU A N 1
ATOM 3461 C CA . LEU A 1 414 ? -39.973 -0.601 -19.385 1.00 70.94 414 LEU A CA 1
ATOM 3462 C C . LEU A 1 414 ? -40.614 -1.663 -18.486 1.00 70.94 414 LEU A C 1
ATOM 3464 O O . LEU A 1 414 ? -41.828 -1.679 -18.266 1.00 70.94 414 LEU A O 1
ATOM 3468 N N . SER A 1 415 ? -39.803 -2.569 -17.938 1.00 78.25 415 SER A N 1
ATOM 3469 C CA . SER A 1 415 ? -40.292 -3.466 -16.891 1.00 78.25 415 SER A CA 1
ATOM 3470 C C . SER A 1 415 ? -40.464 -2.699 -15.574 1.00 78.25 415 SER A C 1
ATOM 3472 O O . SER A 1 415 ? -39.677 -1.810 -15.253 1.00 78.25 415 SER A O 1
ATOM 3474 N N . LYS A 1 416 ? -41.448 -3.084 -14.749 1.00 78.00 416 LYS A N 1
ATOM 3475 C CA . LYS A 1 416 ? -41.702 -2.437 -13.442 1.00 78.00 416 LYS A CA 1
ATOM 3476 C C . LYS A 1 416 ? -40.458 -2.362 -12.543 1.00 78.00 416 LYS A C 1
ATOM 3478 O O . LYS A 1 416 ? -40.281 -1.400 -11.809 1.00 78.00 416 LYS A O 1
ATOM 3483 N N . ALA A 1 417 ? -39.582 -3.366 -12.618 1.00 79.25 417 ALA A N 1
ATOM 3484 C CA . ALA A 1 417 ? -38.344 -3.405 -11.843 1.00 79.25 417 ALA A CA 1
ATOM 3485 C C . ALA A 1 417 ? -37.292 -2.399 -12.347 1.00 79.25 417 ALA A C 1
ATOM 3487 O O . ALA A 1 417 ? -36.526 -1.857 -11.552 1.00 79.25 417 ALA A O 1
ATOM 3488 N N . GLU A 1 418 ? -37.240 -2.140 -13.654 1.00 78.62 418 GLU A N 1
ATOM 3489 C CA . GLU A 1 418 ? -36.345 -1.135 -14.240 1.00 78.62 418 GLU A CA 1
ATOM 3490 C C . GLU A 1 418 ? -36.855 0.283 -13.963 1.00 78.62 418 GLU A C 1
ATOM 3492 O O . GLU A 1 418 ? -36.057 1.160 -13.634 1.00 78.62 418 GLU A O 1
ATOM 3497 N N . GLU A 1 419 ? -38.174 0.496 -13.997 1.00 79.44 419 GLU A N 1
ATOM 3498 C CA . GLU A 1 419 ? -38.801 1.763 -13.600 1.00 79.44 419 GLU A CA 1
ATOM 3499 C C . GLU A 1 419 ? -38.484 2.115 -12.140 1.00 79.44 419 GLU A C 1
ATOM 3501 O O . GLU A 1 419 ? -38.022 3.222 -11.856 1.00 79.44 419 GLU A O 1
ATOM 3506 N N . GLU A 1 420 ? -38.645 1.165 -11.213 1.00 84.38 420 GLU A N 1
ATOM 3507 C CA . GLU A 1 420 ? -38.318 1.358 -9.793 1.00 84.38 420 GLU A CA 1
ATOM 3508 C C . GLU A 1 420 ? -36.833 1.692 -9.574 1.00 84.38 420 GLU A C 1
ATOM 3510 O O . GLU A 1 420 ? -36.503 2.570 -8.773 1.00 84.38 420 GLU A O 1
ATOM 3515 N N . GLN A 1 421 ? -35.922 1.056 -10.319 1.00 85.25 421 GLN A N 1
ATOM 3516 C CA . GLN A 1 421 ? -34.488 1.357 -10.246 1.00 85.25 421 GLN A CA 1
ATOM 3517 C C . GLN A 1 421 ? -34.145 2.749 -10.783 1.00 85.25 421 GLN A C 1
ATOM 3519 O O . GLN A 1 421 ? -33.279 3.429 -10.223 1.00 85.25 421 GLN A O 1
ATOM 3524 N N . ILE A 1 422 ? -34.793 3.183 -11.866 1.00 83.44 422 ILE A N 1
ATOM 3525 C CA . ILE A 1 422 ? -34.588 4.524 -12.421 1.00 83.44 422 ILE A CA 1
ATOM 3526 C C . ILE A 1 422 ? -35.133 5.580 -11.451 1.00 83.44 422 ILE A C 1
ATOM 3528 O O . ILE A 1 422 ? -34.443 6.562 -11.178 1.00 83.44 422 ILE A O 1
ATOM 3532 N N . LEU A 1 423 ? -36.311 5.356 -10.863 1.00 85.06 423 LEU A N 1
ATOM 3533 C CA . LEU A 1 423 ? -36.899 6.250 -9.861 1.00 85.06 423 LEU A CA 1
ATOM 3534 C C . LEU A 1 423 ? -36.036 6.356 -8.596 1.00 85.06 423 LEU A C 1
ATOM 3536 O O . LEU A 1 423 ? -35.829 7.460 -8.092 1.00 85.06 423 LEU A O 1
ATOM 3540 N N . ALA A 1 424 ? -35.471 5.245 -8.115 1.00 88.06 424 ALA A N 1
ATOM 3541 C CA . ALA A 1 424 ? -34.548 5.257 -6.980 1.00 88.06 424 ALA A CA 1
ATOM 3542 C C . ALA A 1 424 ? -33.307 6.123 -7.259 1.00 88.06 424 ALA A C 1
ATOM 3544 O O . ALA A 1 424 ? -32.934 6.951 -6.429 1.00 88.06 424 ALA A O 1
ATOM 3545 N N . LYS A 1 425 ? -32.721 6.002 -8.457 1.00 88.38 425 LYS A N 1
ATOM 3546 C CA . LYS A 1 425 ? -31.577 6.827 -8.882 1.00 88.38 425 LYS A CA 1
ATOM 3547 C C . LYS A 1 425 ? -31.937 8.301 -9.052 1.00 88.38 425 LYS A C 1
ATOM 3549 O O . LYS A 1 425 ? -31.126 9.162 -8.735 1.00 88.38 425 LYS A O 1
ATOM 3554 N N . ILE A 1 426 ? -33.140 8.612 -9.537 1.00 88.56 426 ILE A N 1
ATOM 3555 C CA . ILE A 1 426 ? -33.626 9.998 -9.613 1.00 88.56 426 ILE A CA 1
ATOM 3556 C C . ILE A 1 426 ? -33.745 10.597 -8.206 1.00 88.56 426 ILE A C 1
ATOM 3558 O O . ILE A 1 426 ? -33.323 11.731 -7.991 1.00 88.56 426 ILE A O 1
ATOM 3562 N N . ASN A 1 427 ? -34.269 9.840 -7.239 1.00 88.56 427 ASN A N 1
ATOM 3563 C CA . ASN A 1 427 ? -34.377 10.293 -5.851 1.00 88.56 427 ASN A CA 1
ATOM 3564 C C . ASN A 1 427 ? -33.004 10.524 -5.202 1.00 88.56 427 ASN A C 1
ATOM 3566 O O . ASN A 1 427 ? -32.820 11.534 -4.528 1.00 88.56 427 ASN A O 1
ATOM 3570 N N . GLU A 1 428 ? -32.037 9.637 -5.448 1.00 91.44 428 GLU A N 1
ATOM 3571 C CA . GLU A 1 428 ? -30.648 9.797 -4.997 1.00 91.44 428 GLU A CA 1
ATOM 3572 C C . GLU A 1 428 ? -30.007 11.064 -5.588 1.00 91.44 428 GLU A C 1
ATOM 3574 O O . GLU A 1 428 ? -29.501 11.906 -4.849 1.00 91.44 428 GLU A O 1
ATOM 3579 N N . LEU A 1 429 ? -30.125 11.274 -6.905 1.00 91.06 429 LEU A N 1
ATOM 3580 C CA . LEU A 1 429 ? -29.591 12.470 -7.566 1.00 91.06 429 LEU A CA 1
ATOM 3581 C C . LEU A 1 429 ? -30.246 13.767 -7.070 1.00 91.06 429 LEU A C 1
ATOM 3583 O O . LEU A 1 429 ? -29.557 14.774 -6.921 1.00 91.06 429 LEU A O 1
ATOM 3587 N N . ASN A 1 430 ? -31.555 13.757 -6.804 1.00 90.00 430 ASN A N 1
ATOM 3588 C CA . ASN A 1 430 ? -32.260 14.906 -6.229 1.00 90.00 430 ASN A CA 1
ATOM 3589 C C . ASN A 1 430 ? -31.780 15.223 -4.807 1.00 90.00 430 ASN A C 1
ATOM 3591 O O . ASN A 1 430 ? -31.612 16.393 -4.461 1.00 90.00 430 ASN A O 1
ATOM 3595 N N . PHE A 1 431 ? -31.538 14.194 -3.990 1.00 92.00 431 PHE A N 1
ATOM 3596 C CA . PHE A 1 431 ? -30.977 14.368 -2.653 1.00 92.00 431 PHE A CA 1
ATOM 3597 C C . PHE A 1 431 ? -29.566 14.968 -2.715 1.00 92.00 431 PHE A C 1
ATOM 3599 O O . PHE A 1 431 ? -29.288 15.952 -2.030 1.00 92.00 431 PHE A O 1
ATOM 3606 N N . ASP A 1 432 ? -28.707 14.447 -3.593 1.00 88.56 432 ASP A N 1
ATOM 3607 C CA . ASP A 1 432 ? -27.360 14.982 -3.804 1.00 88.56 432 ASP A CA 1
ATOM 3608 C C . ASP A 1 432 ? -27.391 16.450 -4.251 1.00 88.56 432 ASP A C 1
ATOM 3610 O O . ASP A 1 432 ? -26.628 17.274 -3.744 1.00 88.56 432 ASP A O 1
ATOM 3614 N N . LEU A 1 433 ? -28.300 16.807 -5.167 1.00 92.44 433 LEU A N 1
ATOM 3615 C CA . LEU A 1 433 ? -28.485 18.188 -5.617 1.00 92.44 433 LEU A CA 1
ATOM 3616 C C . LEU A 1 433 ? -28.891 19.117 -4.466 1.00 92.44 433 LEU A C 1
ATOM 3618 O O . LEU A 1 433 ? -28.309 20.195 -4.331 1.00 92.44 433 LEU A O 1
ATOM 3622 N N . TYR A 1 434 ? -29.816 18.687 -3.605 1.00 91.88 434 TYR A N 1
ATOM 3623 C CA . TYR A 1 434 ? -30.226 19.447 -2.420 1.00 91.88 434 TYR A CA 1
ATOM 3624 C C . TYR A 1 434 ? -29.065 19.661 -1.434 1.00 91.88 434 TYR A C 1
ATOM 3626 O O . TYR A 1 434 ? -28.869 20.762 -0.907 1.00 91.88 434 TYR A O 1
ATOM 3634 N N . VAL A 1 435 ? -28.247 18.628 -1.206 1.00 90.12 435 VAL A N 1
ATOM 3635 C CA . VAL A 1 435 ? -27.052 18.729 -0.354 1.00 90.12 435 VAL A CA 1
ATOM 3636 C C . VAL A 1 435 ? -26.036 19.702 -0.957 1.00 90.12 435 VAL A C 1
ATOM 3638 O O . VAL A 1 435 ? -25.505 20.553 -0.240 1.00 90.12 435 VAL A O 1
ATOM 3641 N N . LEU A 1 436 ? -25.782 19.620 -2.266 1.00 90.00 436 LEU A N 1
ATOM 3642 C CA . LEU A 1 436 ? -24.857 20.515 -2.967 1.00 90.00 436 LEU A CA 1
ATOM 3643 C C . LEU A 1 436 ? -25.335 21.972 -2.948 1.00 90.00 436 LEU A C 1
ATOM 3645 O O . LEU A 1 436 ? -24.522 22.875 -2.747 1.00 90.00 436 LEU A O 1
ATOM 3649 N N . GLU A 1 437 ? -26.638 22.210 -3.091 1.00 91.19 437 GLU A N 1
ATOM 3650 C CA . GLU A 1 437 ? -27.237 23.541 -2.977 1.00 91.19 437 GLU A CA 1
ATOM 3651 C C . GLU A 1 437 ? -27.096 24.103 -1.556 1.00 91.19 437 GLU A C 1
ATOM 3653 O O . GLU A 1 437 ? -26.643 25.236 -1.367 1.00 91.19 437 GLU A O 1
ATOM 3658 N N . THR A 1 438 ? -27.386 23.283 -0.544 1.00 89.75 438 THR A N 1
ATOM 3659 C CA . THR A 1 438 ? -27.200 23.643 0.868 1.00 89.75 438 THR A CA 1
ATOM 3660 C C . THR A 1 438 ? -25.736 23.979 1.160 1.00 89.75 438 THR A C 1
ATOM 3662 O O . THR A 1 438 ? -25.431 24.988 1.802 1.00 89.75 438 THR A O 1
ATOM 3665 N N . TYR A 1 439 ? -24.806 23.187 0.622 1.00 84.75 439 TYR A N 1
ATOM 3666 C CA . TYR A 1 439 ? -23.371 23.421 0.758 1.00 84.75 439 TYR A CA 1
ATOM 3667 C C . TYR A 1 439 ? -22.922 24.711 0.060 1.00 84.75 439 TYR A C 1
ATOM 3669 O O . TYR A 1 439 ? -22.112 25.460 0.610 1.00 84.75 439 TYR A O 1
ATOM 3677 N N . LEU A 1 440 ? -23.462 25.010 -1.126 1.00 89.88 440 LEU A N 1
ATOM 3678 C CA . LEU A 1 440 ? -23.174 26.246 -1.854 1.00 89.88 440 LEU A CA 1
ATOM 3679 C C . LEU A 1 440 ? -23.667 27.480 -1.087 1.00 89.88 440 LEU A C 1
ATOM 3681 O O . LEU A 1 440 ? -22.940 28.473 -0.994 1.00 89.88 440 LEU A O 1
ATOM 3685 N N . ASN A 1 441 ? -24.868 27.415 -0.511 1.00 87.75 441 ASN A N 1
ATOM 3686 C CA . ASN A 1 441 ? -25.435 28.498 0.294 1.00 87.75 441 ASN A CA 1
ATOM 3687 C C . ASN A 1 441 ? -24.610 28.735 1.563 1.00 87.75 441 ASN A C 1
ATOM 3689 O O . ASN A 1 441 ? -24.173 29.860 1.812 1.00 87.75 441 ASN A O 1
ATOM 3693 N N . HIS A 1 442 ? -24.263 27.668 2.285 1.00 83.56 442 HIS A N 1
ATOM 3694 C CA . HIS A 1 442 ? -23.385 27.772 3.448 1.00 83.56 442 HIS A CA 1
ATOM 3695 C C . HIS A 1 442 ? -21.994 28.319 3.084 1.00 83.56 442 HIS A C 1
ATOM 3697 O O . HIS A 1 442 ? -21.423 29.147 3.800 1.00 83.56 442 HIS A O 1
ATOM 3703 N N . HIS A 1 443 ? -21.438 27.904 1.941 1.00 83.00 443 HIS A N 1
ATOM 3704 C CA . HIS A 1 443 ? -20.176 28.438 1.441 1.00 83.00 443 HIS A CA 1
ATOM 3705 C C . HIS A 1 443 ? -20.270 29.953 1.215 1.00 83.00 443 HIS A C 1
ATOM 3707 O O . HIS A 1 443 ? -19.436 30.681 1.746 1.00 83.00 443 HIS A O 1
ATOM 3713 N N . ARG A 1 444 ? -21.312 30.442 0.527 1.00 83.62 444 ARG A N 1
ATOM 3714 C CA . ARG A 1 444 ? -21.539 31.881 0.282 1.00 83.62 444 ARG A CA 1
ATOM 3715 C C . ARG A 1 444 ? -21.601 32.701 1.575 1.00 83.62 444 ARG A C 1
ATOM 3717 O O . ARG A 1 444 ? -20.951 33.746 1.672 1.00 83.62 444 ARG A O 1
ATOM 3724 N N . GLU A 1 445 ? -22.331 32.214 2.574 1.00 82.06 445 GLU A N 1
ATOM 3725 C CA . GLU A 1 445 ? -22.440 32.868 3.884 1.00 82.06 445 GLU A CA 1
ATOM 3726 C C . GLU A 1 445 ? -21.094 32.874 4.625 1.00 82.06 445 GLU A C 1
ATOM 3728 O O . GLU A 1 445 ? -20.639 33.907 5.128 1.00 82.06 445 GLU A O 1
ATOM 3733 N N . SER A 1 446 ? -20.403 31.730 4.640 1.00 76.88 446 SER A N 1
ATOM 3734 C CA . SER A 1 446 ? -19.136 31.571 5.357 1.00 76.88 446 SER A CA 1
ATOM 3735 C C . SER A 1 446 ? -17.977 32.347 4.722 1.00 76.88 446 SER A C 1
ATOM 3737 O O . SER A 1 446 ? -17.152 32.901 5.451 1.00 76.88 446 SER A O 1
ATOM 3739 N N . THR A 1 447 ? -17.910 32.442 3.388 1.00 79.75 447 THR A N 1
ATOM 3740 C CA . THR A 1 447 ? -16.857 33.166 2.661 1.00 79.75 447 THR A CA 1
ATOM 3741 C C . THR A 1 447 ? -16.858 34.644 3.025 1.00 79.75 447 THR A C 1
ATOM 3743 O O . THR A 1 447 ? -15.792 35.204 3.274 1.00 79.75 447 THR A O 1
ATOM 3746 N N . SER A 1 448 ? -18.037 35.259 3.139 1.00 79.31 448 SER A N 1
ATOM 3747 C CA . SER A 1 448 ? -18.167 36.675 3.505 1.00 79.31 448 SER A CA 1
ATOM 3748 C C . SER A 1 448 ? -17.594 36.950 4.899 1.00 79.31 448 SER A C 1
ATOM 3750 O O . SER A 1 448 ? -16.787 37.863 5.078 1.00 79.31 448 SER A O 1
ATOM 3752 N N . ARG A 1 449 ? -17.932 36.100 5.879 1.00 77.50 449 ARG A N 1
ATOM 3753 C CA . ARG A 1 449 ? -17.401 36.197 7.247 1.00 77.50 449 ARG A CA 1
ATOM 3754 C C . ARG A 1 449 ? -15.894 35.933 7.296 1.00 77.50 449 ARG A C 1
ATOM 3756 O O . ARG A 1 449 ? -15.160 36.660 7.958 1.00 77.50 449 ARG A O 1
ATOM 3763 N N . ARG A 1 450 ? -15.413 34.913 6.580 1.00 75.44 450 ARG A N 1
ATOM 3764 C CA . ARG A 1 450 ? -13.983 34.558 6.526 1.00 75.44 450 ARG A CA 1
ATOM 3765 C C . ARG A 1 450 ? -13.138 35.643 5.860 1.00 75.44 450 ARG A C 1
ATOM 3767 O O . ARG A 1 450 ? -12.044 35.914 6.340 1.00 75.44 450 ARG A O 1
ATOM 3774 N N . TYR A 1 451 ? -13.660 36.300 4.825 1.00 79.75 451 TYR A N 1
ATOM 3775 C CA . TYR A 1 451 ? -12.998 37.430 4.175 1.00 79.75 451 TYR A CA 1
ATOM 3776 C C . TYR A 1 451 ? -12.796 38.601 5.144 1.00 79.75 451 TYR A C 1
ATOM 3778 O O . TYR A 1 451 ? -11.701 39.147 5.233 1.00 79.75 451 TYR A O 1
ATOM 3786 N N . GLN A 1 452 ? -13.821 38.946 5.930 1.00 80.44 452 GLN A N 1
ATOM 3787 C CA . GL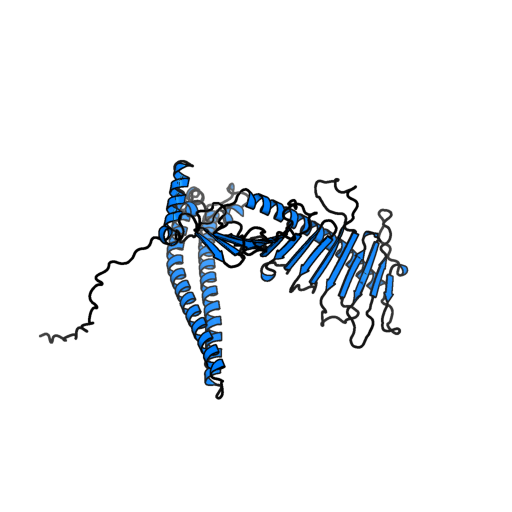N A 1 452 ? -13.717 40.002 6.944 1.00 80.44 452 GLN A CA 1
ATOM 3788 C C . GLN A 1 452 ? -12.683 39.663 8.025 1.00 80.44 452 GLN A C 1
ATOM 3790 O O . GLN A 1 452 ? -11.876 40.513 8.397 1.00 80.44 452 GLN A O 1
ATOM 3795 N N . VAL A 1 453 ? -12.663 38.410 8.489 1.00 78.75 453 VAL A N 1
ATOM 3796 C CA . VAL A 1 453 ? -11.663 37.933 9.456 1.00 78.75 453 VAL A CA 1
ATOM 3797 C C . VAL A 1 453 ? -10.246 38.017 8.875 1.00 78.75 453 VAL A C 1
ATOM 3799 O O . VAL A 1 453 ? -9.340 38.472 9.568 1.00 78.75 453 VAL A O 1
ATOM 3802 N N . LEU A 1 454 ? -10.048 37.639 7.608 1.00 77.75 454 LEU A N 1
ATOM 3803 C CA . LEU A 1 454 ? -8.751 37.732 6.930 1.00 77.75 454 LEU A CA 1
ATOM 3804 C C . LEU A 1 454 ? -8.268 39.185 6.808 1.00 77.75 454 LEU A C 1
ATOM 3806 O O . LEU A 1 454 ? -7.125 39.474 7.151 1.00 77.75 454 LEU A O 1
ATOM 3810 N N . VAL A 1 455 ? -9.141 40.106 6.387 1.00 81.50 455 VAL A N 1
ATOM 3811 C CA . VAL A 1 455 ? -8.819 41.542 6.293 1.00 81.50 455 VAL A CA 1
ATOM 3812 C C . VAL A 1 455 ? -8.405 42.103 7.654 1.00 81.50 455 VAL A C 1
ATOM 3814 O O . VAL A 1 455 ? -7.397 42.802 7.752 1.00 81.50 455 VAL A O 1
ATOM 3817 N N . ASN A 1 456 ? -9.145 41.774 8.716 1.00 79.94 456 ASN A N 1
ATOM 3818 C CA . ASN A 1 456 ? -8.816 42.232 10.065 1.00 79.94 456 ASN A CA 1
ATOM 3819 C C . ASN A 1 456 ? -7.458 41.685 10.530 1.00 79.94 456 ASN A C 1
ATOM 3821 O O . ASN A 1 456 ? -6.653 42.434 11.073 1.00 79.94 456 ASN A O 1
ATOM 3825 N N . ARG A 1 457 ? -7.141 40.422 10.222 1.00 75.81 457 ARG A N 1
ATOM 3826 C CA . ARG A 1 457 ? -5.839 39.828 10.565 1.00 75.81 457 ARG A CA 1
ATOM 3827 C C . ARG A 1 457 ? -4.670 40.426 9.812 1.00 75.81 457 ARG A C 1
ATOM 3829 O O . ARG A 1 457 ? -3.622 40.655 10.403 1.00 75.81 457 ARG A O 1
ATOM 3836 N N . LEU A 1 458 ? -4.837 40.696 8.522 1.00 75.50 458 LEU A N 1
ATOM 3837 C CA . LEU A 1 458 ? -3.792 41.346 7.740 1.00 75.50 458 LEU A CA 1
ATOM 3838 C C . LEU A 1 458 ? -3.513 42.765 8.268 1.00 75.50 458 LEU A C 1
ATOM 3840 O O . LEU A 1 458 ? -2.362 43.186 8.309 1.00 75.50 458 LEU A O 1
ATOM 3844 N N . ARG A 1 459 ? -4.534 43.474 8.769 1.00 75.38 459 ARG A N 1
ATOM 3845 C CA . ARG A 1 459 ? -4.370 44.778 9.442 1.00 75.38 459 ARG A CA 1
ATOM 3846 C C . ARG A 1 459 ? -3.680 44.679 10.808 1.00 75.38 459 ARG A C 1
ATOM 3848 O O . ARG A 1 459 ? -2.935 45.580 11.193 1.00 75.38 459 ARG A O 1
ATOM 3855 N N . GLU A 1 460 ? -3.922 43.598 11.539 1.00 74.69 460 GLU A N 1
ATOM 3856 C CA . GLU A 1 460 ? -3.309 43.320 12.845 1.00 74.69 460 GLU A CA 1
ATOM 3857 C C . GLU A 1 460 ? -1.896 42.712 12.741 1.00 74.69 460 GLU A C 1
ATOM 3859 O O . GLU A 1 460 ? -1.215 42.578 13.756 1.00 74.69 460 GLU A O 1
ATOM 3864 N N . SER A 1 461 ? -1.424 42.379 11.531 1.00 74.44 461 SER A N 1
ATOM 3865 C CA . SER A 1 461 ? -0.114 41.753 11.327 1.00 74.44 461 SER A CA 1
ATOM 3866 C C . SER A 1 461 ? 1.048 42.706 11.664 1.00 74.44 461 SER A C 1
ATOM 3868 O O . SER A 1 461 ? 1.139 43.796 11.082 1.00 74.44 461 SER A O 1
ATOM 3870 N N . PRO A 1 462 ? 1.998 42.298 12.532 1.00 70.25 462 PRO A N 1
ATOM 3871 C CA . PRO A 1 462 ? 3.126 43.139 12.937 1.00 70.25 462 PRO A CA 1
ATOM 3872 C C . PRO A 1 462 ? 4.048 43.495 11.760 1.00 70.25 462 PRO A C 1
ATOM 3874 O O . PRO A 1 462 ? 4.630 44.580 11.742 1.00 70.25 462 PRO A O 1
ATOM 3877 N N . PHE A 1 463 ? 4.135 42.620 10.749 1.00 71.25 463 PHE A N 1
ATOM 3878 C CA . PHE A 1 463 ? 4.940 42.827 9.544 1.00 71.25 463 PHE A CA 1
ATOM 3879 C C . PHE A 1 463 ? 4.380 43.940 8.647 1.00 71.25 463 PHE A C 1
ATOM 3881 O O . PHE A 1 463 ? 5.129 44.767 8.141 1.00 71.25 463 PHE A O 1
ATOM 3888 N N . LEU A 1 464 ? 3.059 44.019 8.468 1.00 70.62 464 LEU A N 1
ATOM 3889 C CA . LEU A 1 464 ? 2.449 45.086 7.663 1.00 70.62 464 LEU A CA 1
ATOM 3890 C C . LEU A 1 464 ? 2.381 46.416 8.431 1.00 70.62 464 LEU A C 1
ATOM 3892 O O . LEU A 1 464 ? 2.505 47.490 7.834 1.00 70.62 464 LEU A O 1
ATOM 3896 N N . GLN A 1 465 ? 2.272 46.357 9.763 1.00 71.38 465 GLN A N 1
ATOM 3897 C CA . GLN A 1 465 ? 2.307 47.537 10.629 1.00 71.38 465 GLN A CA 1
ATOM 3898 C C . GLN A 1 465 ? 3.674 48.235 10.633 1.00 71.38 465 GLN A C 1
ATOM 3900 O O . GLN A 1 465 ? 3.713 49.469 10.650 1.00 71.38 465 GLN A O 1
ATOM 3905 N N . SER A 1 466 ? 4.790 47.496 10.534 1.00 66.25 466 SER A N 1
ATOM 3906 C CA . SER A 1 466 ? 6.134 48.097 10.493 1.00 66.25 466 SER A CA 1
ATOM 3907 C C . SER A 1 466 ? 6.375 48.997 9.275 1.00 66.25 466 SER A C 1
ATOM 3909 O O . SER A 1 466 ? 7.219 49.888 9.335 1.00 66.25 466 SER A O 1
ATOM 3911 N N . PHE A 1 467 ? 5.602 48.835 8.195 1.00 66.25 467 PHE A N 1
ATOM 3912 C CA . PHE A 1 467 ? 5.680 49.682 6.995 1.00 66.25 467 PHE A CA 1
ATOM 3913 C C . PHE A 1 467 ? 4.713 50.880 7.012 1.00 66.25 467 PHE A C 1
ATOM 3915 O O . PHE A 1 467 ? 4.628 51.632 6.032 1.00 66.25 467 PHE A O 1
ATOM 3922 N N . GLY A 1 468 ? 3.982 51.098 8.115 1.00 56.94 468 GLY A N 1
ATOM 3923 C CA . GLY A 1 468 ? 3.100 52.256 8.289 1.00 56.94 468 GLY A CA 1
ATOM 3924 C C . GLY A 1 468 ? 2.034 52.364 7.194 1.00 56.94 468 GLY A C 1
ATOM 3925 O O . GLY A 1 468 ? 1.738 53.464 6.704 1.00 56.94 468 GLY A O 1
ATOM 3926 N N . ILE A 1 469 ? 1.514 51.223 6.738 1.00 55.66 469 ILE A N 1
ATOM 3927 C CA . ILE A 1 469 ? 0.419 51.175 5.774 1.00 55.66 469 ILE A CA 1
ATOM 3928 C C . ILE A 1 469 ? -0.872 51.441 6.556 1.00 55.66 469 ILE A C 1
ATOM 3930 O O . ILE A 1 469 ? -1.377 50.577 7.265 1.00 55.66 469 ILE A O 1
ATOM 3934 N N . LYS A 1 470 ? -1.393 52.669 6.477 1.00 53.50 470 LYS A N 1
ATOM 3935 C CA . LYS A 1 470 ? -2.772 52.943 6.898 1.00 53.50 470 LYS A CA 1
ATOM 3936 C C . LYS A 1 470 ? -3.691 52.427 5.787 1.00 53.50 470 LYS A C 1
ATOM 3938 O O . LYS A 1 470 ? -3.751 53.065 4.740 1.00 53.50 470 LYS A O 1
ATOM 3943 N N . LEU A 1 471 ? -4.317 51.269 6.009 1.00 50.44 471 LEU A N 1
ATOM 3944 C CA . LEU A 1 471 ? -5.291 50.621 5.115 1.00 50.44 471 LEU A CA 1
ATOM 3945 C C . LEU A 1 471 ? -6.735 50.903 5.522 1.00 50.44 471 LEU A C 1
ATOM 3947 O O . LEU A 1 471 ? -7.130 50.472 6.631 1.00 50.44 471 LEU A O 1
#

Foldseek 3Di:
DDDDDPDPDPPDPPDPPDPDDDDDDAPVNVQCPDVPWDWDDDQQKIKTADGAPPDQQQWGIKIWGAPDSVNPHTQKIKTAGPQWPQQFGIWMAGPVQQKIKTAGDPDDPLQWGIKIFHPPDDLAQQGWIKTAGPLVVPPQQWGIWTGHNFKIKTAGDDHPQQWGIKMWGFDPDPPPQPPDPQRDTHTQKMKIAGDDDPVDAQQPAWGIWMCRPNQQKIKTWGGDGPPFPGTKIKMARAPDDPDDDDRDDDPVRMDIDDSDPPDDDDDPVVVVVVVVVVVVVVVVVSVVVSVVSVSSSVVSVVVVVCVVDIGGHDDPPNPVVVVVVLVVCCVVPPDDDCDVLNVVVVPQLCVVVVVVDPDLVPQALVNLVVSLVVSLVVLVVVLVVVLVVLVVVLVVLVVVLVVLVVVVVPDPDDDPVVVVVSVVSNVVSVVVNVVSVVVSVVSVVVSVVVSVSSNVSSVVDPSNVVNVDPD

InterPro domains:
  IPR033551 Dynein regulatory complex subunit 7 [PTHR35249] (5-467)
  IPR056291 Dynein regulatory complex subunit 7, MORN domain [PF24667] (35-315)
  IPR056292 Dynein regulatory complex subunit 7, C-terminal [PF24671] (363-466)

Secondary structure (DSSP, 8-state):
-------------PPPPPSS------HHHHH-SSTT-EEEEETTEEEEE--TTTSTT-EEEEEEEESSTTS-SEEEEEEEE-SBTT-EEEEEEETTTTEEEEEE-TT-TT-EEEEEEETT--SSTTS-EEEEE-GGGSTT-EEEEEE-SSEEEEEESS-TT-EEEEEEEE-S-GGGTTSSS-----EEEEEEEE---TTS-GGGSEEEEEEEGGGTEEEEEEPPPTT-SS--EEEEE-----SSS-----GGGEEEE-SSTTPPPPPHHHHHHHHHHHHHHHHHHHHHHHHHHHHHHHHHHHHHHHHHS--BPPPTT-HHHHHHHHHHHHHHSTT----HHHHHHHS-TTHHHHTT-S-GGG--HHHHHHHHHHHHHHHHHHHHHHHHHHHHHHHHHHHHHHHHHHHHHH-S---HHHHHHHHHHHHHHHHHHHHHHHHHHHHHHHHHHHHHHHHHHHHH-HHHHTTT---

Sequence (471 aa):
MADEHIIERNEHLDMPTSYMDEIQIRDIDFERQYPNGKTIFYKKAKVELFPSYICSDGLVRRITIYEDDQYTTPIRYCEKYLNRNDYLVESTRDLDTDTITDSFEKGRSDYCKAHRYLAYDKDTIDCERVIDFYYKAHFDGLSRIEMGPFHLTQHYVDRDDFLYYRHTEFSTDKSNSTTNNIHSRHITKIDEKYHRNEKVLAHRDIAVRKFIINKNEIHIKYHYDKGQSTRNTRTFMKPTADRGDRLVFDPSMVHEYHPNPMALPEKNIYLFYDFDKHLKDEDHCTSRIKDTESEVASFLKRRADEKLNLQLTISLFDRDRVVDTAVTKLETEGPRYLSQEDVMRELDPLGPYLARISDLSLITKEGAYLLYDECLNDFKQSSVEKANRILFVMQEHNAKLEKLQASLIQTAELSKAEEEQILAKINELNFDLYVLETYLNHHRESTSRRYQVLVNRLRESPFLQSFGIKL

pLDDT: mean 80.98, std 15.64, range [35.97, 97.88]